Protein AF-A0AAE1IF07-F1 (afdb_monomer_lite)

Foldseek 3Di:
DPPVVVVVVVVVVVVVCVVDPVSVVVVVVVVVVVVVVVVVVVVVVVCVCCVCCVVVVVVPPPPDDDLAQEEEEFEDEDLVLLLLLLLQLVVCVVLPPSHAYEYEYAPQCADDPPDPRHNHPLSNVSVVVCVVRHDYYHDDDTPLCVLQPQSHQKYKYADSQKDFPHDPNVLSVDDDAQKEFAAPLVCCVPPVRVLQTAVRIMMGGHDPVVSVVLVVVVVVDDPPDDPRNSCCVVPSPGHHHDHCVQEPAELCCLVDPDCCSVVVHPPDDDDQVVNSVRHRMYHYDPPDDDPDDDPDPDDDPCPSVVVSVVVVVVVVVSSCVRSVDPPPVPPPVDDPPDDDDDDDDDDDDDDDDDDDDDDDDDDDDDDDDDDDDDDDDDDYDDDDDDDDDPDDPPPDDDDLVVVDDPVVLVLLVVLLCVLPVDDDPVCVVQDFPKFKKWKKFQAWFFFADVVSLQSLLVVLAKHKAFPDDHLDTDHLVPPPVSIDTGMMIIGTPSSCVSSFPVSQVLRQQLRLLLRLLLLLVVVLVVLPAPAAEEEDQPADPSNLSSNLRSNVSSVHHPPDSDCLQAAEAEPVQCVVQVHLLRSLVVCCVPCPPRHAYEYEDADLVNVVSNVVSPHQEYEHEPADLVRCQVSLVVNCVVCPPPGHHAYEYEDDDESVPSNSNRHRSHRYYYYNNSNPPGGTGDMHMGIDD

Radius of gyration: 37.02 Å; chains: 1; bounding box: 93×94×117 Å

Secondary structure (DSSP, 8-state):
--SHHHHHHHHHHHHHHHH-HHHHHHHHHHHHHHHHHHHHHHHHHHHHHHHHHHHHHHTT--SS--GGGEEEEEE-SSHHHHHHHHHHHHHHHHTT--SEEEEE--GGGSPBTTBTTSS-HHHHHHHHHHHHHSEEE--S-TTGGGGG-TT-SEEEEE-TT-EESS--GGGGGS-S-SEEEEB-GGGTTSTTTTT-B--SEEEE---HHHHHHHHHHHTTS-TT--HHHHHHHHHTTTSEEEPHHHH-EEGGGGT-S--HHHHT-SSSPP-HHHHHHH-SEEE-------------SS----HHHHHHHHHHHHHHHHHHHHS--TTSSSSSSS-----------------------------------------------------------------GGGGS-GGGHHHHHHHHHHH-SS--HHHHHH-S-EEEEEEEE-S-EE---HHHHHHHHHHTT-EEEESS-TT-EE-GGGSTTS-EEEEEEEEEHHHHHHHHHHHHHHHHHHHHHHHHHHHHHHHHHHTT--SEEE--S-PPTTTHHHHHHHHHHTT-B---SSSSSSEEE-HHHHHHHSSHHHHHHHHHHHHTTTS-EEEEESSHHHHHHHHHHT-SEEEEES--HHHHHHHHHHHHHHHTTT---EEEEESS--TTSHHHH--TT-SEEE-STTTTTPPPP-EEEEE--

Sequence (689 aa):
MTMTISLAKWMVYFINILASRRSRITLGLSFVMITIYLFLRRTDDYYRQHTATILYKSSKETNGLDWSRYAYTQYVTSSEYLCISAMLLERLHYLGSRADRVLMYPKKMLPDPETNGGGGFHDAELLIKARDEYDTWSNSYTKPLALNLTQYERVIAFDADATVLKHMDELFHLPPCPIAMPRAYWLLDDPESQKTLTSHVTVIQPSKREFNRIQKRVQLSDKDEYDMELLDRLYADTAMVIPHRPYAMLSSGFRETDHHLYLGSETEGWDPVAVLGEAMTLEPKCELKRKDDDIDDGEEDCSGRDVWRELYADFRERKARVCAKKQWADDEDEGYGASKEEVGGFTNPISDVELDDDARSISNLSTALWFLSSLFLINPSPASTSTSALSTIKMSSSSYAHLLPPSWKPQVTAWLAEDTPSFDYAGFVVGEHPRTATLWAKSPGVIAGRPFFDEVFHQCGCDVEWHADEGSQIDPSQSPDGKIKVATVTGPARGLLLGERVALNTLARCSGVATQSERVVSKLRKAGYEGVLAGTRKTTPGFRLVEKYGMLVGGADGHRMDLSAMVMLKDNHVWSRGSIAEAVAAAKAVAGFSVKIEVEVQSEAEADEAIGAGADVVMLDNFTGDGVKIAARSLKERWAGKKRFLLEVSGGLREDNVEPYVCHDVDIISTSSIHQGVPHVDFSLKINH

InterPro domains:
  IPR002638 Quinolinate phosphoribosyl transferase, C-terminal [PF01729] (513-686)
  IPR004393 Nicotinate-nucleotide pyrophosphorylase [TIGR00078] (412-687)
  IPR004393 Nicotinate-nucleotide pyrophosphorylase [cd01572] (409-686)
  IPR013785 Aldolase-type TIM barrel [G3DSA:3.20.20.70] (529-677)
  IPR022412 Quinolinate phosphoribosyl transferase, N-terminal [PF02749] (431-511)
  IPR027277 Nicotinate-nucleotide pyrophosphorylase/Putative pyrophosphorylase ModD [PTHR32179] (396-688)
  IPR029044 Nucleotide-diphospho-sugar transferases [G3DSA:3.90.550.10] (68-272)
  IPR029044 Nucleotide-diphospho-sugar transferases [SSF53448] (67-255)
  IPR036068 Nicotinate phosphoribosyltransferase-like, C-terminal [SSF51690] (513-687)
  IPR037128 Quinolinate phosphoribosyl transferase, N-terminal domain superfamily [G3DSA:3.90.1170.20] (415-686)

Organism: NCBI:txid173218

Structure (mmCIF, N/CA/C/O backbone):
data_AF-A0AAE1IF07-F1
#
_entry.id   AF-A0AAE1IF07-F1
#
loop_
_atom_site.group_PDB
_atom_site.id
_atom_site.type_symbol
_atom_site.label_atom_id
_atom_site.label_alt_id
_atom_site.label_comp_id
_atom_site.label_asym_id
_atom_site.label_entity_id
_atom_site.label_seq_id
_atom_site.pdbx_PDB_ins_code
_atom_site.Cartn_x
_atom_site.Cartn_y
_atom_site.Cartn_z
_atom_site.occupancy
_atom_site.B_iso_or_equiv
_atom_site.auth_seq_id
_atom_site.auth_comp_id
_atom_site.auth_asym_id
_atom_site.auth_atom_id
_atom_site.pdbx_PDB_model_num
ATOM 1 N N . MET A 1 1 ? -21.878 -62.954 -71.817 1.00 56.41 1 MET A N 1
ATOM 2 C CA . MET A 1 1 ? -23.014 -63.368 -70.958 1.00 56.41 1 MET A CA 1
ATOM 3 C C . MET A 1 1 ? -22.433 -63.611 -69.571 1.00 56.41 1 MET A C 1
ATOM 5 O O . MET A 1 1 ? -21.761 -64.608 -69.417 1.00 56.41 1 MET A O 1
ATOM 9 N N . THR A 1 2 ? -22.392 -62.685 -68.614 1.00 47.75 2 THR A N 1
ATOM 10 C CA . THR A 1 2 ? -23.529 -62.151 -67.834 1.00 47.75 2 THR A CA 1
ATOM 11 C C . THR A 1 2 ? -23.250 -60.765 -67.204 1.00 47.75 2 THR A C 1
ATOM 13 O O . THR A 1 2 ? -24.141 -60.218 -66.565 1.00 47.75 2 THR A O 1
ATOM 16 N N . MET A 1 3 ? -22.080 -60.137 -67.416 1.00 48.72 3 MET A N 1
ATOM 17 C CA . MET A 1 3 ? -21.757 -58.813 -66.829 1.00 48.72 3 MET A CA 1
ATOM 18 C C . MET A 1 3 ? -22.128 -57.589 -67.686 1.00 48.72 3 MET A C 1
ATOM 20 O O . MET A 1 3 ? -22.332 -56.508 -67.142 1.00 48.72 3 MET A O 1
ATOM 24 N N . THR A 1 4 ? -22.302 -57.724 -69.002 1.00 51.34 4 THR A N 1
ATOM 25 C CA . THR A 1 4 ? -22.680 -56.592 -69.877 1.00 51.34 4 THR A CA 1
ATOM 26 C C . THR A 1 4 ? -24.175 -56.251 -69.840 1.00 51.34 4 THR A C 1
ATOM 28 O O . THR A 1 4 ? -24.574 -55.166 -70.248 1.00 51.34 4 THR A O 1
ATOM 31 N N . ILE A 1 5 ? -25.014 -57.138 -69.294 1.00 53.25 5 ILE A N 1
ATOM 32 C CA . ILE A 1 5 ? -26.475 -56.950 -69.213 1.00 53.25 5 ILE A CA 1
ATOM 33 C C . ILE A 1 5 ? -26.872 -56.093 -67.990 1.00 53.25 5 ILE A C 1
ATOM 35 O O . ILE A 1 5 ? -27.949 -55.497 -67.977 1.00 53.25 5 ILE A O 1
ATOM 39 N N . SER A 1 6 ? -26.000 -55.970 -66.980 1.00 59.25 6 SER A N 1
ATOM 40 C CA . SER A 1 6 ? -26.288 -55.211 -65.751 1.00 59.25 6 SER A CA 1
ATOM 41 C C . SER A 1 6 ? -26.173 -53.692 -65.954 1.00 59.25 6 SER A C 1
ATOM 43 O O . SER A 1 6 ? -27.078 -52.948 -65.583 1.00 59.25 6 SER A O 1
ATOM 45 N N . LEU A 1 7 ? -25.129 -53.222 -66.647 1.00 57.12 7 LEU A N 1
ATOM 46 C CA . LEU A 1 7 ? -24.911 -51.791 -66.919 1.00 57.12 7 LEU A CA 1
ATOM 47 C C . LEU A 1 7 ? -26.002 -51.174 -67.808 1.00 57.12 7 LEU A C 1
ATOM 49 O O . LEU A 1 7 ? -26.457 -50.064 -67.541 1.00 57.12 7 LEU A O 1
ATOM 53 N N . ALA A 1 8 ? -26.485 -51.913 -68.810 1.00 60.91 8 ALA A N 1
ATOM 54 C CA . ALA A 1 8 ? -27.573 -51.449 -69.670 1.00 60.91 8 ALA A CA 1
ATOM 55 C C . ALA A 1 8 ? -28.895 -51.285 -68.896 1.00 60.91 8 ALA A C 1
ATOM 57 O O . ALA A 1 8 ? -29.618 -50.313 -69.105 1.00 60.91 8 ALA A O 1
ATOM 58 N N . LYS A 1 9 ? -29.196 -52.189 -67.950 1.00 62.78 9 LYS A N 1
ATOM 59 C CA . LYS A 1 9 ? -30.391 -52.082 -67.094 1.00 62.78 9 LYS A CA 1
ATOM 60 C C . LYS A 1 9 ? -30.303 -50.910 -66.118 1.00 62.78 9 LYS A C 1
ATOM 62 O O . LYS A 1 9 ? -31.297 -50.212 -65.936 1.00 62.78 9 LYS A O 1
ATOM 67 N N . TRP A 1 10 ? -29.125 -50.655 -65.552 1.00 64.00 10 TRP A N 1
ATOM 68 C CA . TRP A 1 10 ? -28.888 -49.486 -64.701 1.00 64.00 10 TRP A CA 1
ATOM 69 C C . TRP A 1 10 ? -29.014 -48.170 -65.472 1.00 64.00 10 TRP A C 1
ATOM 71 O O . TRP A 1 10 ? -29.671 -47.253 -64.986 1.00 64.00 10 TRP A O 1
ATOM 81 N N . MET A 1 11 ? -28.488 -48.094 -66.700 1.00 62.81 11 MET A N 1
ATOM 82 C CA . MET A 1 11 ? -28.663 -46.920 -67.563 1.00 62.81 11 MET A CA 1
ATOM 83 C C . MET A 1 11 ? -30.134 -46.657 -67.895 1.00 62.81 11 MET A C 1
ATOM 85 O O . MET A 1 11 ? -30.588 -45.523 -67.779 1.00 62.81 11 MET A O 1
ATOM 89 N N . VAL A 1 12 ? -30.908 -47.690 -68.244 1.00 66.19 12 VAL A N 1
ATOM 90 C CA . VAL A 1 12 ? -32.346 -47.539 -68.534 1.00 66.19 12 VAL A CA 1
ATOM 91 C C . VAL A 1 12 ? -33.133 -47.124 -67.284 1.00 66.19 12 VAL A C 1
ATOM 93 O O . VAL A 1 12 ? -34.041 -46.300 -67.379 1.00 66.19 12 VAL A O 1
ATOM 96 N N . TYR A 1 13 ? -32.767 -47.627 -66.102 1.00 64.31 13 TYR A N 1
ATOM 97 C CA . TYR A 1 13 ? -33.388 -47.221 -64.837 1.00 64.31 13 TYR A CA 1
ATOM 98 C C . TYR A 1 13 ? -33.087 -45.751 -64.499 1.00 64.31 13 TYR A C 1
ATOM 100 O O . TYR A 1 13 ? -33.990 -45.005 -64.126 1.00 64.31 13 TYR A O 1
ATOM 108 N N . PHE A 1 14 ? -31.850 -45.300 -64.728 1.00 62.53 14 PHE A N 1
ATOM 109 C CA . PHE A 1 14 ? -31.452 -43.899 -64.561 1.00 62.53 14 PHE A CA 1
ATOM 110 C C . PHE A 1 14 ? -32.166 -42.968 -65.553 1.00 62.53 14 PHE A C 1
ATOM 112 O O . PHE A 1 14 ? -32.651 -41.903 -65.171 1.00 62.53 14 PHE A O 1
ATOM 119 N N . ILE A 1 15 ? -32.303 -43.394 -66.813 1.00 66.94 15 ILE A N 1
ATOM 120 C CA . ILE A 1 15 ? -33.035 -42.654 -67.852 1.00 66.94 15 ILE A CA 1
ATOM 121 C C . ILE A 1 15 ? -34.529 -42.552 -67.499 1.00 66.94 15 ILE A C 1
ATOM 123 O O . ILE A 1 15 ? -35.117 -41.482 -67.643 1.00 66.94 15 ILE A O 1
ATOM 127 N N . ASN A 1 16 ? -35.140 -43.613 -66.961 1.00 63.09 16 ASN A N 1
ATOM 128 C CA . ASN A 1 16 ? -36.541 -43.589 -66.523 1.00 63.09 16 ASN A CA 1
ATOM 129 C C . ASN A 1 16 ? -36.772 -42.721 -65.274 1.00 63.09 16 ASN A C 1
ATOM 131 O O . ASN A 1 16 ? -37.794 -42.037 -65.185 1.00 63.09 16 ASN A O 1
ATOM 135 N N . ILE A 1 17 ? -35.815 -42.679 -64.341 1.00 62.44 17 ILE A N 1
ATOM 136 C CA . ILE A 1 17 ? -35.847 -41.742 -63.207 1.00 62.44 17 ILE A CA 1
ATOM 137 C C . ILE A 1 17 ? -35.766 -40.294 -63.708 1.00 62.44 17 ILE A C 1
ATOM 139 O O . ILE A 1 17 ? -36.505 -39.443 -63.221 1.00 62.44 17 ILE A O 1
ATOM 143 N N . LEU A 1 18 ? -34.951 -40.011 -64.727 1.00 60.00 18 LEU A N 1
ATOM 144 C CA . LEU A 1 18 ? -34.860 -38.681 -65.343 1.00 60.00 18 LEU A CA 1
ATOM 145 C C . LEU A 1 18 ? -36.075 -38.328 -66.227 1.00 60.00 18 LEU A C 1
ATOM 147 O O . LEU A 1 18 ? -36.367 -37.148 -66.423 1.00 60.00 18 LEU A O 1
ATOM 151 N N . ALA A 1 19 ? -36.832 -39.313 -66.723 1.00 65.44 19 ALA A N 1
ATOM 152 C CA . ALA A 1 19 ? -38.032 -39.086 -67.534 1.00 65.44 19 ALA A CA 1
ATOM 153 C C . ALA A 1 19 ? -39.247 -38.622 -66.700 1.00 65.44 19 ALA A C 1
ATOM 155 O O . ALA A 1 19 ? -40.077 -37.837 -67.179 1.00 65.44 19 ALA A O 1
ATOM 156 N N . SER A 1 20 ? -39.339 -39.032 -65.430 1.00 74.06 20 SER A N 1
ATOM 157 C CA . SER A 1 20 ? -40.435 -38.659 -64.524 1.00 74.06 20 SER A CA 1
ATOM 158 C C . SER A 1 20 ? -40.424 -37.162 -64.187 1.00 74.06 20 SER A C 1
ATOM 160 O O . SER A 1 20 ? -39.425 -36.608 -63.726 1.00 74.06 20 SER A O 1
ATOM 162 N N . ARG A 1 21 ? -41.566 -36.484 -64.381 1.00 70.50 21 ARG A N 1
ATOM 163 C CA . ARG A 1 21 ? -41.725 -35.055 -64.046 1.00 70.50 21 ARG A CA 1
ATOM 164 C C . ARG A 1 21 ? -41.530 -34.801 -62.548 1.00 70.50 21 ARG A C 1
ATOM 166 O O . ARG A 1 21 ? -40.958 -33.782 -62.187 1.00 70.50 21 ARG A O 1
ATOM 173 N N . ARG A 1 22 ? -41.954 -35.738 -61.690 1.00 73.50 22 ARG A N 1
ATOM 174 C CA . ARG A 1 22 ? -41.783 -35.633 -60.232 1.00 73.50 22 ARG A CA 1
ATOM 175 C C . ARG A 1 22 ? -40.311 -35.727 -59.844 1.00 73.50 22 ARG A C 1
ATOM 177 O O . ARG A 1 22 ? -39.834 -34.848 -59.148 1.00 73.50 22 ARG A O 1
ATOM 184 N N . SER A 1 23 ? -39.586 -36.703 -60.382 1.00 70.38 23 SER A N 1
ATOM 185 C CA . SER A 1 23 ? -38.163 -36.909 -60.086 1.00 70.38 23 SER A CA 1
ATOM 186 C C . SER A 1 23 ? -37.282 -35.755 -60.572 1.00 70.38 23 SER A C 1
ATOM 188 O O . SER A 1 23 ? -36.333 -35.387 -59.887 1.00 70.38 23 SER A O 1
ATOM 190 N N . ARG A 1 24 ? -37.626 -35.129 -61.709 1.00 72.69 24 ARG A N 1
ATOM 191 C CA . ARG A 1 24 ? -36.964 -33.902 -62.186 1.00 72.69 24 ARG A CA 1
ATOM 192 C C . ARG A 1 24 ? -37.181 -32.709 -61.257 1.00 72.69 24 ARG A C 1
ATOM 194 O O . ARG A 1 24 ? -36.258 -31.927 -61.064 1.00 72.69 24 ARG A O 1
ATOM 201 N N . ILE A 1 25 ? -38.369 -32.587 -60.663 1.00 77.06 25 ILE A N 1
ATOM 202 C CA . ILE A 1 25 ? -38.658 -31.538 -59.676 1.00 77.06 25 ILE A CA 1
ATOM 203 C C . ILE A 1 25 ? -37.874 -31.797 -58.386 1.00 77.06 25 ILE A C 1
ATOM 205 O O . ILE A 1 25 ? -37.262 -30.870 -57.869 1.00 77.06 25 ILE A O 1
ATOM 209 N N . THR A 1 26 ? -37.816 -33.041 -57.897 1.00 77.81 26 THR A N 1
ATOM 210 C CA . THR A 1 26 ? -37.060 -33.361 -56.676 1.00 77.81 26 THR A CA 1
ATOM 211 C C . THR A 1 26 ? -35.558 -33.151 -56.852 1.00 77.81 26 THR A C 1
ATOM 213 O O . THR A 1 26 ? -34.938 -32.572 -55.969 1.00 77.81 26 THR A O 1
ATOM 216 N N . LEU A 1 27 ? -34.986 -33.557 -57.994 1.00 79.00 27 LEU A N 1
ATOM 217 C CA . LEU A 1 27 ? -33.580 -33.296 -58.339 1.00 79.00 27 LEU A CA 1
ATOM 218 C C . LEU A 1 27 ? -33.290 -31.801 -58.516 1.00 79.00 27 LEU A C 1
ATOM 220 O O . LEU A 1 27 ? -32.231 -31.332 -58.116 1.00 79.00 27 LEU A O 1
ATOM 224 N N . GLY A 1 28 ? -34.232 -31.049 -59.091 1.00 80.12 28 GLY A N 1
ATOM 225 C CA . GLY A 1 28 ? -34.122 -29.596 -59.206 1.00 80.12 28 GLY A CA 1
ATOM 226 C C . GLY A 1 28 ? -34.128 -28.909 -57.841 1.00 80.12 28 GLY A C 1
ATOM 227 O O . GLY A 1 28 ? -33.275 -28.069 -57.581 1.00 80.12 28 GLY A O 1
ATOM 228 N N . LEU A 1 29 ? -35.039 -29.300 -56.945 1.00 83.56 29 LEU A N 1
ATOM 229 C CA . LEU A 1 29 ? -35.124 -28.745 -55.592 1.00 83.56 29 LEU A CA 1
ATOM 230 C C . LEU A 1 29 ? -33.902 -29.100 -54.745 1.00 83.56 29 LEU A C 1
ATOM 232 O O . LEU A 1 29 ? -33.372 -28.226 -54.069 1.00 83.56 29 LEU A O 1
ATOM 236 N N . SER A 1 30 ? -33.412 -30.341 -54.803 1.00 79.69 30 SER A N 1
ATOM 237 C CA . SER A 1 30 ? -32.196 -30.717 -54.077 1.00 79.69 30 SER A CA 1
ATOM 238 C C . SER A 1 30 ? -30.959 -30.018 -54.637 1.00 79.69 30 SER A C 1
ATOM 240 O O . SER A 1 30 ? -30.131 -29.560 -53.857 1.00 79.69 30 SER A O 1
ATOM 242 N N . PHE A 1 31 ? -30.860 -29.834 -55.958 1.00 84.44 31 PHE A N 1
ATOM 243 C CA . PHE A 1 31 ? -29.796 -29.026 -56.552 1.00 84.44 31 PHE A CA 1
ATOM 244 C C . PHE A 1 31 ? -29.878 -27.565 -56.099 1.00 84.44 31 PHE A C 1
ATOM 246 O O . PHE A 1 31 ? -28.866 -27.010 -55.686 1.00 84.44 31 PHE A O 1
ATOM 253 N N . VAL A 1 32 ? -31.066 -26.951 -56.088 1.00 86.50 32 VAL A N 1
ATOM 254 C CA . VAL A 1 32 ? -31.258 -25.576 -55.595 1.00 86.50 32 VAL A CA 1
ATOM 255 C C . VAL A 1 32 ? -30.895 -25.467 -54.115 1.00 86.50 32 VAL A C 1
ATOM 257 O O . VAL A 1 32 ? -30.143 -24.570 -53.759 1.00 86.50 32 VAL A O 1
ATOM 260 N N . MET A 1 33 ? -31.327 -26.404 -53.268 1.00 82.81 33 MET A N 1
ATOM 261 C CA . MET A 1 33 ? -30.983 -26.413 -51.841 1.00 82.81 33 MET A CA 1
ATOM 262 C C . MET A 1 33 ? -29.484 -26.601 -51.602 1.00 82.81 33 MET A C 1
ATOM 264 O O . MET A 1 33 ? -28.917 -25.907 -50.767 1.00 82.81 33 MET A O 1
ATOM 268 N N . ILE A 1 34 ? -28.818 -27.480 -52.359 1.00 85.50 34 ILE A N 1
ATOM 269 C CA . ILE A 1 34 ? -27.359 -27.649 -52.289 1.00 85.50 34 ILE A CA 1
ATOM 270 C C . ILE A 1 34 ? -26.655 -26.384 -52.782 1.00 85.50 34 ILE A C 1
ATOM 272 O O . ILE A 1 34 ? -25.668 -25.968 -52.189 1.00 85.50 34 ILE A O 1
ATOM 276 N N . THR A 1 35 ? -27.166 -25.737 -53.830 1.00 80.44 35 THR A N 1
ATOM 277 C CA . THR A 1 35 ? -26.577 -24.500 -54.362 1.00 80.44 35 THR A CA 1
ATOM 278 C C . THR A 1 35 ? -26.764 -23.341 -53.387 1.00 80.44 35 THR A C 1
ATOM 280 O O . THR A 1 35 ? -25.824 -22.586 -53.181 1.00 80.44 35 THR A O 1
ATOM 283 N N . ILE A 1 36 ? -27.927 -23.232 -52.735 1.00 83.56 36 ILE A N 1
ATOM 284 C CA . ILE A 1 36 ? -28.190 -22.262 -51.664 1.00 83.56 36 ILE A CA 1
ATOM 285 C C . ILE A 1 36 ? -27.308 -22.570 -50.459 1.00 83.56 36 ILE A C 1
ATOM 287 O O . ILE A 1 36 ? -26.678 -21.663 -49.948 1.00 83.56 36 ILE A O 1
ATOM 291 N N . TYR A 1 37 ? -27.184 -23.828 -50.037 1.00 82.25 37 TYR A N 1
ATOM 292 C CA . TYR A 1 37 ? -26.312 -24.212 -48.927 1.00 82.25 37 TYR A CA 1
ATOM 293 C C . TYR A 1 37 ? -24.838 -23.909 -49.226 1.00 82.25 37 TYR A C 1
ATOM 295 O O . TYR A 1 37 ? -24.145 -23.343 -48.389 1.00 82.25 37 TYR A O 1
ATOM 303 N N . LEU A 1 38 ? -24.355 -24.220 -50.432 1.00 79.69 38 LEU A N 1
ATOM 304 C CA . LEU A 1 38 ? -22.995 -23.889 -50.861 1.00 79.69 38 LEU A CA 1
ATOM 305 C C . LEU A 1 38 ? -22.799 -22.382 -51.041 1.00 79.69 38 LEU A C 1
ATOM 307 O O . LEU A 1 38 ? -21.715 -21.888 -50.752 1.00 79.69 38 LEU A O 1
ATOM 311 N N . PHE A 1 39 ? -23.820 -21.648 -51.491 1.00 78.38 39 PHE A N 1
ATOM 312 C CA . PHE A 1 39 ? -23.791 -20.191 -51.574 1.00 78.38 39 PHE A CA 1
ATOM 313 C C . PHE A 1 39 ? -23.759 -19.570 -50.180 1.00 78.38 39 PHE A C 1
ATOM 315 O O . PHE A 1 39 ? -22.885 -18.755 -49.941 1.00 78.38 39 PHE A O 1
ATOM 322 N N . LEU A 1 40 ? -24.609 -20.021 -49.254 1.00 70.69 40 LEU A N 1
ATOM 323 C CA . LEU A 1 40 ? -24.651 -19.580 -47.859 1.00 70.69 40 LEU A CA 1
ATOM 324 C C . LEU A 1 40 ? -23.348 -19.904 -47.128 1.00 70.69 40 LEU A C 1
ATOM 326 O O . LEU A 1 40 ? -22.810 -19.050 -46.437 1.00 70.69 40 LEU A O 1
ATOM 330 N N . ARG A 1 41 ? -22.787 -21.100 -47.339 1.00 72.19 41 ARG A N 1
ATOM 331 C CA . ARG A 1 41 ? -21.497 -21.496 -46.760 1.00 72.19 41 ARG A CA 1
ATOM 332 C C . ARG A 1 41 ? -20.338 -20.709 -47.366 1.00 72.19 41 ARG A C 1
ATOM 334 O O . ARG A 1 41 ? -19.433 -20.307 -46.652 1.00 72.19 41 ARG A O 1
ATOM 341 N N . ARG A 1 42 ? -20.388 -20.421 -48.671 1.00 68.94 42 ARG A N 1
ATOM 342 C CA . ARG A 1 42 ? -19.401 -19.565 -49.339 1.00 68.94 42 ARG A CA 1
ATOM 343 C C . ARG A 1 42 ? -19.557 -18.099 -48.956 1.00 68.94 42 ARG A C 1
ATOM 345 O O . ARG A 1 42 ? -18.547 -17.413 -48.913 1.00 68.94 42 ARG A O 1
ATOM 352 N N . THR A 1 43 ? -20.767 -17.608 -48.687 1.00 61.69 43 THR A N 1
ATOM 353 C CA . THR A 1 43 ? -20.971 -16.267 -48.133 1.00 61.69 43 THR A CA 1
ATOM 354 C C . THR A 1 43 ? -20.512 -16.216 -46.688 1.00 61.69 43 THR A C 1
ATOM 356 O O . THR A 1 43 ? -19.851 -15.255 -46.350 1.00 61.69 43 THR A O 1
ATOM 359 N N . ASP A 1 44 ? -20.755 -17.239 -45.867 1.00 57.19 44 ASP A N 1
ATOM 360 C CA . ASP A 1 44 ? -20.271 -17.288 -44.481 1.00 57.19 44 ASP A CA 1
ATOM 361 C C . ASP A 1 44 ? -18.733 -17.345 -44.430 1.00 57.19 44 ASP A C 1
ATOM 363 O O . ASP A 1 44 ? -18.111 -16.557 -43.725 1.00 57.19 44 ASP A O 1
ATOM 367 N N . ASP A 1 45 ? -18.093 -18.151 -45.289 1.00 57.00 45 ASP A N 1
ATOM 368 C CA . ASP A 1 45 ? -16.631 -18.153 -45.456 1.00 57.00 45 ASP A CA 1
ATOM 369 C C . ASP A 1 45 ? -16.111 -16.830 -46.050 1.00 57.00 45 ASP A C 1
ATOM 371 O O . ASP A 1 45 ? -15.069 -16.332 -45.628 1.00 57.00 45 ASP A O 1
ATOM 375 N N . TYR A 1 46 ? -16.833 -16.224 -47.004 1.00 52.28 46 TYR A N 1
ATOM 376 C CA . TYR A 1 46 ? -16.484 -14.924 -47.588 1.00 52.28 46 TYR A CA 1
ATOM 377 C C . TYR A 1 46 ? -16.615 -13.793 -46.570 1.00 52.28 46 TYR A C 1
ATOM 379 O O . TYR A 1 46 ? -15.735 -12.941 -46.541 1.00 52.28 46 TYR A O 1
ATOM 387 N N . TYR A 1 47 ? -17.654 -13.788 -45.730 1.00 48.03 47 TYR A N 1
ATOM 388 C CA . TYR A 1 47 ? -17.851 -12.810 -44.667 1.00 48.03 47 TYR A CA 1
ATOM 389 C C . TYR A 1 47 ? -16.848 -13.041 -43.548 1.00 48.03 47 TYR A C 1
ATOM 391 O O . TYR A 1 47 ? -16.173 -12.082 -43.219 1.00 48.03 47 TYR A O 1
ATOM 399 N N . ARG A 1 48 ? -16.621 -14.271 -43.063 1.00 47.78 48 ARG A N 1
ATOM 400 C CA . ARG A 1 48 ? -15.570 -14.568 -42.069 1.00 47.78 48 ARG A CA 1
ATOM 401 C C . ARG A 1 48 ? -14.180 -14.186 -42.566 1.00 47.78 48 ARG A C 1
ATOM 403 O O . ARG A 1 48 ? -13.421 -13.577 -41.820 1.00 47.78 48 ARG A O 1
ATOM 410 N N . GLN A 1 49 ? -13.836 -14.489 -43.821 1.00 43.50 49 GLN A N 1
ATOM 411 C CA . GLN A 1 49 ? -12.559 -14.052 -44.387 1.00 43.50 49 GLN A CA 1
ATOM 412 C C . GLN A 1 49 ? -12.532 -12.555 -44.686 1.00 43.50 49 GLN A C 1
ATOM 414 O O . GLN A 1 49 ? -11.469 -11.976 -44.516 1.00 43.50 49 GLN A O 1
ATOM 419 N N . HIS A 1 50 ? -13.622 -11.894 -45.091 1.00 39.84 50 HIS A N 1
ATOM 420 C CA . HIS A 1 50 ? -13.613 -10.442 -45.316 1.00 39.84 50 HIS A CA 1
ATO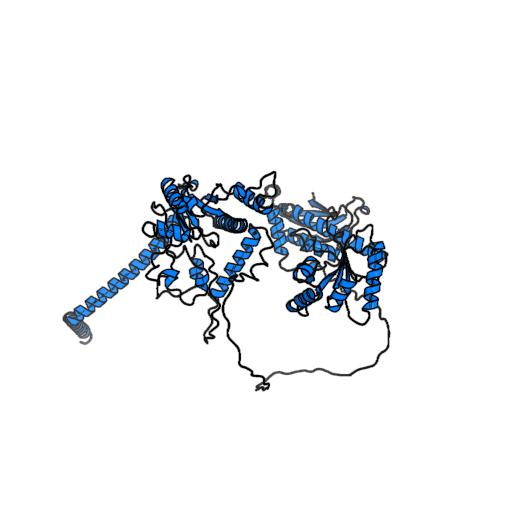M 421 C C . HIS A 1 50 ? -13.665 -9.635 -44.022 1.00 39.84 50 HIS A C 1
ATOM 423 O O . HIS A 1 50 ? -12.971 -8.636 -43.974 1.00 39.84 50 HIS A O 1
ATOM 429 N N . THR A 1 51 ? -14.378 -10.027 -42.964 1.00 41.59 51 THR A N 1
ATOM 430 C CA . THR A 1 51 ? -14.285 -9.347 -41.660 1.00 41.59 51 THR A CA 1
ATOM 431 C C . THR A 1 51 ? -12.941 -9.620 -41.014 1.00 41.59 51 THR A C 1
ATOM 433 O O . THR A 1 51 ? -12.292 -8.667 -40.596 1.00 41.59 51 THR A O 1
ATOM 436 N N . ALA A 1 52 ? -12.438 -10.861 -41.042 1.00 39.75 52 ALA A N 1
ATOM 437 C CA . ALA A 1 52 ? -11.088 -11.143 -40.561 1.00 39.75 52 ALA A CA 1
ATOM 438 C C . ALA A 1 52 ? -10.025 -10.424 -41.400 1.00 39.75 52 ALA A C 1
ATOM 440 O O . ALA A 1 52 ? -9.090 -9.890 -40.831 1.00 39.75 52 ALA A O 1
ATOM 441 N N . THR A 1 53 ? -10.166 -10.325 -42.727 1.00 35.06 53 THR A N 1
ATOM 442 C CA . THR A 1 53 ? -9.201 -9.611 -43.583 1.00 35.06 53 THR A CA 1
ATOM 443 C C . THR A 1 53 ? -9.382 -8.097 -43.517 1.00 35.06 53 THR A C 1
ATOM 445 O O . THR A 1 53 ? -8.390 -7.400 -43.602 1.00 35.06 53 THR A O 1
ATOM 448 N N . ILE A 1 54 ? -10.576 -7.538 -43.318 1.00 40.19 54 ILE A N 1
ATOM 449 C CA . ILE A 1 54 ? -10.765 -6.090 -43.119 1.00 40.19 54 ILE A CA 1
ATOM 450 C C . ILE A 1 54 ? -10.214 -5.680 -41.746 1.00 40.19 54 ILE A C 1
ATOM 452 O O . ILE A 1 54 ? -9.457 -4.716 -41.673 1.00 40.19 54 ILE A O 1
ATOM 456 N N . LEU A 1 55 ? -10.461 -6.462 -40.689 1.00 41.34 55 LEU A N 1
ATOM 457 C CA . LEU A 1 55 ? -9.895 -6.225 -39.354 1.00 41.34 55 LEU A CA 1
ATOM 458 C C . LEU A 1 55 ? -8.376 -6.490 -39.315 1.00 41.34 55 LEU A C 1
ATOM 460 O O . LEU A 1 55 ? -7.618 -5.711 -38.742 1.00 41.34 55 LEU A O 1
ATOM 464 N N . TYR A 1 56 ? -7.889 -7.525 -40.006 1.00 34.91 56 TYR A N 1
ATOM 465 C CA . TYR A 1 56 ? -6.459 -7.859 -40.084 1.00 34.91 56 TYR A CA 1
ATOM 466 C C . TYR A 1 56 ? -5.675 -6.947 -41.040 1.00 34.91 56 TYR A C 1
ATOM 468 O O . TYR A 1 56 ? -4.482 -6.734 -40.839 1.00 34.91 56 TYR A O 1
ATOM 476 N N . LYS A 1 57 ? -6.318 -6.366 -42.059 1.00 28.70 57 LYS A N 1
ATOM 477 C CA . LYS A 1 57 ? -5.682 -5.449 -43.022 1.00 28.70 57 LYS A CA 1
ATOM 478 C C . LYS A 1 57 ? -5.802 -3.981 -42.598 1.00 28.70 57 LYS A C 1
ATOM 480 O O . LYS A 1 57 ? -4.947 -3.198 -42.989 1.00 28.70 57 LYS A O 1
ATOM 485 N N . SER A 1 58 ? -6.741 -3.629 -41.710 1.00 37.94 58 SER A N 1
ATOM 486 C CA . SER A 1 58 ? -6.753 -2.326 -41.020 1.00 37.94 58 SER A CA 1
ATOM 487 C C . SER A 1 58 ? -5.591 -2.170 -40.028 1.00 37.94 58 SER A C 1
ATOM 489 O O . SER A 1 58 ? -5.155 -1.053 -39.769 1.00 37.94 58 SER A O 1
ATOM 491 N N . SER A 1 59 ? -5.030 -3.269 -39.508 1.00 41.69 59 SER A N 1
ATOM 492 C CA . SER A 1 59 ? -3.865 -3.207 -38.607 1.00 41.69 59 SER A CA 1
ATOM 493 C C . SER A 1 59 ? -2.528 -3.011 -39.337 1.00 41.69 59 SER A C 1
ATOM 495 O O . SER A 1 59 ? -1.503 -2.762 -38.699 1.00 41.69 59 SER A O 1
ATOM 497 N N . LYS A 1 60 ? -2.516 -3.097 -40.677 1.00 39.12 60 LYS A N 1
ATOM 498 C CA . LYS A 1 60 ? -1.288 -3.178 -41.476 1.00 39.12 60 LYS A CA 1
ATOM 499 C C . LYS A 1 60 ? -1.221 -2.162 -42.618 1.00 39.12 60 LYS A C 1
ATOM 501 O O . LYS A 1 60 ? -0.763 -2.500 -43.698 1.00 39.12 60 LYS A O 1
ATOM 506 N N . GLU A 1 61 ? -1.632 -0.919 -42.368 1.00 42.41 61 GLU A N 1
ATOM 507 C CA . GLU A 1 61 ? -1.216 0.254 -43.159 1.00 42.41 61 GLU A CA 1
ATOM 508 C C . GLU A 1 61 ? -1.530 1.569 -42.414 1.00 42.41 61 GLU A C 1
ATOM 510 O O . GLU A 1 61 ? -2.354 2.379 -42.812 1.00 42.41 61 GLU A O 1
ATOM 515 N N . THR A 1 62 ? -0.870 1.805 -41.280 1.00 48.94 62 THR A N 1
ATOM 516 C CA . THR A 1 62 ? -1.019 3.052 -40.497 1.00 48.94 62 THR A CA 1
ATOM 517 C C . THR A 1 62 ? 0.246 3.911 -40.524 1.00 48.94 62 THR A C 1
ATOM 519 O O . THR A 1 62 ? 0.515 4.635 -39.574 1.00 48.94 62 THR A O 1
ATOM 522 N N . ASN A 1 63 ? 1.066 3.807 -41.572 1.00 44.75 63 ASN A N 1
ATOM 523 C CA . ASN A 1 63 ? 2.319 4.569 -41.685 1.00 44.75 63 ASN A CA 1
ATOM 524 C C . ASN A 1 63 ? 2.128 5.990 -42.257 1.00 44.75 63 ASN A C 1
ATOM 526 O O . ASN A 1 63 ? 3.110 6.650 -42.579 1.00 44.75 63 ASN A O 1
ATOM 530 N N . GLY A 1 64 ? 0.885 6.475 -42.379 1.00 55.44 64 GLY A N 1
ATOM 531 C CA . GLY A 1 64 ? 0.580 7.817 -42.896 1.00 55.44 64 GLY A CA 1
ATOM 532 C C . GLY A 1 64 ? -0.635 8.511 -42.271 1.00 55.44 64 GLY A C 1
ATOM 533 O O . GLY A 1 64 ? -1.090 9.512 -42.814 1.00 55.44 64 GLY A O 1
ATOM 534 N N . LEU A 1 65 ? -1.181 7.986 -41.169 1.00 67.75 65 LEU A N 1
ATOM 535 C CA . LEU A 1 65 ? -2.306 8.599 -40.454 1.00 67.75 65 LEU A CA 1
ATOM 536 C C . LEU A 1 65 ? -1.781 9.486 -39.325 1.00 67.75 65 LEU A C 1
ATOM 538 O O . LEU A 1 65 ? -1.009 9.030 -38.482 1.00 67.75 65 LEU A O 1
ATOM 542 N N . ASP A 1 66 ? -2.213 10.743 -39.324 1.00 81.62 66 ASP A N 1
ATOM 543 C CA . ASP A 1 66 ? -1.927 11.690 -38.253 1.00 81.62 66 ASP A CA 1
ATOM 544 C C . ASP A 1 66 ? -2.878 11.443 -37.075 1.00 81.62 66 ASP A C 1
ATOM 546 O O . ASP A 1 66 ? -4.027 11.891 -37.073 1.00 81.62 66 ASP A O 1
ATOM 550 N N . TRP A 1 67 ? -2.401 10.679 -36.093 1.00 86.94 67 TRP A N 1
ATOM 551 C CA . TRP A 1 67 ? -3.171 10.305 -34.905 1.00 86.94 67 TRP A CA 1
ATOM 552 C C . TRP A 1 67 ? -3.472 11.480 -33.971 1.00 86.94 67 TRP A C 1
ATOM 554 O O . TRP A 1 67 ? -4.423 11.385 -33.201 1.00 86.94 67 TRP A O 1
ATOM 564 N N . SER A 1 68 ? -2.767 12.611 -34.114 1.00 84.75 68 SER A N 1
ATOM 565 C CA . SER A 1 68 ? -3.048 13.842 -33.356 1.00 84.75 68 SER A CA 1
ATOM 566 C C . SER A 1 68 ? -4.413 14.462 -33.689 1.00 84.75 68 SER A C 1
ATOM 568 O O . SER A 1 68 ? -4.885 15.370 -33.012 1.00 84.75 68 SER A O 1
ATOM 570 N N . ARG A 1 69 ? -5.083 13.968 -34.740 1.00 88.44 69 ARG A N 1
ATOM 571 C CA . ARG A 1 69 ? -6.427 14.399 -35.151 1.00 88.44 69 ARG A CA 1
ATOM 572 C C . ARG A 1 69 ? -7.547 13.601 -34.480 1.00 88.44 69 ARG A C 1
ATOM 574 O O . ARG A 1 69 ? -8.715 13.918 -34.709 1.00 88.44 69 ARG A O 1
ATOM 581 N N . TYR A 1 70 ? -7.226 12.608 -33.655 1.00 93.62 70 TYR A N 1
ATOM 582 C CA . TYR A 1 70 ? -8.196 11.737 -32.994 1.00 93.62 70 TYR A CA 1
ATOM 583 C C . TYR A 1 70 ? -7.995 11.741 -31.486 1.00 93.62 70 TYR A C 1
ATOM 585 O O . TYR A 1 70 ? -6.859 11.768 -31.023 1.00 93.62 70 TYR A O 1
ATOM 593 N N . ALA A 1 71 ? -9.087 11.658 -30.726 1.00 93.31 71 ALA A N 1
ATOM 594 C CA . ALA A 1 71 ? -9.005 11.596 -29.272 1.00 93.31 71 ALA A CA 1
ATOM 595 C C . ALA A 1 71 ? -10.059 10.687 -28.637 1.00 93.31 71 ALA A C 1
ATOM 597 O O . ALA A 1 71 ? -11.200 10.611 -29.090 1.00 93.31 71 ALA A O 1
ATOM 598 N N . TYR A 1 72 ? -9.698 10.065 -27.522 1.00 93.56 72 TYR A N 1
ATOM 599 C CA . TYR A 1 72 ? -10.646 9.609 -26.515 1.00 93.56 72 TYR A CA 1
ATOM 600 C C . TYR A 1 72 ? -10.832 10.702 -25.478 1.00 93.56 72 TYR A C 1
ATOM 602 O O . TYR A 1 72 ? -9.857 11.332 -25.066 1.00 93.56 72 TYR A O 1
ATOM 610 N N . THR A 1 73 ? -12.066 10.917 -25.029 1.00 90.56 73 THR A N 1
ATOM 611 C CA . THR A 1 73 ? -12.346 11.954 -24.039 1.00 90.56 73 THR A CA 1
ATOM 612 C C . THR A 1 73 ? -13.175 11.460 -22.867 1.00 90.56 73 THR A C 1
ATOM 614 O O . THR A 1 73 ? -14.092 10.657 -23.031 1.00 90.56 73 THR A O 1
ATOM 617 N N . GLN A 1 74 ? -12.840 11.977 -21.687 1.00 87.81 74 GLN A N 1
ATOM 618 C CA . GLN A 1 74 ? -13.580 11.800 -20.444 1.00 87.81 74 GLN A CA 1
ATOM 619 C C . GLN A 1 74 ? -13.853 13.169 -19.815 1.00 87.81 74 GLN A C 1
ATOM 621 O O . GLN A 1 74 ? -13.050 14.099 -19.947 1.00 87.81 74 GLN A O 1
ATOM 626 N N . TYR A 1 75 ? -14.990 13.299 -19.133 1.00 81.81 75 TYR A N 1
ATOM 627 C CA . TYR A 1 75 ? -15.376 14.518 -18.426 1.00 81.81 75 TYR A CA 1
ATOM 628 C C . TYR A 1 75 ? -15.625 14.231 -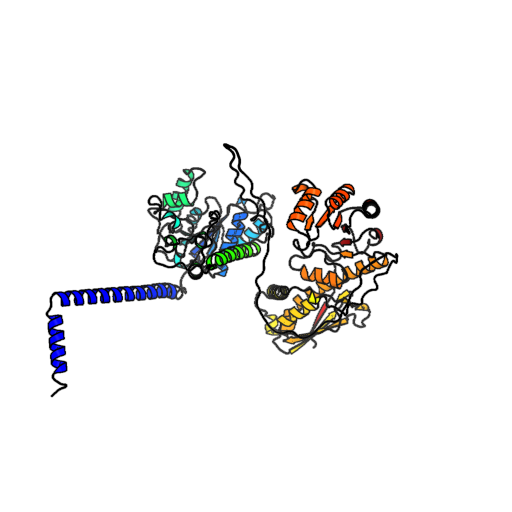16.954 1.00 81.81 75 TYR A C 1
ATOM 630 O O . TYR A 1 75 ? -16.315 13.279 -16.603 1.00 81.81 75 TYR A O 1
ATOM 638 N N . VAL A 1 76 ? -15.121 15.111 -16.095 1.00 78.00 76 VAL A N 1
ATOM 639 C CA . VAL A 1 76 ? -15.167 14.933 -14.647 1.00 78.00 76 VAL A CA 1
ATOM 640 C C . VAL A 1 76 ? -15.880 16.105 -13.989 1.00 78.00 76 VAL A C 1
ATOM 642 O O . VAL A 1 76 ? -15.508 17.252 -14.206 1.00 78.00 76 VAL A O 1
ATOM 645 N N . THR A 1 77 ? -16.875 15.833 -13.141 1.00 72.25 77 THR A N 1
ATOM 646 C CA . THR A 1 77 ? -17.578 16.846 -12.322 1.00 72.25 77 THR A CA 1
ATOM 647 C C . THR A 1 77 ? -17.255 16.780 -10.834 1.00 72.25 77 THR A C 1
ATOM 649 O O . THR A 1 77 ? -17.441 17.782 -10.136 1.00 72.25 77 THR A O 1
ATOM 652 N N . SER A 1 78 ? -16.813 15.618 -10.351 1.00 71.62 78 SER A N 1
ATOM 653 C CA . SER A 1 78 ? -16.538 15.322 -8.944 1.00 71.62 78 SER A CA 1
ATOM 654 C C . SER A 1 78 ? -15.207 14.584 -8.799 1.00 71.62 78 SER A C 1
ATOM 656 O O . SER A 1 78 ? -14.712 13.975 -9.748 1.00 71.62 78 SER A O 1
ATOM 658 N N . SER A 1 79 ? -14.624 14.632 -7.605 1.00 70.06 79 SER A N 1
ATOM 659 C CA . SER A 1 79 ? -13.373 13.934 -7.295 1.00 70.06 79 SER A CA 1
ATOM 660 C C . SER A 1 79 ? -13.493 12.411 -7.446 1.00 70.06 79 SER A C 1
ATOM 662 O O . SER A 1 79 ? -12.517 11.742 -7.769 1.00 70.06 79 SER A O 1
ATOM 664 N N . GLU A 1 80 ? -14.695 11.857 -7.273 1.00 68.94 80 GLU A N 1
ATOM 665 C CA . GLU A 1 80 ? -14.969 10.428 -7.473 1.00 68.94 80 GLU A CA 1
ATOM 666 C C . GLU A 1 80 ? -14.848 10.046 -8.954 1.00 68.94 80 GLU A C 1
ATOM 668 O O . GLU A 1 80 ? -14.112 9.121 -9.294 1.00 68.94 80 GLU A O 1
ATOM 673 N N . TYR A 1 81 ? -15.464 10.824 -9.852 1.00 75.62 81 TYR A N 1
ATOM 674 C CA . TYR A 1 81 ? -15.349 10.605 -11.299 1.00 75.62 81 TYR A CA 1
ATOM 675 C C . TYR A 1 81 ? -13.939 10.886 -11.836 1.00 75.62 81 TYR A C 1
ATOM 677 O O . TYR A 1 81 ? -13.571 10.344 -12.880 1.00 75.62 81 TYR A O 1
ATOM 685 N N . LEU A 1 82 ? -13.135 11.697 -11.133 1.00 79.56 82 LEU A N 1
ATOM 686 C CA . LEU A 1 82 ? -11.757 12.014 -11.524 1.00 79.56 82 LEU A CA 1
ATOM 687 C C . LEU A 1 82 ? -10.879 10.765 -11.536 1.00 79.56 82 LEU A C 1
ATOM 689 O O . LEU A 1 82 ? -10.189 10.497 -12.517 1.00 79.56 82 LEU A O 1
ATOM 693 N N . CYS A 1 83 ? -10.950 9.996 -10.451 1.00 81.44 83 CYS A N 1
ATOM 694 C CA . CYS A 1 83 ? -10.243 8.733 -10.301 1.00 81.44 83 CYS A CA 1
ATOM 695 C C . CYS A 1 83 ? -10.615 7.752 -11.420 1.00 81.44 83 CYS A C 1
ATOM 697 O O . CYS A 1 83 ? -9.739 7.237 -12.115 1.00 81.44 83 CYS A O 1
ATOM 699 N N . ILE A 1 84 ? -11.916 7.535 -11.634 1.00 82.12 84 ILE A N 1
ATOM 700 C CA . ILE A 1 84 ? -12.387 6.530 -12.590 1.00 82.12 84 ILE A CA 1
ATOM 701 C C . ILE A 1 84 ? -12.037 6.943 -14.028 1.00 82.12 84 ILE A C 1
ATOM 703 O O . ILE A 1 84 ? -11.522 6.139 -14.804 1.00 82.12 84 ILE A O 1
ATOM 707 N N . SER A 1 85 ? -12.186 8.228 -14.361 1.00 85.31 85 SER A N 1
ATOM 708 C CA . SER A 1 85 ? -11.774 8.762 -15.665 1.00 85.31 85 SER A CA 1
ATOM 709 C C . SER A 1 85 ? -10.271 8.603 -15.905 1.00 85.31 85 SER A C 1
ATOM 711 O O . SER A 1 85 ? -9.857 8.214 -16.997 1.00 85.31 85 SER A O 1
ATOM 713 N N . ALA A 1 86 ? -9.441 8.843 -14.884 1.00 85.06 86 ALA A N 1
ATOM 714 C CA . ALA A 1 86 ? -8.000 8.624 -14.972 1.00 85.06 86 ALA A CA 1
ATOM 715 C C . ALA A 1 86 ? -7.657 7.140 -15.188 1.00 85.06 86 ALA A C 1
ATOM 717 O O . ALA A 1 86 ? -6.803 6.831 -16.018 1.00 85.06 86 ALA A O 1
ATOM 718 N N . MET A 1 87 ? -8.355 6.214 -14.517 1.00 86.19 87 MET A N 1
ATOM 719 C CA . MET A 1 87 ? -8.195 4.769 -14.744 1.00 86.19 87 MET A CA 1
ATOM 720 C C . MET A 1 87 ? -8.526 4.370 -16.185 1.00 86.19 87 MET A C 1
ATOM 722 O O . MET A 1 87 ? -7.848 3.519 -16.760 1.00 86.19 87 MET A O 1
ATOM 726 N N . LEU A 1 88 ? -9.562 4.968 -16.777 1.00 87.56 88 LEU A N 1
ATOM 727 C CA . LEU A 1 88 ? -9.980 4.673 -18.147 1.00 87.56 88 LEU A CA 1
ATOM 728 C C . LEU A 1 88 ? -8.960 5.152 -19.181 1.00 87.56 88 LEU A C 1
ATOM 730 O O . LEU A 1 88 ? -8.604 4.404 -20.095 1.00 87.56 88 LEU A O 1
ATOM 734 N N . LEU A 1 89 ? -8.453 6.376 -19.019 1.00 88.25 89 LEU A N 1
ATOM 735 C CA . LEU A 1 89 ? -7.413 6.917 -19.895 1.00 88.25 89 LEU A CA 1
ATOM 736 C C . LEU A 1 89 ? -6.091 6.147 -19.737 1.00 88.25 89 LEU A C 1
ATOM 738 O O . LEU A 1 89 ? -5.458 5.818 -20.743 1.00 88.25 89 LEU A O 1
ATOM 742 N N . GLU A 1 90 ? -5.720 5.766 -18.509 1.00 87.38 90 GLU A N 1
ATOM 743 C CA . GLU A 1 90 ? -4.572 4.887 -18.246 1.00 87.38 90 GLU A CA 1
ATOM 744 C C . GLU A 1 90 ? -4.746 3.534 -18.955 1.00 87.38 90 GLU A C 1
ATOM 746 O O . GLU A 1 90 ? -3.827 3.026 -19.600 1.00 87.38 90 GLU A O 1
ATOM 751 N N . ARG A 1 91 ? -5.949 2.951 -18.900 1.00 88.00 91 ARG A N 1
ATOM 752 C CA . ARG A 1 91 ? -6.232 1.669 -19.548 1.00 88.00 91 ARG A CA 1
ATOM 753 C C . ARG A 1 91 ? -6.080 1.749 -21.065 1.00 88.00 91 ARG A C 1
ATOM 755 O O . ARG A 1 91 ? -5.466 0.860 -21.650 1.00 88.00 91 ARG A O 1
ATOM 762 N N . LEU A 1 92 ? -6.569 2.814 -21.697 1.00 89.56 92 LEU A N 1
ATOM 763 C CA . LEU A 1 92 ? -6.367 3.054 -23.131 1.00 89.56 92 LEU A CA 1
ATOM 764 C C . LEU A 1 92 ? -4.884 3.195 -23.496 1.00 89.56 92 LEU A C 1
ATOM 766 O O . LEU A 1 92 ? -4.467 2.704 -24.546 1.00 89.56 92 LEU A O 1
ATOM 770 N N . HIS A 1 93 ? -4.087 3.819 -22.623 1.00 85.81 93 HIS A N 1
ATOM 771 C CA . HIS A 1 93 ? -2.638 3.894 -22.789 1.00 85.81 93 HIS A CA 1
ATOM 772 C C . HIS A 1 93 ? -1.992 2.500 -22.740 1.00 85.81 93 HIS A C 1
ATOM 774 O O . HIS A 1 93 ? -1.264 2.134 -23.662 1.00 85.81 93 HIS A O 1
ATOM 780 N N . TYR A 1 94 ? -2.320 1.685 -21.731 1.00 84.69 94 TYR A N 1
ATOM 781 C CA . TYR A 1 94 ? -1.817 0.309 -21.614 1.00 84.69 94 TYR A CA 1
ATOM 782 C C . TYR A 1 94 ? -2.225 -0.592 -22.782 1.00 84.69 94 TYR A C 1
ATOM 784 O O . TYR A 1 94 ? -1.452 -1.454 -23.195 1.00 84.69 94 TYR A O 1
ATOM 792 N N . LEU A 1 95 ? -3.426 -0.395 -23.327 1.00 87.50 95 LEU A N 1
ATOM 793 C CA . LEU A 1 95 ? -3.922 -1.136 -24.488 1.00 87.50 95 LEU A CA 1
ATOM 794 C C . LEU A 1 95 ? -3.272 -0.688 -25.808 1.00 87.50 95 LEU A C 1
ATOM 796 O O . LEU A 1 95 ? -3.536 -1.292 -26.844 1.00 87.50 95 LEU A O 1
ATOM 800 N N . GLY A 1 96 ? -2.410 0.334 -25.787 1.00 86.56 96 GLY A N 1
ATOM 801 C CA . GLY A 1 96 ? -1.652 0.782 -26.954 1.00 86.56 96 GLY A CA 1
ATOM 802 C C . GLY A 1 96 ? -2.454 1.638 -27.935 1.00 86.56 96 GLY A C 1
ATOM 803 O O . GLY A 1 96 ? -2.085 1.711 -29.110 1.00 86.56 96 GLY A O 1
ATOM 804 N N . SER A 1 97 ? -3.531 2.286 -27.474 1.00 89.62 97 SER A N 1
ATOM 805 C CA . SER A 1 97 ? -4.275 3.233 -28.306 1.00 89.62 97 SER A CA 1
ATOM 806 C C . SER A 1 97 ? -3.391 4.408 -28.730 1.00 89.62 97 SER A C 1
ATOM 808 O O . SER A 1 97 ? -2.632 4.969 -27.931 1.00 89.62 97 SER A O 1
ATOM 810 N N . ARG A 1 98 ? -3.499 4.787 -30.006 1.00 87.06 98 ARG A N 1
ATOM 811 C CA . ARG A 1 98 ? -2.628 5.805 -30.620 1.00 87.06 98 ARG A CA 1
ATOM 812 C C . ARG A 1 98 ? -3.230 7.199 -30.637 1.00 87.06 98 ARG A C 1
ATOM 814 O O . ARG A 1 98 ? -2.491 8.155 -30.846 1.00 87.06 98 ARG A O 1
ATOM 821 N N . ALA A 1 99 ? -4.543 7.295 -30.461 1.00 89.31 99 ALA A N 1
ATOM 822 C CA . ALA A 1 99 ? -5.245 8.562 -30.364 1.00 89.31 99 ALA A CA 1
ATOM 823 C C . ALA A 1 99 ? -4.884 9.292 -29.065 1.00 89.31 99 ALA A C 1
ATOM 825 O O . ALA A 1 99 ? -4.458 8.682 -28.074 1.00 89.31 99 ALA A O 1
ATOM 826 N N . ASP A 1 100 ? -5.100 10.602 -29.070 1.00 90.19 100 ASP A N 1
ATOM 827 C CA . ASP A 1 100 ? -4.937 11.424 -27.884 1.00 90.19 100 ASP A CA 1
ATOM 828 C C . ASP A 1 100 ? -5.925 10.994 -26.796 1.00 90.19 100 ASP A C 1
ATOM 830 O O . ASP A 1 100 ? -6.988 10.423 -27.045 1.00 90.19 100 ASP A O 1
ATOM 834 N N . ARG A 1 101 ? -5.569 11.273 -25.551 1.00 90.31 101 ARG A N 1
ATOM 835 C CA . ARG A 1 101 ? -6.412 11.047 -24.378 1.00 90.31 101 ARG A CA 1
ATOM 836 C C . ARG A 1 101 ? -6.651 12.415 -23.764 1.00 90.31 101 ARG A C 1
ATOM 838 O O . ARG A 1 101 ? -5.690 13.118 -23.479 1.00 90.31 101 ARG A O 1
ATOM 845 N N . VAL A 1 102 ? -7.912 12.810 -23.634 1.00 87.62 102 VAL A N 1
ATOM 846 C CA . VAL A 1 102 ? -8.313 14.182 -23.298 1.00 87.62 102 VAL A CA 1
ATOM 847 C C . VAL A 1 102 ? -9.224 14.160 -22.081 1.00 87.62 102 VAL A C 1
ATOM 849 O O . VAL A 1 102 ? -10.322 13.601 -22.129 1.00 87.62 102 VAL A O 1
ATOM 852 N N . LEU A 1 103 ? -8.796 14.813 -21.002 1.00 85.94 103 LEU A N 1
ATOM 853 C CA . LEU A 1 103 ? -9.584 14.951 -19.782 1.00 85.94 103 LEU A CA 1
ATOM 854 C C . LEU A 1 103 ? -10.149 16.369 -19.671 1.00 85.94 103 LEU A C 1
ATOM 856 O O . LEU A 1 103 ? -9.414 17.356 -19.640 1.00 85.94 103 LEU A O 1
ATOM 860 N N . MET A 1 104 ? -11.469 16.476 -19.573 1.00 81.94 104 MET A N 1
ATOM 861 C CA . MET A 1 104 ? -12.171 17.744 -19.393 1.00 81.94 104 MET A CA 1
ATOM 862 C C . MET A 1 104 ? -12.650 17.892 -17.943 1.00 81.94 104 MET A C 1
ATOM 864 O O . MET A 1 104 ? -13.256 16.973 -17.393 1.00 81.94 104 MET A O 1
ATOM 868 N N . TYR A 1 105 ? -12.432 19.057 -17.325 1.00 77.88 105 TYR A N 1
ATOM 869 C CA . TYR A 1 105 ? -12.843 19.308 -15.937 1.00 77.88 105 TYR A CA 1
ATOM 870 C C . TYR A 1 105 ? -13.248 20.777 -15.684 1.00 77.88 105 TYR A C 1
ATOM 872 O O . TYR A 1 105 ? -12.755 21.708 -16.330 1.00 77.88 105 TYR A O 1
ATOM 880 N N . PRO A 1 106 ? -14.165 21.046 -14.735 1.00 71.56 106 PRO A N 1
ATOM 881 C CA . PRO A 1 106 ? -14.481 22.389 -14.276 1.00 71.56 106 PRO A CA 1
ATOM 882 C C . PRO A 1 106 ? -13.259 23.103 -13.701 1.00 71.56 106 PRO A C 1
ATOM 884 O O . PRO A 1 106 ? -12.566 22.572 -12.839 1.00 71.56 106 PRO A O 1
ATOM 887 N N . LYS A 1 107 ? -13.075 24.377 -14.064 1.00 69.25 107 LYS A N 1
ATOM 888 C CA . LYS A 1 107 ? -11.969 25.208 -13.555 1.00 69.25 107 LYS A CA 1
ATOM 889 C C . LYS A 1 107 ? -11.894 25.252 -12.019 1.00 69.25 107 LYS A C 1
ATOM 891 O O . LYS A 1 107 ? -10.803 25.340 -11.477 1.00 69.25 107 LYS A O 1
ATOM 896 N N . LYS A 1 108 ? -13.035 25.145 -11.326 1.00 67.38 108 LYS A N 1
ATOM 897 C CA . LYS A 1 108 ? -13.128 25.089 -9.853 1.00 67.38 108 LYS A CA 1
ATOM 898 C C . LYS A 1 108 ? -12.445 23.870 -9.211 1.00 67.38 108 LYS A C 1
ATOM 900 O O . LYS A 1 108 ? -12.237 23.877 -8.008 1.00 67.38 108 LYS A O 1
ATOM 905 N N . MET A 1 109 ? -12.156 22.819 -9.983 1.00 70.56 109 MET A N 1
ATOM 906 C CA . MET A 1 109 ? -11.436 21.642 -9.486 1.00 70.56 109 MET A CA 1
ATOM 907 C C . MET A 1 109 ? -9.922 21.865 -9.464 1.00 70.56 109 MET A C 1
ATOM 909 O O . MET A 1 109 ? -9.215 21.099 -8.822 1.00 70.56 109 MET A O 1
ATOM 913 N N . LEU A 1 110 ? -9.423 22.922 -10.115 1.00 64.19 110 LEU A N 1
ATOM 914 C CA . LEU A 1 110 ? -8.023 23.305 -9.994 1.00 64.19 110 LEU A CA 1
ATOM 915 C C . LEU A 1 110 ? -7.743 23.810 -8.574 1.00 64.19 110 LEU A C 1
ATOM 917 O O . LEU A 1 110 ? -8.534 24.604 -8.057 1.00 64.19 110 LEU A O 1
ATOM 921 N N . PRO A 1 111 ? -6.623 23.401 -7.960 1.00 56.38 111 PRO A N 1
ATOM 922 C CA . PRO A 1 111 ? -6.204 23.947 -6.679 1.00 56.38 111 PRO A CA 1
ATOM 923 C C . PRO A 1 111 ? -5.945 25.453 -6.828 1.00 56.38 111 PRO A C 1
ATOM 925 O O . PRO A 1 111 ? -5.133 25.876 -7.655 1.00 56.38 111 PRO A O 1
ATOM 928 N N . ASP A 1 112 ? -6.658 26.266 -6.048 1.00 55.53 112 ASP A N 1
ATOM 929 C CA . ASP A 1 112 ? -6.378 27.695 -5.917 1.00 55.53 112 ASP A CA 1
ATOM 930 C C . ASP A 1 112 ? -5.184 27.851 -4.958 1.00 55.53 112 ASP A C 1
ATOM 932 O O . ASP A 1 112 ? -5.265 27.366 -3.826 1.00 55.53 112 ASP A O 1
ATOM 936 N N . PRO A 1 113 ? -4.064 28.473 -5.367 1.00 52.34 113 PRO A N 1
ATOM 937 C CA . PRO A 1 113 ? -2.863 28.565 -4.537 1.00 52.34 113 PRO A CA 1
ATOM 938 C C . PRO A 1 113 ? -3.068 29.257 -3.178 1.00 52.34 113 PRO A C 1
ATOM 940 O O . PRO A 1 113 ? -2.215 29.105 -2.306 1.00 52.34 113 PRO A O 1
ATOM 943 N N . GLU A 1 114 ? -4.168 29.992 -2.974 1.00 48.22 114 GLU A N 1
ATOM 944 C CA . GLU A 1 114 ? -4.423 30.740 -1.733 1.00 48.22 114 GLU A CA 1
ATOM 945 C C . GLU A 1 114 ? -5.610 30.235 -0.893 1.00 48.22 114 GLU A C 1
ATOM 947 O O . GLU A 1 114 ? -5.817 30.727 0.218 1.00 48.22 114 GLU A O 1
ATOM 952 N N . THR A 1 115 ? -6.379 29.237 -1.346 1.00 45.66 115 THR A N 1
ATOM 953 C CA . THR A 1 115 ? -7.487 28.686 -0.544 1.00 45.66 115 THR A CA 1
ATOM 954 C C . THR A 1 115 ? -7.570 27.160 -0.609 1.00 45.66 115 THR A C 1
ATOM 956 O O . THR A 1 115 ? -7.544 26.561 -1.679 1.00 45.66 115 THR A O 1
ATOM 959 N N . ASN A 1 116 ? -7.800 26.519 0.546 1.00 47.78 116 ASN A N 1
ATOM 960 C CA . ASN A 1 116 ? -8.151 25.089 0.675 1.00 47.78 116 ASN A CA 1
ATOM 961 C C . ASN A 1 116 ? -9.547 24.747 0.083 1.00 47.78 116 ASN A C 1
ATOM 963 O O . ASN A 1 116 ? -10.194 23.804 0.531 1.00 47.78 116 ASN A O 1
ATOM 967 N N . GLY A 1 117 ? -10.062 25.554 -0.852 1.00 45.66 117 GLY A N 1
ATOM 968 C CA . GLY A 1 117 ? -11.402 25.431 -1.437 1.00 45.66 117 GLY A CA 1
ATOM 969 C C . GLY A 1 117 ? -11.447 24.794 -2.832 1.00 45.66 117 GLY A C 1
ATOM 970 O O . GLY A 1 117 ? -12.537 24.463 -3.295 1.00 45.66 117 GLY A O 1
ATOM 971 N N . GLY A 1 118 ? -10.301 24.615 -3.499 1.00 47.16 118 GLY A N 1
ATOM 972 C CA . GLY A 1 118 ? -10.154 23.738 -4.672 1.00 47.16 118 GLY A CA 1
ATOM 973 C C . GLY A 1 118 ? -9.755 22.328 -4.229 1.00 47.16 118 GLY A C 1
ATOM 974 O O . GLY A 1 118 ? -9.180 22.197 -3.151 1.00 47.16 118 GLY A O 1
ATOM 975 N N . GLY A 1 119 ? -10.098 21.300 -5.020 1.00 51.06 119 GLY A N 1
ATOM 976 C CA . GLY A 1 119 ? -9.983 19.870 -4.674 1.00 51.06 119 GLY A CA 1
ATOM 977 C C . GLY A 1 119 ? -8.729 19.524 -3.864 1.00 51.06 119 GLY A C 1
ATOM 978 O O . GLY A 1 119 ? -7.656 20.070 -4.116 1.00 51.06 119 GLY A O 1
ATOM 979 N N . GLY A 1 120 ? -8.880 18.661 -2.851 1.00 57.22 120 GLY A N 1
ATOM 980 C CA . GLY A 1 120 ? -7.824 18.371 -1.872 1.00 57.22 120 GLY A CA 1
ATOM 981 C C . GLY A 1 120 ? -6.495 17.944 -2.514 1.00 57.22 120 GLY A C 1
ATOM 982 O O . GLY A 1 120 ? -6.443 17.630 -3.696 1.00 57.22 120 GLY A O 1
ATOM 983 N N . PHE A 1 121 ? -5.411 17.880 -1.729 1.00 58.56 121 PHE A N 1
ATOM 984 C CA . PHE A 1 121 ? -4.042 17.587 -2.210 1.00 58.56 121 PHE A CA 1
ATOM 985 C C . PHE A 1 121 ? -3.950 16.418 -3.217 1.00 58.56 121 PHE A C 1
ATOM 987 O O . PHE A 1 121 ? -3.163 16.462 -4.156 1.00 58.56 121 PHE A O 1
ATOM 994 N N . HIS A 1 122 ? -4.801 15.406 -3.056 1.00 62.31 122 HIS A N 1
ATOM 995 C CA . HIS A 1 122 ? -4.901 14.257 -3.951 1.00 62.31 122 HIS A CA 1
ATOM 996 C C . HIS A 1 122 ? -5.597 14.545 -5.301 1.00 62.31 122 HIS A C 1
ATOM 998 O O . HIS A 1 122 ? -5.158 14.056 -6.337 1.00 62.31 122 HIS A O 1
ATOM 1004 N N . ASP A 1 123 ? -6.645 15.370 -5.324 1.00 64.56 123 ASP A N 1
ATOM 1005 C CA . ASP A 1 123 ? -7.294 15.791 -6.575 1.00 64.56 123 ASP A CA 1
ATOM 1006 C C . ASP A 1 123 ? -6.336 16.667 -7.388 1.00 64.56 123 ASP A C 1
ATOM 1008 O O . ASP A 1 123 ? -6.262 16.554 -8.609 1.00 64.56 123 ASP A O 1
ATOM 1012 N N . ALA A 1 124 ? -5.546 17.497 -6.698 1.00 62.84 124 ALA A N 1
ATOM 1013 C CA . ALA A 1 124 ? -4.462 18.255 -7.304 1.00 62.84 124 ALA A CA 1
ATOM 1014 C C . ALA A 1 124 ? -3.396 17.335 -7.923 1.00 62.84 124 ALA A C 1
ATOM 1016 O O . ALA A 1 124 ? -2.956 17.601 -9.034 1.00 62.84 124 ALA A O 1
ATOM 1017 N N . GLU A 1 125 ? -3.012 16.244 -7.256 1.00 63.94 125 GLU A N 1
ATOM 1018 C CA . GLU A 1 125 ? -2.065 15.250 -7.783 1.00 63.94 125 GLU A CA 1
ATOM 1019 C C . GLU A 1 125 ? -2.602 14.547 -9.039 1.00 63.94 125 GLU A C 1
ATOM 1021 O O . GLU A 1 125 ? -1.901 14.476 -10.050 1.00 63.94 125 GLU A O 1
ATOM 1026 N N . LEU A 1 126 ? -3.864 14.103 -9.022 1.00 64.44 126 LEU A N 1
ATOM 1027 C CA . LEU A 1 126 ? -4.513 13.494 -10.187 1.00 64.44 126 LEU A CA 1
ATOM 1028 C C . LEU A 1 126 ? -4.660 14.482 -11.349 1.00 64.44 126 LEU A C 1
ATOM 1030 O O . LEU A 1 126 ? -4.453 14.104 -12.499 1.00 64.44 126 LEU A O 1
ATOM 1034 N N . LEU A 1 127 ? -4.971 15.750 -11.068 1.00 67.06 127 LEU A N 1
ATOM 1035 C CA . LEU A 1 127 ? -5.037 16.798 -12.088 1.00 67.06 127 LEU A CA 1
ATOM 1036 C C . LEU A 1 127 ? -3.655 17.198 -12.610 1.00 67.06 127 LEU A C 1
ATOM 1038 O O . LEU A 1 127 ? -3.540 17.523 -13.786 1.00 67.06 127 LEU A O 1
ATOM 1042 N N . ILE A 1 128 ? -2.606 17.164 -11.782 1.00 62.38 128 ILE A N 1
ATOM 1043 C CA . ILE A 1 128 ? -1.218 17.371 -12.221 1.00 62.38 128 ILE A CA 1
ATOM 1044 C C . ILE A 1 128 ? -0.792 16.223 -13.134 1.00 62.38 128 ILE A C 1
ATOM 1046 O O . ILE A 1 128 ? -0.315 16.490 -14.233 1.00 62.38 128 ILE A O 1
ATOM 1050 N N . LYS A 1 129 ? -1.048 14.969 -12.737 1.00 62.47 129 LYS A N 1
ATOM 1051 C CA . LYS A 1 129 ? -0.806 13.792 -13.580 1.00 62.47 129 LYS A CA 1
ATOM 1052 C C . LYS A 1 129 ? -1.564 13.908 -14.899 1.00 62.47 129 LYS A C 1
ATOM 1054 O O . LYS A 1 129 ? -0.982 13.742 -15.963 1.00 62.47 129 LYS A O 1
ATOM 1059 N N . ALA A 1 130 ? -2.844 14.270 -14.836 1.00 60.66 130 ALA A N 1
ATOM 1060 C CA . ALA A 1 130 ? -3.650 14.436 -16.031 1.00 60.66 130 ALA A CA 1
ATOM 1061 C C . ALA A 1 130 ? -3.180 15.601 -16.909 1.00 60.66 130 ALA A C 1
ATOM 1063 O O . ALA A 1 130 ? -3.206 15.464 -18.117 1.00 60.66 130 ALA A O 1
ATOM 1064 N N . ARG A 1 131 ? -2.726 16.723 -16.344 1.00 57.50 131 ARG A N 1
ATOM 1065 C CA . ARG A 1 131 ? -2.177 17.859 -17.103 1.00 57.50 131 ARG A CA 1
ATOM 1066 C C . ARG A 1 131 ? -0.856 17.510 -17.784 1.00 57.50 131 ARG A C 1
ATOM 1068 O O . ARG A 1 131 ? -0.612 17.947 -18.902 1.00 57.50 131 ARG A O 1
ATOM 1075 N N . ASP A 1 132 ? 0.016 16.799 -17.080 1.00 58.81 132 ASP A N 1
ATOM 1076 C CA . ASP A 1 132 ? 1.345 16.463 -17.585 1.00 58.81 132 ASP A CA 1
ATOM 1077 C C . ASP A 1 132 ? 1.268 15.350 -18.653 1.00 58.81 132 ASP A C 1
ATOM 1079 O O . ASP A 1 132 ? 2.133 15.283 -19.526 1.00 58.81 132 ASP A O 1
ATOM 1083 N N . GLU A 1 133 ? 0.213 14.522 -18.628 1.00 59.72 133 GLU A N 1
ATOM 1084 C CA . GLU A 1 133 ? -0.003 13.406 -19.563 1.00 59.72 133 GLU A CA 1
ATOM 1085 C C . GLU A 1 133 ? -1.070 13.666 -20.657 1.00 59.72 133 GLU A C 1
ATOM 1087 O O . GLU A 1 133 ? -1.014 13.024 -21.710 1.00 59.72 133 GLU A O 1
ATOM 1092 N N . TYR A 1 134 ? -2.029 14.581 -20.446 1.00 63.19 134 TYR A N 1
ATOM 1093 C CA . TYR A 1 134 ? -3.227 14.800 -21.283 1.00 63.19 134 TYR A CA 1
ATOM 1094 C C . TYR A 1 134 ? -3.532 16.304 -21.488 1.00 63.19 134 TYR A C 1
ATOM 1096 O O . TYR A 1 134 ? -3.333 17.119 -20.589 1.00 63.19 134 TYR A O 1
ATOM 1104 N N . ASP A 1 135 ? -4.056 16.698 -22.659 1.00 51.97 135 ASP A N 1
ATOM 1105 C CA . ASP A 1 135 ? -4.448 18.095 -22.954 1.00 51.97 135 ASP A CA 1
ATOM 1106 C C . ASP A 1 135 ? -5.870 18.404 -22.425 1.00 51.97 135 ASP A C 1
ATOM 1108 O O . ASP A 1 135 ? -6.745 17.533 -22.464 1.00 51.97 135 ASP A O 1
ATOM 1112 N N . THR A 1 136 ? -6.125 19.607 -21.877 1.00 54.16 136 THR A N 1
ATOM 1113 C CA . THR A 1 136 ? -7.281 19.853 -20.968 1.00 54.16 136 THR A CA 1
ATOM 1114 C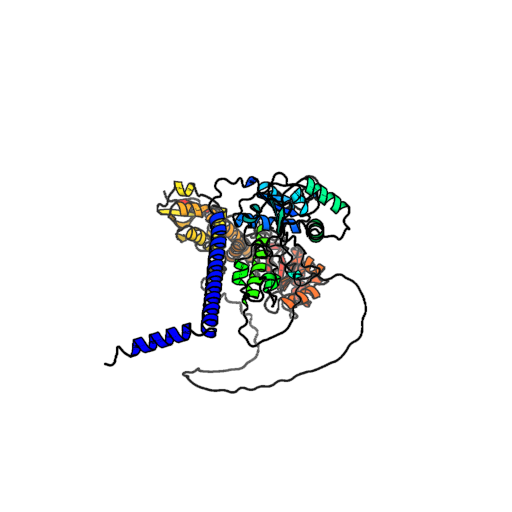 C . THR A 1 136 ? -8.116 21.118 -21.271 1.00 54.16 136 THR A C 1
ATOM 1116 O O . THR A 1 136 ? -7.606 22.133 -21.745 1.00 54.16 136 THR A O 1
ATOM 1119 N N . TRP A 1 137 ? -9.433 21.092 -20.970 1.00 44.69 137 TRP A N 1
ATOM 1120 C CA . TRP A 1 137 ? -10.385 22.219 -21.157 1.00 44.69 137 TRP A CA 1
ATOM 1121 C C . TRP A 1 137 ? -11.524 22.265 -20.095 1.00 44.69 137 TRP A C 1
ATOM 1123 O O . TRP A 1 137 ? -11.676 21.328 -19.316 1.00 44.69 137 TRP A O 1
ATOM 1133 N N . SER A 1 138 ? -12.332 23.352 -20.043 1.00 39.75 138 SER A N 1
ATOM 1134 C CA . SER A 1 138 ? -13.309 23.687 -18.983 1.00 39.75 138 SER A CA 1
ATOM 1135 C C . SER A 1 138 ? -14.684 24.250 -19.443 1.00 39.75 138 SER A C 1
ATOM 1137 O O . SER A 1 138 ? -14.759 25.068 -20.364 1.00 39.75 138 SER A O 1
ATOM 1139 N N . ASN A 1 139 ? -15.720 23.872 -18.656 1.00 32.62 139 ASN A N 1
ATOM 1140 C CA . ASN A 1 139 ? -17.152 24.285 -18.530 1.00 32.62 139 ASN A CA 1
ATOM 1141 C C . ASN A 1 139 ? -18.251 23.360 -19.115 1.00 32.62 139 ASN A C 1
ATOM 1143 O O . ASN A 1 139 ? -18.051 22.787 -20.162 1.00 32.62 139 ASN A O 1
ATOM 1147 N N . SER A 1 140 ? -19.390 23.273 -18.391 1.00 46.09 140 SER A N 1
ATOM 1148 C CA . SER A 1 140 ? -20.356 22.160 -18.125 1.00 46.09 140 SER A CA 1
ATOM 1149 C C . SER A 1 140 ? -21.267 21.589 -19.247 1.00 46.09 140 SER A C 1
ATOM 1151 O O . SER A 1 140 ? -21.609 22.322 -20.170 1.00 46.09 140 SER A O 1
ATOM 1153 N N . TYR A 1 141 ? -21.710 20.325 -19.021 1.00 52.88 141 TYR A N 1
ATOM 1154 C CA . TYR A 1 141 ? -22.501 19.292 -19.769 1.00 52.88 141 TYR A CA 1
ATOM 1155 C C . TYR A 1 141 ? -21.662 18.101 -20.275 1.00 52.88 141 TYR A C 1
ATOM 1157 O O . TYR A 1 141 ? -20.873 18.247 -21.194 1.00 52.88 141 TYR A O 1
ATOM 1165 N N . THR A 1 142 ? -21.788 16.914 -19.673 1.00 64.06 142 THR A N 1
ATOM 1166 C CA . THR A 1 142 ? -20.630 16.009 -19.525 1.00 64.06 142 THR A CA 1
ATOM 1167 C C . THR A 1 142 ? -20.106 15.396 -20.829 1.00 64.06 142 THR A C 1
ATOM 1169 O O . THR A 1 142 ? -18.944 15.614 -21.172 1.00 64.06 142 THR A O 1
ATOM 1172 N N . LYS A 1 143 ? -20.952 14.723 -21.618 1.00 73.31 143 LYS A N 1
ATOM 1173 C CA . LYS A 1 143 ? -20.556 14.129 -22.914 1.00 73.31 143 LYS A CA 1
ATOM 1174 C C . LYS A 1 143 ? -20.697 15.074 -24.117 1.00 73.31 143 LYS A C 1
ATOM 1176 O O . LYS A 1 143 ? -19.804 15.091 -24.969 1.00 73.31 143 LYS A O 1
ATOM 1181 N N . PRO A 1 144 ? -21.749 15.915 -24.223 1.00 75.81 144 PRO A N 1
ATOM 1182 C CA . PRO A 1 144 ? -21.925 16.777 -25.393 1.00 75.81 144 PRO A CA 1
ATOM 1183 C C . PRO A 1 144 ? -20.855 17.865 -25.566 1.00 75.81 144 PRO A C 1
ATOM 1185 O O . PRO A 1 144 ? -20.724 18.418 -26.659 1.00 75.81 144 PRO A O 1
ATOM 1188 N N . LEU A 1 145 ? -20.058 18.167 -24.533 1.00 78.50 145 LEU A N 1
ATOM 1189 C CA . LEU A 1 145 ? -18.902 19.067 -24.643 1.00 78.50 145 LEU A CA 1
ATOM 1190 C C . LEU A 1 145 ? -17.842 18.587 -25.627 1.00 78.50 145 LEU A C 1
ATOM 1192 O O . LEU A 1 145 ? -17.156 19.419 -26.222 1.00 78.50 145 LEU A O 1
ATOM 1196 N N . ALA A 1 146 ? -17.757 17.279 -25.867 1.00 85.81 146 ALA A N 1
ATOM 1197 C CA . ALA A 1 146 ? -16.848 16.718 -26.856 1.00 85.81 146 ALA A CA 1
ATOM 1198 C C . ALA A 1 146 ? -17.099 17.279 -28.271 1.00 85.81 146 ALA A C 1
ATOM 1200 O O . ALA A 1 146 ? -16.174 17.370 -29.075 1.00 85.81 146 ALA A O 1
ATOM 1201 N N . LEU A 1 147 ? -18.314 17.766 -28.571 1.00 87.56 147 LEU A N 1
ATOM 1202 C CA . LEU A 1 147 ? -18.612 18.449 -29.839 1.00 87.56 147 LEU A CA 1
ATOM 1203 C C . LEU A 1 147 ? -17.867 19.777 -30.010 1.00 87.56 147 LEU A C 1
ATOM 1205 O O . LEU A 1 147 ? -17.766 20.281 -31.129 1.00 87.56 147 LEU A O 1
ATOM 1209 N N . ASN A 1 148 ? -17.368 20.363 -28.924 1.00 86.69 148 ASN A N 1
ATOM 1210 C CA . ASN A 1 148 ? -16.612 21.607 -28.960 1.00 86.69 148 ASN A CA 1
ATOM 1211 C C . ASN A 1 148 ? -15.114 21.380 -29.219 1.00 86.69 148 ASN A C 1
ATOM 1213 O O . ASN A 1 148 ? -14.413 22.340 -29.541 1.00 86.69 148 ASN A O 1
ATOM 1217 N N . LEU A 1 149 ? -14.626 20.133 -29.141 1.00 87.00 149 LEU A N 1
ATOM 1218 C CA . LEU A 1 149 ? -13.227 19.743 -29.360 1.00 87.00 149 LEU A CA 1
ATOM 1219 C C . LEU A 1 149 ? -12.829 19.780 -30.848 1.00 87.00 149 LEU A C 1
ATOM 1221 O O . LEU A 1 149 ? -12.356 18.806 -31.424 1.00 87.00 149 LEU A O 1
ATOM 1225 N N . THR A 1 150 ? -13.050 20.924 -31.498 1.00 88.06 150 THR A N 1
ATOM 1226 C CA . THR A 1 150 ? -12.870 21.120 -32.947 1.00 88.06 150 THR A CA 1
ATOM 1227 C C . THR A 1 150 ? -11.427 21.057 -33.440 1.00 88.06 150 THR A C 1
ATOM 1229 O O . THR A 1 150 ? -11.205 21.146 -34.645 1.00 88.06 150 THR A O 1
ATOM 1232 N N . GLN A 1 151 ? -10.458 20.902 -32.535 1.00 85.44 151 GLN A N 1
ATOM 1233 C CA . GLN A 1 151 ? -9.088 20.540 -32.886 1.00 85.44 151 GLN A CA 1
ATOM 1234 C C . GLN A 1 151 ? -8.976 19.090 -33.387 1.00 85.44 151 GLN A C 1
ATOM 1236 O O . GLN A 1 151 ? -8.083 18.793 -34.176 1.00 85.44 151 GLN A O 1
ATOM 1241 N N . TYR A 1 152 ? -9.909 18.219 -32.992 1.00 91.19 152 TYR A N 1
ATOM 1242 C CA . TYR A 1 152 ? -9.971 16.830 -33.430 1.00 91.19 152 TYR A CA 1
ATOM 1243 C C . TYR A 1 152 ? -10.989 16.645 -34.558 1.00 91.19 152 TYR A C 1
ATOM 1245 O O . TYR A 1 152 ? -12.040 17.287 -34.607 1.00 91.19 152 TYR A O 1
ATOM 1253 N N . GLU A 1 153 ? -10.684 15.729 -35.472 1.00 91.56 153 GLU A N 1
ATOM 1254 C CA . GLU A 1 153 ? -11.585 15.294 -36.540 1.00 91.56 153 GLU A CA 1
ATOM 1255 C C . GLU A 1 153 ? -12.644 14.319 -36.015 1.00 91.56 153 GLU A C 1
ATOM 1257 O O . GLU A 1 153 ? -13.807 14.367 -36.431 1.00 91.56 153 GLU A O 1
ATOM 1262 N N . ARG A 1 154 ? -12.251 13.461 -35.068 1.00 93.50 154 ARG A N 1
ATOM 1263 C CA . ARG A 1 154 ? -13.139 12.531 -34.370 1.00 93.50 154 ARG A CA 1
ATOM 1264 C C . ARG A 1 154 ? -12.758 12.405 -32.912 1.00 93.50 154 ARG A C 1
ATOM 1266 O O . ARG A 1 154 ? -11.577 12.353 -32.575 1.00 93.50 154 ARG A O 1
ATOM 1273 N N . VAL A 1 155 ? -13.779 12.274 -32.078 1.00 93.81 155 VAL A N 1
ATOM 1274 C CA . VAL A 1 155 ? -13.621 12.032 -30.649 1.00 93.81 155 VAL A CA 1
ATOM 1275 C C . VAL A 1 155 ? -14.503 10.865 -30.233 1.00 93.81 155 VAL A C 1
ATOM 1277 O O . VAL A 1 155 ? -15.665 10.816 -30.625 1.00 93.81 155 VAL A O 1
ATOM 1280 N N . ILE A 1 156 ? -13.973 9.937 -29.443 1.00 94.44 156 ILE A N 1
ATOM 1281 C CA . ILE A 1 156 ? -14.760 8.872 -28.814 1.00 94.44 156 ILE A CA 1
ATOM 1282 C C . ILE A 1 156 ? -14.943 9.225 -27.337 1.00 94.44 156 ILE A C 1
ATOM 1284 O O . ILE A 1 156 ? -13.969 9.396 -26.606 1.00 94.44 156 ILE A O 1
ATOM 1288 N N . ALA A 1 157 ? -16.195 9.338 -26.908 1.00 91.06 157 ALA A N 1
ATOM 1289 C CA . ALA A 1 157 ? -16.588 9.482 -25.511 1.00 91.06 157 ALA A CA 1
ATOM 1290 C C . ALA A 1 157 ? -17.338 8.220 -25.082 1.00 91.06 157 ALA A C 1
ATOM 1292 O O . ALA A 1 157 ? -18.112 7.672 -25.860 1.00 91.06 157 ALA A O 1
ATOM 1293 N N . PHE A 1 158 ? -17.127 7.752 -23.863 1.00 87.94 158 PHE A N 1
ATOM 1294 C CA . PHE A 1 158 ? -17.805 6.572 -23.328 1.00 87.94 158 PHE A CA 1
ATOM 1295 C C . PHE A 1 158 ? -18.071 6.764 -21.843 1.00 87.94 158 PHE A C 1
ATOM 1297 O O . PHE A 1 158 ? -17.531 7.694 -21.238 1.00 87.94 158 PHE A O 1
ATOM 1304 N N . ASP A 1 159 ? -18.945 5.938 -21.283 1.00 82.50 159 ASP A N 1
ATOM 1305 C CA . ASP A 1 159 ? -19.365 6.083 -19.896 1.00 82.50 159 ASP A CA 1
ATOM 1306 C C . ASP A 1 159 ? -18.203 5.985 -18.902 1.00 82.50 159 ASP A C 1
ATOM 1308 O O . ASP A 1 159 ? -17.277 5.187 -19.062 1.00 82.50 159 ASP A O 1
ATOM 1312 N N . ALA A 1 160 ? -18.244 6.849 -17.885 1.00 74.81 160 ALA A N 1
ATOM 1313 C CA . ALA A 1 160 ? -17.170 6.970 -16.906 1.00 74.81 160 ALA A CA 1
ATOM 1314 C C . ALA A 1 160 ? -17.119 5.772 -15.949 1.00 74.81 160 ALA A C 1
ATOM 1316 O O . ALA A 1 160 ? -16.091 5.567 -15.322 1.00 74.81 160 ALA A O 1
ATOM 1317 N N . ASP A 1 161 ? -18.190 4.988 -15.831 1.00 73.94 161 ASP A N 1
ATOM 1318 C CA . ASP A 1 161 ? -18.249 3.743 -15.060 1.00 73.94 161 ASP A CA 1
ATOM 1319 C C . ASP A 1 161 ? -17.949 2.493 -15.909 1.00 73.94 161 ASP A C 1
ATOM 1321 O O . ASP A 1 161 ? -17.827 1.394 -15.365 1.00 73.94 161 ASP A O 1
ATOM 1325 N N . ALA A 1 162 ? -17.747 2.639 -17.222 1.00 82.00 162 ALA A N 1
ATOM 1326 C CA . ALA A 1 162 ? -17.402 1.523 -18.090 1.00 82.00 162 ALA A CA 1
ATOM 1327 C C . ALA A 1 162 ? -15.998 0.967 -17.785 1.00 82.00 162 ALA A C 1
ATOM 1329 O O . ALA A 1 162 ? -15.086 1.663 -17.346 1.00 82.00 162 ALA A O 1
ATOM 1330 N N . THR A 1 163 ? -15.781 -0.311 -18.083 1.00 85.94 163 THR A N 1
ATOM 1331 C CA . THR A 1 163 ? -14.465 -0.951 -18.120 1.00 85.94 163 THR A CA 1
ATOM 1332 C C . THR A 1 163 ? -14.038 -1.165 -19.565 1.00 85.94 163 THR A C 1
ATOM 1334 O O . THR A 1 163 ? -14.732 -1.828 -20.329 1.00 85.94 163 THR A O 1
ATOM 1337 N N . VAL A 1 164 ? -12.870 -0.631 -19.933 1.00 89.38 164 VAL A N 1
ATOM 1338 C CA . VAL A 1 164 ? -12.285 -0.782 -21.274 1.00 89.38 164 VAL A CA 1
ATOM 1339 C C . VAL A 1 164 ? -11.411 -2.037 -21.327 1.00 89.38 164 VAL A C 1
ATOM 1341 O O . VAL A 1 164 ? -10.344 -2.111 -20.705 1.00 89.38 164 VAL A O 1
ATOM 1344 N N . LEU A 1 165 ? -11.856 -3.029 -22.092 1.00 89.38 165 LEU A N 1
ATOM 1345 C CA . LEU A 1 165 ? -11.155 -4.297 -22.295 1.00 89.38 165 LEU A CA 1
ATOM 1346 C C . LEU A 1 165 ? -10.182 -4.218 -23.477 1.00 89.38 165 LEU A C 1
ATOM 1348 O O . LEU A 1 165 ? -9.104 -4.810 -23.418 1.00 89.38 165 LEU A O 1
ATOM 1352 N N . LYS A 1 166 ? -10.529 -3.440 -24.511 1.00 92.31 166 LYS A N 1
ATOM 1353 C CA . LYS A 1 166 ? -9.731 -3.198 -25.724 1.00 92.31 166 LYS A CA 1
ATOM 1354 C C . LYS A 1 166 ? -9.905 -1.753 -26.201 1.00 92.31 166 LYS A C 1
ATOM 1356 O O . LYS A 1 166 ? -10.907 -1.115 -25.894 1.00 92.31 166 LYS A O 1
ATOM 1361 N N . HIS A 1 167 ? -8.932 -1.230 -26.946 1.00 92.56 167 HIS A N 1
ATOM 1362 C CA . HIS A 1 167 ? -9.093 0.070 -27.602 1.00 92.56 167 HIS A CA 1
ATOM 1363 C C . HIS A 1 167 ? -10.037 -0.056 -28.813 1.00 92.56 167 HIS A C 1
ATOM 1365 O O . HIS A 1 167 ? -10.144 -1.129 -29.398 1.00 92.56 167 HIS A O 1
ATOM 1371 N N . MET A 1 168 ? -10.699 1.039 -29.191 1.00 93.88 168 MET A N 1
ATOM 1372 C CA . MET A 1 168 ? -11.721 1.099 -30.250 1.00 93.88 168 MET A CA 1
ATOM 1373 C C . MET A 1 168 ? -11.281 2.025 -31.398 1.00 93.88 168 MET A C 1
ATOM 1375 O O . MET A 1 168 ? -12.071 2.801 -31.939 1.00 93.88 168 MET A O 1
ATOM 1379 N N . ASP A 1 169 ? -9.987 1.999 -31.735 1.00 92.94 169 ASP A N 1
ATOM 1380 C CA . ASP A 1 169 ? -9.373 2.958 -32.670 1.00 92.94 169 ASP A CA 1
ATOM 1381 C C . ASP A 1 169 ? -9.997 2.846 -34.074 1.00 92.94 169 ASP A C 1
ATOM 1383 O O . ASP A 1 169 ? -10.048 3.819 -34.826 1.00 92.94 169 ASP A O 1
ATOM 1387 N N . GLU A 1 170 ? -10.542 1.680 -34.421 1.00 91.44 170 GLU A N 1
ATOM 1388 C CA . GLU A 1 170 ? -11.262 1.451 -35.668 1.00 91.44 170 GLU A CA 1
ATOM 1389 C C . GLU A 1 170 ? -12.520 2.320 -35.816 1.00 91.44 170 GLU A C 1
ATOM 1391 O O . GLU A 1 170 ? -12.897 2.663 -36.939 1.00 91.44 170 GLU A O 1
ATOM 1396 N N . LEU A 1 171 ? -13.142 2.742 -34.707 1.00 93.56 171 LEU A N 1
ATOM 1397 C CA . LEU A 1 171 ? -14.322 3.606 -34.737 1.00 93.56 171 LEU A CA 1
ATOM 1398 C C . LEU A 1 171 ? -13.994 5.027 -35.223 1.00 93.56 171 LEU A C 1
ATOM 1400 O O . LEU A 1 171 ? -14.876 5.719 -35.739 1.00 93.56 171 LEU A O 1
ATOM 1404 N N . PHE A 1 172 ? -12.730 5.463 -35.157 1.00 93.50 172 PHE A N 1
ATOM 1405 C CA . PHE A 1 172 ? -12.319 6.738 -35.756 1.00 93.50 172 PHE A CA 1
ATOM 1406 C C . PHE A 1 172 ? -12.469 6.742 -37.283 1.00 93.50 172 PHE A C 1
ATOM 1408 O O . PHE A 1 172 ? -12.629 7.805 -37.883 1.00 93.50 172 PHE A O 1
ATOM 1415 N N . HIS A 1 173 ? -12.487 5.567 -37.915 1.00 89.56 173 HIS A N 1
ATOM 1416 C CA . HIS A 1 173 ? -12.592 5.415 -39.366 1.00 89.56 173 HIS A CA 1
ATOM 1417 C C . HIS A 1 173 ? -14.032 5.327 -39.887 1.00 89.56 173 HIS A C 1
ATOM 1419 O O . HIS A 1 173 ? -14.238 5.140 -41.089 1.00 89.56 173 HIS A O 1
ATOM 1425 N N . LEU A 1 174 ? -15.039 5.478 -39.019 1.00 91.00 174 LEU A N 1
ATOM 1426 C CA . LEU A 1 174 ? -16.434 5.538 -39.453 1.00 91.00 174 LEU A CA 1
ATOM 1427 C C . LEU A 1 174 ? -16.658 6.682 -40.463 1.00 91.00 174 LEU A C 1
ATOM 1429 O O . LEU A 1 174 ? -16.002 7.724 -40.358 1.00 91.00 174 LEU A O 1
ATOM 1433 N N . PRO A 1 175 ? -17.611 6.557 -41.407 1.00 91.19 175 PRO A N 1
ATOM 1434 C CA . PRO A 1 175 ? -17.949 7.629 -42.345 1.00 91.19 175 PRO A CA 1
ATOM 1435 C C . PRO A 1 175 ? -18.407 8.914 -41.634 1.00 91.19 175 PRO A C 1
ATOM 1437 O O . PRO A 1 175 ? -19.059 8.818 -40.594 1.00 91.19 175 PRO A O 1
ATOM 1440 N N . PRO A 1 176 ? -18.122 10.122 -42.163 1.00 87.88 176 PRO A N 1
ATOM 1441 C CA . PRO A 1 176 ? -18.470 11.392 -41.517 1.00 87.88 176 PRO A CA 1
ATOM 1442 C C . PRO A 1 176 ? -19.934 11.476 -41.053 1.00 87.88 176 PRO A C 1
ATOM 1444 O O . PRO A 1 176 ? -20.850 11.485 -41.873 1.00 87.88 176 PRO A O 1
ATOM 1447 N N . CYS A 1 177 ? -20.158 11.561 -39.740 1.00 91.25 177 CYS A N 1
ATOM 1448 C CA . CYS A 1 177 ? -21.466 11.759 -39.126 1.00 91.25 177 CYS A CA 1
ATOM 1449 C C . CYS A 1 177 ? -21.317 12.601 -37.851 1.00 91.25 177 CYS A C 1
ATOM 1451 O O . CYS A 1 177 ? -20.305 12.459 -37.165 1.00 91.25 177 CYS A O 1
ATOM 1453 N N . PRO A 1 178 ? -22.303 13.445 -37.493 1.00 90.44 178 PRO A N 1
ATOM 1454 C CA . PRO A 1 178 ? -22.245 14.236 -36.262 1.00 90.44 178 PRO A CA 1
ATOM 1455 C C . PRO A 1 178 ? -22.052 13.382 -35.005 1.00 90.44 178 PRO A C 1
ATOM 1457 O O . PRO A 1 178 ? -21.261 13.739 -34.133 1.00 90.44 178 PRO A O 1
ATOM 1460 N N . ILE A 1 179 ? -22.757 12.249 -34.941 1.00 93.00 179 ILE A N 1
ATOM 1461 C CA . ILE A 1 179 ? -22.702 11.312 -33.826 1.00 93.00 179 ILE A CA 1
ATOM 1462 C C . ILE A 1 179 ? -22.958 9.881 -34.319 1.00 93.00 179 ILE A C 1
ATOM 1464 O O . ILE A 1 179 ? -23.776 9.676 -35.224 1.00 93.00 179 ILE A O 1
ATOM 1468 N N . ALA A 1 180 ? -22.276 8.908 -33.721 1.00 94.62 180 ALA A N 1
ATOM 1469 C CA . ALA A 1 180 ? -22.561 7.489 -33.865 1.00 94.62 180 ALA A CA 1
ATOM 1470 C C . ALA A 1 180 ? -22.673 6.827 -32.487 1.00 94.62 180 ALA A C 1
ATOM 1472 O O . ALA A 1 180 ? -21.817 7.060 -31.633 1.00 94.62 180 ALA A O 1
ATOM 1473 N N . MET A 1 181 ? -23.725 6.038 -32.268 1.00 94.25 181 MET A N 1
ATOM 1474 C CA . MET A 1 181 ? -24.048 5.419 -30.974 1.00 94.25 181 MET A CA 1
ATOM 1475 C C . MET A 1 181 ? -24.671 4.031 -31.173 1.00 94.25 181 MET A C 1
ATOM 1477 O O . MET A 1 181 ? -25.325 3.804 -32.197 1.00 94.25 181 MET A O 1
ATOM 1481 N N . PRO A 1 182 ? -24.478 3.087 -30.238 1.00 93.38 182 PRO A N 1
ATOM 1482 C CA . PRO A 1 182 ? -25.150 1.802 -30.278 1.00 93.38 182 PRO A CA 1
ATOM 1483 C C . PRO A 1 182 ? -26.605 1.904 -29.815 1.00 93.38 182 PRO A C 1
ATOM 1485 O O . PRO A 1 182 ? -27.014 2.869 -29.165 1.00 93.38 182 PRO A O 1
ATOM 1488 N N . ARG A 1 183 ? -27.400 0.883 -30.150 1.00 90.69 183 ARG A N 1
ATOM 1489 C CA . ARG A 1 183 ? -28.740 0.714 -29.571 1.00 90.69 183 ARG A CA 1
ATOM 1490 C C . ARG A 1 183 ? -28.634 0.174 -28.151 1.00 90.69 183 ARG A C 1
ATOM 1492 O O . ARG A 1 183 ? -27.763 -0.646 -27.864 1.00 90.69 183 ARG A O 1
ATOM 1499 N N . ALA A 1 184 ? -29.558 0.590 -27.293 1.00 89.88 184 ALA A N 1
ATOM 1500 C CA . ALA A 1 184 ? -29.764 -0.028 -25.991 1.00 89.88 184 ALA A CA 1
ATOM 1501 C C . ALA A 1 184 ? -30.379 -1.422 -26.195 1.00 89.88 184 ALA A C 1
ATOM 1503 O O . ALA A 1 184 ? -31.599 -1.565 -26.257 1.00 89.88 184 ALA A O 1
ATOM 1504 N N . TYR A 1 185 ? -29.539 -2.451 -26.358 1.00 89.81 185 TYR A N 1
ATOM 1505 C CA . TYR A 1 185 ? -30.009 -3.788 -26.740 1.00 89.81 185 TYR A CA 1
ATOM 1506 C C . TYR A 1 185 ? -31.004 -4.382 -25.729 1.00 89.81 185 TYR A C 1
ATOM 1508 O O . TYR A 1 185 ? -31.920 -5.097 -26.113 1.00 89.81 185 TYR A O 1
ATOM 1516 N N . TRP A 1 186 ? -30.876 -4.012 -24.452 1.00 88.25 186 TRP A N 1
ATOM 1517 C CA . TRP A 1 186 ? -31.772 -4.402 -23.357 1.00 88.25 186 TRP A CA 1
ATOM 1518 C C . TRP A 1 186 ? -33.177 -3.781 -23.432 1.00 88.25 186 TRP A C 1
ATOM 1520 O O . TRP A 1 186 ? -34.022 -4.104 -22.605 1.00 88.25 186 TRP A O 1
ATOM 1530 N N . LEU A 1 187 ? -33.431 -2.876 -24.383 1.00 87.62 187 LEU A N 1
ATOM 1531 C CA . LEU A 1 187 ? -34.747 -2.281 -24.647 1.00 87.62 187 LEU A CA 1
ATOM 1532 C C . LEU A 1 187 ? -35.334 -2.724 -25.998 1.00 87.62 187 LEU A C 1
ATOM 1534 O O . LEU A 1 187 ? -36.377 -2.219 -26.403 1.00 87.62 187 LEU A O 1
ATOM 1538 N N . LEU A 1 188 ? -34.681 -3.644 -26.719 1.00 85.12 188 LEU A N 1
ATOM 1539 C CA . LEU A 1 188 ? -35.135 -4.067 -28.052 1.00 85.12 188 LEU A CA 1
ATOM 1540 C C . LEU A 1 188 ? -36.440 -4.874 -28.029 1.00 85.12 188 LEU A C 1
ATOM 1542 O O . LEU A 1 188 ? -37.163 -4.870 -29.029 1.00 85.12 188 LEU A O 1
ATOM 1546 N N . ASP A 1 189 ? -36.754 -5.516 -26.905 1.00 84.06 189 ASP A N 1
ATOM 1547 C CA . ASP A 1 189 ? -38.007 -6.255 -26.719 1.00 84.06 189 ASP A CA 1
ATOM 1548 C C . ASP A 1 189 ? -39.222 -5.347 -26.515 1.00 84.06 189 ASP A C 1
ATOM 1550 O O . ASP A 1 189 ? -40.352 -5.787 -26.724 1.00 84.06 189 ASP A O 1
ATOM 1554 N N . ASP A 1 190 ? -39.013 -4.082 -26.144 1.00 85.12 190 ASP A N 1
ATOM 1555 C CA . ASP A 1 190 ? -40.084 -3.099 -26.018 1.00 85.12 190 ASP A CA 1
ATOM 1556 C C . ASP A 1 190 ? -40.296 -2.374 -27.361 1.00 85.12 190 ASP A C 1
ATOM 1558 O O . ASP A 1 190 ? -39.437 -1.585 -27.769 1.00 85.12 190 ASP A O 1
ATOM 1562 N N . PRO A 1 191 ? -41.440 -2.577 -28.050 1.00 81.50 191 PRO A N 1
ATOM 1563 C CA . PRO A 1 191 ? -41.746 -1.929 -29.324 1.00 81.50 191 PRO A CA 1
ATOM 1564 C C . PRO A 1 191 ? -41.671 -0.396 -29.286 1.00 81.50 191 PRO A C 1
ATOM 1566 O O . PRO A 1 191 ? -41.395 0.222 -30.316 1.00 81.50 191 PRO A O 1
ATOM 1569 N N . GLU A 1 192 ? -41.912 0.222 -28.126 1.00 80.94 192 GLU A N 1
ATOM 1570 C CA . GLU A 1 192 ? -41.861 1.680 -27.966 1.00 80.94 192 GLU A CA 1
ATOM 1571 C C . GLU A 1 192 ? -40.421 2.203 -27.820 1.00 80.94 192 GLU A C 1
ATOM 1573 O O . GLU A 1 192 ? -40.138 3.337 -28.215 1.00 80.94 192 GLU A O 1
ATOM 1578 N N . SER A 1 193 ? -39.492 1.351 -27.372 1.00 82.25 193 SER A N 1
ATOM 1579 C CA . SER A 1 193 ? -38.101 1.702 -27.044 1.00 82.25 193 SER A CA 1
ATOM 1580 C C . SER A 1 193 ? -37.050 1.071 -27.975 1.00 82.25 193 SER A C 1
ATOM 1582 O O . SER A 1 193 ? -35.851 1.288 -27.809 1.00 82.25 193 SER A O 1
ATOM 1584 N N . GLN A 1 194 ? -37.452 0.359 -29.036 1.00 81.25 194 GLN A N 1
ATOM 1585 C CA . GLN A 1 194 ? -36.515 -0.297 -29.978 1.00 81.25 194 GLN A CA 1
ATOM 1586 C C . GLN A 1 194 ? -35.533 0.663 -30.660 1.00 81.25 194 GLN A C 1
ATOM 1588 O O . GLN A 1 194 ? -34.472 0.267 -31.158 1.00 81.25 194 GLN A O 1
ATOM 1593 N N . LYS A 1 195 ? -35.910 1.942 -30.752 1.00 84.31 195 LYS A N 1
ATOM 1594 C CA . LYS A 1 195 ? -35.077 2.968 -31.375 1.00 84.31 195 LYS A CA 1
ATOM 1595 C C . LYS A 1 195 ? -34.070 3.604 -30.425 1.00 84.31 195 LYS A C 1
ATOM 1597 O O . LYS A 1 195 ? -33.182 4.289 -30.932 1.00 84.31 195 LYS A O 1
ATOM 1602 N N . THR A 1 196 ? -34.178 3.342 -29.127 1.00 88.88 196 THR A N 1
ATOM 1603 C CA . THR A 1 196 ? -33.387 4.004 -28.097 1.00 88.88 196 THR A CA 1
ATOM 1604 C C . THR A 1 196 ? -31.899 3.745 -28.292 1.00 88.88 196 THR A C 1
ATOM 1606 O O . THR A 1 196 ? -31.432 2.605 -28.408 1.00 88.88 196 THR A O 1
ATOM 1609 N N . LEU A 1 197 ? -31.148 4.836 -28.357 1.00 89.88 197 LEU A N 1
ATOM 1610 C CA . LEU A 1 197 ? -29.697 4.838 -28.401 1.00 89.88 197 LEU A CA 1
ATOM 1611 C C . LEU A 1 197 ? -29.144 4.888 -26.977 1.00 89.88 197 LEU A C 1
ATOM 1613 O O . LEU A 1 197 ? -29.719 5.519 -26.094 1.00 89.88 197 LEU A O 1
ATOM 1617 N N . THR A 1 198 ? -28.005 4.239 -26.762 1.00 88.12 198 THR A N 1
ATOM 1618 C CA . THR A 1 198 ? -27.248 4.369 -25.515 1.00 88.12 198 THR A CA 1
ATOM 1619 C C . THR A 1 198 ? -25.993 5.196 -25.752 1.00 88.12 198 THR A C 1
ATOM 1621 O O . THR A 1 198 ? -25.342 5.083 -26.791 1.00 88.12 198 THR A O 1
ATOM 1624 N N . SER A 1 199 ? -25.639 6.026 -24.774 1.00 86.25 199 SER A N 1
ATOM 1625 C CA . SER A 1 199 ? -24.410 6.823 -24.815 1.00 86.25 199 SER A CA 1
ATOM 1626 C C . SER A 1 199 ? -23.188 6.087 -24.246 1.00 86.25 199 SER A C 1
ATOM 1628 O O . SER A 1 199 ? -22.134 6.714 -24.092 1.00 86.25 199 SER A O 1
ATOM 1630 N N . HIS A 1 200 ? -23.328 4.777 -23.988 1.00 87.75 200 HIS A N 1
ATOM 1631 C CA . HIS A 1 200 ? -22.276 3.869 -23.522 1.00 87.75 200 HIS A CA 1
ATOM 1632 C C . HIS A 1 200 ? -20.952 4.085 -24.257 1.00 87.75 200 HIS A C 1
ATOM 1634 O O . HIS A 1 200 ? -19.919 4.311 -23.635 1.00 87.75 200 HIS A O 1
ATOM 1640 N N . VAL A 1 201 ? -21.003 4.103 -25.593 1.00 91.94 201 VAL A N 1
ATOM 1641 C CA . VAL A 1 201 ? -19.913 4.532 -26.476 1.00 91.94 201 VAL A CA 1
ATOM 1642 C C . VAL A 1 201 ? -20.497 5.476 -27.519 1.00 91.94 201 VAL A C 1
ATOM 1644 O O . VAL A 1 201 ? -21.469 5.162 -28.199 1.00 91.94 201 VAL A O 1
ATOM 1647 N N . THR A 1 202 ? -19.892 6.647 -27.652 1.00 92.69 202 THR A N 1
ATOM 1648 C CA . THR A 1 202 ? -20.338 7.724 -28.530 1.00 92.69 202 THR A CA 1
ATOM 1649 C C . THR A 1 202 ? -19.171 8.194 -29.390 1.00 92.69 202 THR A C 1
ATOM 1651 O O . THR A 1 202 ? -18.188 8.732 -28.883 1.00 92.69 202 THR A O 1
ATOM 1654 N N . VAL A 1 203 ? -19.289 8.041 -30.707 1.00 94.69 203 VAL A N 1
ATOM 1655 C CA . VAL A 1 203 ? -18.321 8.570 -31.676 1.00 94.69 203 VAL A CA 1
ATOM 1656 C C . VAL A 1 203 ? -18.830 9.909 -32.182 1.00 94.69 203 VAL A C 1
ATOM 1658 O O . VAL A 1 203 ? -19.931 10.002 -32.715 1.00 94.69 203 VAL A O 1
ATOM 1661 N N . ILE A 1 204 ? -18.041 10.960 -32.019 1.00 94.12 204 ILE A N 1
ATOM 1662 C CA . ILE A 1 204 ? -18.458 12.343 -32.224 1.00 94.12 204 ILE A CA 1
ATOM 1663 C C . ILE A 1 204 ? -17.597 12.967 -33.313 1.00 94.12 204 ILE A C 1
ATOM 1665 O O . ILE A 1 204 ? -16.375 12.817 -33.322 1.00 94.12 204 ILE A O 1
ATOM 1669 N N . GLN A 1 205 ? -18.237 13.711 -34.216 1.00 94.38 205 GLN A N 1
ATOM 1670 C CA . GLN A 1 205 ? -17.554 14.655 -35.093 1.00 94.38 205 GLN A CA 1
ATOM 1671 C C . GLN A 1 205 ? -17.700 16.065 -34.522 1.00 94.38 205 GLN A C 1
ATOM 1673 O O . GLN A 1 205 ? -18.786 16.650 -34.625 1.00 94.38 205 GLN A O 1
ATOM 1678 N N . PRO A 1 206 ? -16.639 16.636 -33.929 1.00 93.38 206 PRO A N 1
ATOM 1679 C CA . PRO A 1 206 ? -16.720 17.955 -33.327 1.00 93.38 206 PRO A CA 1
ATOM 1680 C C . PRO A 1 206 ? -17.167 19.029 -34.326 1.00 93.38 206 PRO A C 1
ATOM 1682 O O . PRO A 1 206 ? -16.698 19.110 -35.461 1.00 93.38 206 PRO A O 1
ATOM 1685 N N . SER A 1 207 ? -18.103 19.876 -33.903 1.00 90.94 207 SER A N 1
ATOM 1686 C CA . SER A 1 207 ? -18.672 20.946 -34.717 1.00 90.94 207 SER A CA 1
ATOM 1687 C C . SER A 1 207 ? -19.263 22.030 -33.826 1.00 90.94 207 SER A C 1
ATOM 1689 O O . SER A 1 207 ? -20.229 21.798 -33.103 1.00 90.94 207 SER A O 1
ATOM 1691 N N . LYS A 1 208 ? -18.763 23.267 -33.958 1.00 87.81 208 LYS A N 1
ATOM 1692 C CA . LYS A 1 208 ? -19.310 24.438 -33.240 1.00 87.81 208 LYS A CA 1
ATOM 1693 C C . LYS A 1 208 ? -20.801 24.645 -33.512 1.00 87.81 208 LYS A C 1
ATOM 1695 O O . LYS A 1 208 ? -21.533 25.115 -32.645 1.00 87.81 208 LYS A O 1
ATOM 1700 N N . ARG A 1 209 ? -21.263 24.311 -34.723 1.00 89.38 209 ARG A N 1
ATOM 1701 C CA . ARG A 1 209 ? -22.677 24.427 -35.103 1.00 89.38 209 ARG A CA 1
ATOM 1702 C C . ARG A 1 209 ? -23.539 23.448 -34.310 1.00 89.38 209 ARG A C 1
ATOM 1704 O O . ARG A 1 209 ? -24.553 23.864 -33.757 1.00 89.38 209 ARG A O 1
ATOM 1711 N N . GLU A 1 210 ? -23.127 22.185 -34.254 1.00 88.75 210 GLU A N 1
ATOM 1712 C CA . GLU A 1 210 ? -23.850 21.144 -33.518 1.00 88.75 210 GLU A CA 1
ATOM 1713 C C . GLU A 1 210 ? -23.749 21.373 -32.008 1.00 88.75 210 GLU A C 1
ATOM 1715 O O . GLU A 1 210 ? -24.757 21.305 -31.313 1.00 88.75 210 GLU A O 1
ATOM 1720 N N . PHE A 1 211 ? -22.586 21.796 -31.511 1.00 87.38 211 PHE A N 1
ATOM 1721 C CA . PHE A 1 211 ? -22.408 22.193 -30.116 1.00 87.38 211 PHE A CA 1
ATOM 1722 C C . PHE A 1 211 ? -23.386 23.303 -29.696 1.00 87.38 211 PHE A C 1
ATOM 1724 O O . PHE A 1 211 ? -24.122 23.150 -28.723 1.00 87.38 211 PHE A O 1
ATOM 1731 N N . ASN A 1 212 ? -23.492 24.383 -30.480 1.00 85.25 212 ASN A N 1
ATOM 1732 C CA . ASN A 1 212 ? -24.453 25.461 -30.221 1.00 85.25 212 ASN A CA 1
ATOM 1733 C C . ASN A 1 212 ? -25.915 24.984 -30.283 1.00 85.25 212 ASN A C 1
ATOM 1735 O O . ASN A 1 212 ? -26.770 25.525 -29.579 1.00 85.25 212 ASN A O 1
ATOM 1739 N N . ARG A 1 213 ? -26.224 23.998 -31.138 1.00 86.81 213 ARG A N 1
ATOM 1740 C CA . ARG A 1 213 ? -27.560 23.389 -31.232 1.00 86.81 213 ARG A CA 1
ATOM 1741 C C . ARG A 1 213 ? -27.911 22.656 -29.940 1.00 86.81 213 ARG A C 1
ATOM 1743 O O . ARG A 1 213 ? -29.001 22.870 -29.414 1.00 86.81 213 ARG A O 1
ATOM 1750 N N . ILE A 1 214 ? -26.981 21.859 -29.413 1.00 84.25 214 ILE A N 1
ATOM 1751 C CA . ILE A 1 214 ? -27.176 21.143 -28.149 1.00 84.25 214 ILE A CA 1
ATOM 1752 C C . ILE A 1 214 ? -27.251 22.120 -26.978 1.00 84.25 214 ILE A C 1
ATOM 1754 O O . ILE A 1 214 ? -28.196 22.040 -26.203 1.00 84.25 214 ILE A O 1
ATOM 1758 N N . GLN A 1 215 ? -26.345 23.098 -26.879 1.00 79.81 215 GLN A N 1
ATOM 1759 C CA . GLN A 1 215 ? -26.367 24.070 -25.779 1.00 79.81 215 GLN A CA 1
ATOM 1760 C C . GLN A 1 215 ? -27.700 24.824 -25.669 1.00 79.81 215 GLN A C 1
ATOM 1762 O O . GLN A 1 215 ? -28.190 25.048 -24.565 1.00 79.81 215 GLN A O 1
ATOM 1767 N N . LYS A 1 216 ? -28.324 25.178 -26.800 1.00 82.50 216 LYS A N 1
ATOM 1768 C CA . LYS A 1 216 ? -29.665 25.783 -26.803 1.00 82.50 216 LYS A CA 1
ATOM 1769 C C . LYS A 1 216 ? -30.733 24.837 -26.266 1.00 82.50 216 LYS A C 1
ATOM 1771 O O . LYS A 1 216 ? -31.607 25.283 -25.535 1.00 82.50 216 LYS A O 1
ATOM 1776 N N . ARG A 1 217 ? -30.684 23.552 -26.635 1.00 77.69 217 ARG A N 1
ATOM 1777 C CA . ARG A 1 217 ? -31.651 22.552 -26.158 1.00 77.69 217 ARG A CA 1
ATOM 1778 C C . ARG A 1 217 ? -31.512 22.321 -24.663 1.00 77.69 217 ARG A C 1
ATOM 1780 O O . ARG A 1 217 ? -32.515 22.266 -23.970 1.00 77.69 217 ARG A O 1
ATOM 1787 N N . VAL A 1 218 ? -30.275 22.251 -24.207 1.00 74.19 218 VAL A N 1
ATOM 1788 C CA . VAL A 1 218 ? -29.903 22.051 -22.817 1.00 74.19 218 VAL A CA 1
ATOM 1789 C C . VAL A 1 218 ? -30.351 23.212 -21.919 1.00 74.19 218 VAL A C 1
ATOM 1791 O O . VAL A 1 218 ? -30.821 22.990 -20.813 1.00 74.19 218 VAL A O 1
ATOM 1794 N N . GLN A 1 219 ? -30.291 24.458 -22.401 1.00 71.31 219 GLN A N 1
ATOM 1795 C CA . GLN A 1 219 ? -30.871 25.613 -21.692 1.00 71.31 219 GLN A CA 1
ATOM 1796 C C . GLN A 1 219 ? -32.404 25.551 -21.563 1.00 71.31 219 GLN A C 1
ATOM 1798 O O . GLN A 1 219 ? -32.974 26.275 -20.752 1.00 71.31 219 GLN A O 1
ATOM 1803 N N . LEU A 1 220 ? -33.058 24.728 -22.385 1.00 73.31 220 LEU A N 1
ATOM 1804 C CA . LEU A 1 220 ? -34.506 24.515 -22.413 1.00 73.31 220 LEU A CA 1
ATOM 1805 C C . LEU A 1 220 ? -34.914 23.176 -21.775 1.00 73.31 220 LEU A C 1
ATOM 1807 O O . LEU A 1 220 ? -36.097 22.849 -21.786 1.00 73.31 220 LEU A O 1
ATOM 1811 N N . SER A 1 221 ? -33.954 22.382 -21.299 1.00 65.50 221 SER A N 1
ATOM 1812 C CA . SER A 1 221 ? -34.186 21.077 -20.679 1.00 65.50 221 SER A CA 1
ATOM 1813 C C . SER A 1 221 ? -34.565 21.218 -19.206 1.00 65.50 221 SER A C 1
ATOM 1815 O O . SER A 1 221 ? -34.126 22.147 -18.523 1.00 65.50 221 SER A O 1
ATOM 1817 N N . ASP A 1 222 ? -35.387 20.287 -18.725 1.00 60.34 222 ASP A N 1
ATOM 1818 C CA . ASP A 1 222 ? -35.761 20.198 -17.315 1.00 60.34 222 ASP A CA 1
ATOM 1819 C C . ASP A 1 222 ? -34.561 19.740 -16.466 1.00 60.34 222 ASP A C 1
ATOM 1821 O O . ASP A 1 222 ? -33.627 19.118 -16.971 1.00 60.34 222 ASP A O 1
ATOM 1825 N N . LYS A 1 223 ? -34.568 20.050 -15.161 1.00 54.84 223 LYS A N 1
ATOM 1826 C CA . LYS A 1 223 ? -33.434 19.772 -14.253 1.00 54.84 223 LYS A CA 1
ATOM 1827 C C . LYS A 1 223 ? -33.096 18.282 -14.089 1.00 54.84 223 LYS A C 1
ATOM 1829 O O . LYS A 1 223 ? -31.997 17.990 -13.628 1.00 54.84 223 LYS A O 1
ATOM 1834 N N . ASP A 1 224 ? -34.006 17.392 -14.481 1.00 57.09 224 ASP A N 1
ATOM 1835 C CA . ASP A 1 224 ? -33.924 15.945 -14.256 1.00 57.09 224 ASP A CA 1
ATOM 1836 C C . ASP A 1 224 ? -33.687 15.140 -15.558 1.00 57.09 224 ASP A C 1
ATOM 1838 O O . ASP A 1 224 ? -33.799 13.919 -15.555 1.00 57.09 224 ASP A O 1
ATOM 1842 N N . GLU A 1 225 ? -33.374 15.798 -16.686 1.00 66.50 225 GLU A N 1
ATOM 1843 C CA . GLU A 1 225 ? -33.062 15.130 -17.965 1.00 66.50 225 GLU A CA 1
ATOM 1844 C C . GLU A 1 225 ? -31.572 14.737 -18.039 1.00 66.50 225 GLU A C 1
ATOM 1846 O O . GLU A 1 225 ? -30.688 15.596 -17.982 1.00 66.50 225 GLU A O 1
ATOM 1851 N N . TYR A 1 226 ? -31.287 13.440 -18.203 1.00 68.38 226 TYR A N 1
ATOM 1852 C CA . TYR A 1 226 ? -29.922 12.905 -18.313 1.00 68.38 226 TYR A CA 1
ATOM 1853 C C . TYR A 1 226 ? -29.327 13.042 -19.728 1.00 68.38 226 TYR A C 1
ATOM 1855 O O . TYR A 1 226 ? -30.043 13.108 -20.729 1.00 68.38 226 TYR A O 1
ATOM 1863 N N . ASP A 1 227 ? -27.991 12.998 -19.830 1.00 68.75 227 ASP A N 1
ATOM 1864 C CA . ASP A 1 227 ? -27.248 13.120 -21.098 1.00 68.75 227 ASP A CA 1
ATOM 1865 C C . ASP A 1 227 ? -27.690 12.086 -22.155 1.00 68.75 227 ASP A C 1
ATOM 1867 O O . ASP A 1 227 ? -27.751 12.409 -23.343 1.00 68.75 227 ASP A O 1
ATOM 1871 N N . MET A 1 228 ? -28.038 10.864 -21.732 1.00 72.94 228 MET A N 1
ATOM 1872 C CA . MET A 1 228 ? -28.530 9.803 -22.625 1.00 72.94 228 MET A CA 1
ATOM 1873 C C . MET A 1 228 ? -29.870 10.170 -23.261 1.00 72.94 228 MET A C 1
ATOM 1875 O O . MET A 1 228 ? -30.018 10.074 -24.475 1.00 72.94 228 MET A O 1
ATOM 1879 N N . GLU A 1 229 ? -30.824 10.645 -22.457 1.00 76.56 229 GLU A N 1
ATOM 1880 C CA . GLU A 1 229 ? -32.155 11.042 -22.928 1.00 76.56 229 GLU A CA 1
ATOM 1881 C C . GLU A 1 229 ? -32.076 12.242 -23.868 1.00 76.56 229 GLU A C 1
ATOM 1883 O O . GLU A 1 229 ? -32.767 12.297 -24.885 1.00 76.56 229 GLU A O 1
ATOM 1888 N N . LEU A 1 230 ? -31.193 13.191 -23.558 1.00 81.12 230 LEU A N 1
ATOM 1889 C CA . LEU A 1 230 ? -30.951 14.353 -24.396 1.00 81.12 230 LEU A CA 1
ATOM 1890 C C . LEU A 1 230 ? -30.378 13.951 -25.764 1.00 81.12 230 LEU A C 1
ATOM 1892 O O . LEU A 1 230 ? -30.832 14.455 -26.796 1.00 81.12 230 LEU A O 1
ATOM 1896 N N . LEU A 1 231 ? -29.363 13.079 -25.786 1.00 83.69 231 LEU A N 1
ATOM 1897 C CA . LEU A 1 231 ? -28.740 12.612 -27.025 1.00 83.69 231 LEU A CA 1
ATOM 1898 C C . LEU A 1 231 ? -29.699 11.749 -27.845 1.00 83.69 231 LEU A C 1
ATOM 1900 O O . LEU A 1 231 ? -29.787 11.949 -29.056 1.00 83.69 231 LEU A O 1
ATOM 1904 N N . ASP A 1 232 ? -30.454 10.862 -27.201 1.00 84.12 232 ASP A N 1
ATOM 1905 C CA . ASP A 1 232 ? -31.479 10.052 -27.854 1.00 84.12 232 ASP A CA 1
ATOM 1906 C C . ASP A 1 232 ? -32.561 10.944 -28.481 1.00 84.12 232 ASP A C 1
ATOM 1908 O O . ASP A 1 232 ? -32.772 10.906 -29.690 1.00 84.12 232 ASP A O 1
ATOM 1912 N N . ARG A 1 233 ? -33.138 11.894 -27.735 1.00 84.19 233 ARG A N 1
ATOM 1913 C CA . ARG A 1 233 ? -34.138 12.836 -28.280 1.00 84.19 233 ARG A CA 1
ATOM 1914 C C . ARG A 1 233 ? -33.617 13.678 -29.444 1.00 84.19 233 ARG A C 1
ATOM 1916 O O . ARG A 1 233 ? -34.388 14.060 -30.323 1.00 84.19 233 ARG A O 1
ATOM 1923 N N . LEU A 1 234 ? -32.330 14.027 -29.443 1.00 85.38 234 LEU A N 1
ATOM 1924 C CA . LEU A 1 234 ? -31.731 14.862 -30.487 1.00 85.38 234 LEU A CA 1
ATOM 1925 C C . LEU A 1 234 ? -31.273 14.075 -31.716 1.00 85.38 234 LEU A C 1
ATOM 1927 O O . LEU A 1 234 ? -31.205 14.654 -32.805 1.00 85.38 234 LEU A O 1
ATOM 1931 N N . TYR A 1 235 ? -30.919 12.802 -31.546 1.00 88.62 235 TYR A N 1
ATOM 1932 C CA . TYR A 1 235 ? -30.220 12.034 -32.569 1.00 88.62 235 TYR A CA 1
ATOM 1933 C C . TYR A 1 235 ? -30.806 10.649 -32.861 1.00 88.62 235 TYR A C 1
ATOM 1935 O O . TYR A 1 235 ? -30.314 10.026 -33.794 1.00 88.62 235 TYR A O 1
ATOM 1943 N N . ALA A 1 236 ? -31.867 10.189 -32.195 1.00 85.38 236 ALA A N 1
ATOM 1944 C CA . ALA A 1 236 ? -32.493 8.881 -32.449 1.00 85.38 236 ALA A CA 1
ATOM 1945 C C . ALA A 1 236 ? -32.759 8.615 -33.943 1.00 85.38 236 ALA A C 1
ATOM 1947 O O . ALA A 1 236 ? -32.525 7.513 -34.437 1.00 85.38 236 ALA A O 1
ATOM 1948 N N . ASP A 1 237 ? -33.178 9.646 -34.687 1.00 87.06 237 ASP A N 1
ATOM 1949 C CA . ASP A 1 237 ? -33.473 9.544 -36.121 1.00 87.06 237 ASP A CA 1
ATOM 1950 C C . ASP A 1 237 ? -32.291 9.896 -37.048 1.00 87.06 237 ASP A C 1
ATOM 1952 O O . ASP A 1 237 ? -32.388 9.710 -38.262 1.00 87.06 237 ASP A O 1
ATOM 1956 N N . THR A 1 238 ? -31.188 10.446 -36.525 1.00 89.50 238 THR A N 1
ATOM 1957 C CA . THR A 1 238 ? -30.089 11.002 -37.349 1.00 89.50 238 THR A CA 1
ATOM 1958 C C . THR A 1 238 ? -28.692 10.487 -37.006 1.00 89.50 238 THR A C 1
ATOM 1960 O O . THR A 1 238 ? -27.764 10.707 -37.788 1.00 89.50 238 THR A O 1
ATOM 1963 N N . ALA A 1 239 ? -28.522 9.806 -35.873 1.00 91.19 239 ALA A N 1
ATOM 1964 C CA . ALA A 1 239 ? -27.274 9.165 -35.492 1.00 91.19 239 ALA A CA 1
ATOM 1965 C C . ALA A 1 239 ? -26.941 8.016 -36.444 1.00 91.19 239 ALA A C 1
ATOM 1967 O O . ALA A 1 239 ? -27.815 7.277 -36.904 1.00 91.19 239 ALA A O 1
ATOM 1968 N N . MET A 1 240 ? -25.648 7.813 -36.675 1.00 94.62 240 MET A N 1
ATOM 1969 C CA . MET A 1 240 ? -25.177 6.544 -37.211 1.00 94.62 240 MET A CA 1
ATOM 1970 C C . MET A 1 240 ? -25.277 5.479 -36.113 1.00 94.62 240 MET A C 1
ATOM 1972 O O . MET A 1 240 ? -24.752 5.660 -35.019 1.00 94.62 240 MET A O 1
ATOM 1976 N N . VAL A 1 241 ? -25.939 4.361 -36.396 1.00 93.75 241 VAL A N 1
ATOM 1977 C CA . VAL A 1 241 ? -26.038 3.263 -35.429 1.00 93.75 241 VAL A CA 1
ATOM 1978 C C . VAL A 1 241 ? -24.826 2.351 -35.582 1.00 93.75 241 VAL A C 1
ATOM 1980 O O . VAL A 1 241 ? -24.614 1.791 -36.658 1.00 93.75 241 VAL A O 1
ATOM 1983 N N . ILE A 1 242 ? -24.039 2.208 -34.517 1.00 93.88 242 ILE A N 1
ATOM 1984 C CA . ILE A 1 242 ? -22.965 1.205 -34.430 1.00 93.88 242 ILE A CA 1
ATOM 1985 C C . ILE A 1 242 ? -23.497 -0.059 -33.739 1.00 93.88 242 ILE A C 1
ATOM 1987 O O . ILE A 1 242 ? -24.487 0.024 -33.008 1.00 93.88 242 ILE A O 1
ATOM 1991 N N . PRO A 1 243 ? -22.917 -1.247 -33.976 1.00 92.06 243 PRO A N 1
ATOM 1992 C CA . PRO A 1 243 ? -23.403 -2.452 -33.314 1.00 92.06 243 PRO A CA 1
ATOM 1993 C C . PRO A 1 243 ? -23.127 -2.385 -31.805 1.00 92.06 243 PRO A C 1
ATOM 1995 O O . PRO A 1 243 ? -22.080 -1.896 -31.386 1.00 92.06 243 PRO A O 1
ATOM 1998 N N . HIS A 1 244 ? -24.052 -2.875 -30.975 1.00 91.31 244 HIS A N 1
ATOM 1999 C CA . HIS A 1 244 ? -23.827 -2.974 -29.526 1.00 91.31 244 HIS A CA 1
ATOM 2000 C C . HIS A 1 244 ? -22.818 -4.077 -29.186 1.00 91.31 244 HIS A C 1
ATOM 2002 O O . HIS A 1 244 ? -22.033 -3.922 -28.265 1.00 91.31 244 HIS A O 1
ATOM 2008 N N . ARG A 1 245 ? -22.750 -5.163 -29.959 1.00 92.19 245 ARG A N 1
ATOM 2009 C CA . ARG A 1 245 ? -21.682 -6.167 -29.865 1.00 92.19 245 ARG A CA 1
ATOM 2010 C C . ARG A 1 245 ? -20.598 -5.855 -30.912 1.00 92.19 245 ARG A C 1
ATOM 2012 O O . ARG A 1 245 ? -20.941 -5.780 -32.092 1.00 92.19 245 ARG A O 1
ATOM 2019 N N . PRO A 1 246 ? -19.323 -5.627 -30.539 1.00 92.44 246 PRO A N 1
ATOM 2020 C CA . PRO A 1 246 ? -18.715 -5.789 -29.208 1.00 92.44 246 PRO A CA 1
ATOM 2021 C C . PRO A 1 246 ? -18.599 -4.502 -28.355 1.00 92.44 246 PRO A C 1
ATOM 2023 O O . PRO A 1 246 ? -17.920 -4.517 -27.331 1.00 92.44 246 PRO A O 1
ATOM 2026 N N . TYR A 1 247 ? -19.189 -3.380 -28.775 1.00 92.69 247 TYR A N 1
ATOM 2027 C CA . TYR A 1 247 ? -18.903 -2.032 -28.245 1.00 92.69 247 TYR A CA 1
ATOM 2028 C C . TYR A 1 247 ? -19.708 -1.569 -27.022 1.00 92.69 247 TYR A C 1
ATOM 2030 O O . TYR A 1 247 ? -19.477 -0.468 -26.543 1.00 92.69 247 TYR A O 1
ATOM 2038 N N . ALA A 1 248 ? -20.707 -2.315 -26.571 1.00 89.38 248 ALA A N 1
ATOM 2039 C CA . ALA A 1 248 ? -21.600 -1.926 -25.487 1.00 89.38 248 ALA A CA 1
ATOM 2040 C C . ALA A 1 248 ? -22.210 -3.171 -24.845 1.00 89.38 248 ALA A C 1
ATOM 2042 O O . ALA A 1 248 ? -23.315 -3.594 -25.191 1.00 89.38 248 ALA A O 1
ATOM 2043 N N . MET A 1 249 ? -21.461 -3.777 -23.925 1.00 89.31 249 MET A N 1
ATOM 2044 C CA . MET A 1 249 ? -21.917 -4.918 -23.138 1.00 89.31 249 MET A CA 1
ATOM 2045 C C . MET A 1 249 ? -22.292 -4.477 -21.725 1.00 89.31 249 MET A C 1
ATOM 2047 O O . MET A 1 249 ? -21.519 -3.781 -21.071 1.00 89.31 249 MET A O 1
ATOM 2051 N N . LEU A 1 250 ? -23.444 -4.922 -21.222 1.00 88.19 250 LEU A N 1
ATOM 2052 C CA . LEU A 1 250 ? -23.747 -4.793 -19.801 1.00 88.19 250 LEU A CA 1
ATOM 2053 C C . LEU A 1 250 ? -23.129 -5.952 -19.042 1.00 88.19 250 LEU A C 1
ATOM 2055 O O . LEU A 1 250 ? -23.250 -7.113 -19.441 1.00 88.19 250 LEU A O 1
ATOM 2059 N N . SER A 1 251 ? -22.537 -5.638 -17.898 1.00 82.56 251 SER A N 1
ATOM 2060 C CA . SER A 1 251 ? -22.035 -6.650 -16.989 1.00 82.56 251 SER A CA 1
ATOM 2061 C C . SER A 1 251 ? -23.151 -7.633 -16.614 1.00 82.56 251 SER A C 1
ATOM 2063 O O . SER A 1 251 ? -22.888 -8.832 -16.500 1.00 82.56 251 SER A O 1
ATOM 2065 N N . SER A 1 252 ? -24.386 -7.152 -16.374 1.00 78.00 252 SER A N 1
ATOM 2066 C CA . SER A 1 252 ? -25.513 -7.977 -15.895 1.00 78.00 252 SER A CA 1
ATOM 2067 C C . SER A 1 252 ? -25.802 -9.153 -16.820 1.00 78.00 252 SER A C 1
ATOM 2069 O O . SER A 1 252 ? -26.228 -10.204 -16.346 1.00 78.00 252 SER A O 1
ATOM 2071 N N . GLY A 1 253 ? -25.450 -9.018 -18.102 1.00 77.81 253 GLY A N 1
ATOM 2072 C CA . GLY A 1 253 ? -25.549 -10.072 -19.099 1.00 77.81 253 GLY A CA 1
ATOM 2073 C C . GLY A 1 253 ? -24.787 -11.348 -18.737 1.00 77.81 253 GLY A C 1
ATOM 2074 O O . GLY A 1 253 ? -25.173 -12.398 -19.213 1.00 77.81 253 GLY A O 1
ATOM 2075 N N . PHE A 1 254 ? -23.773 -11.319 -17.860 1.00 82.06 254 PHE A N 1
ATOM 2076 C CA . PHE A 1 254 ? -23.108 -12.542 -17.367 1.00 82.06 254 PHE A CA 1
ATOM 2077 C C . PHE A 1 254 ? -23.900 -13.306 -16.296 1.00 82.06 254 PHE A C 1
ATOM 2079 O O . PHE A 1 254 ? -23.518 -14.414 -15.922 1.00 82.06 254 PHE A O 1
ATOM 2086 N N . ARG A 1 255 ? -24.967 -12.703 -15.763 1.00 77.19 255 ARG A N 1
ATOM 2087 C CA . ARG A 1 255 ? -25.826 -13.267 -14.710 1.00 77.19 255 ARG A CA 1
ATOM 2088 C C . ARG A 1 255 ? -27.253 -13.532 -15.179 1.00 77.19 255 ARG A C 1
ATOM 2090 O O . ARG A 1 255 ? -28.028 -14.127 -14.435 1.00 77.19 255 ARG A O 1
ATOM 2097 N N . GLU A 1 256 ? -27.612 -13.036 -16.354 1.00 78.81 256 GLU A N 1
ATOM 2098 C CA . GLU A 1 256 ? -28.902 -13.297 -16.979 1.00 78.81 256 GLU A CA 1
ATOM 2099 C C . GLU A 1 256 ? -28.952 -14.749 -17.471 1.00 78.81 256 GLU A C 1
ATOM 2101 O O . GLU A 1 256 ? -27.923 -15.373 -17.698 1.00 78.81 256 GLU A O 1
ATOM 2106 N N . THR A 1 257 ? -30.152 -15.313 -17.581 1.00 77.19 257 THR A N 1
ATOM 2107 C CA . THR A 1 257 ? -30.364 -16.655 -18.154 1.00 77.19 257 THR A CA 1
ATOM 2108 C C . THR A 1 257 ? -30.690 -16.596 -19.641 1.00 77.19 257 THR A C 1
ATOM 2110 O O . THR A 1 257 ? -30.717 -17.619 -20.317 1.00 77.19 257 THR A O 1
ATOM 2113 N N . ASP A 1 258 ? -31.011 -15.402 -20.133 1.00 82.31 258 ASP A N 1
ATOM 2114 C CA . ASP A 1 258 ? -31.397 -15.152 -21.506 1.00 82.31 258 ASP A CA 1
ATOM 2115 C C . ASP A 1 258 ? -30.502 -14.060 -22.093 1.00 82.31 258 ASP A C 1
ATOM 2117 O O . ASP A 1 258 ? -30.387 -12.969 -21.542 1.00 82.31 258 ASP A O 1
ATOM 2121 N N . HIS A 1 259 ? -29.855 -14.377 -23.212 1.00 88.12 259 HIS A N 1
ATOM 2122 C CA . HIS A 1 259 ? -28.838 -13.533 -23.835 1.00 88.12 259 HIS A CA 1
ATOM 2123 C C . HIS A 1 259 ? -29.172 -13.185 -25.289 1.00 88.12 259 HIS A C 1
ATOM 2125 O O . HIS A 1 259 ? -28.353 -12.556 -25.968 1.00 88.12 259 HIS A O 1
ATOM 2131 N N . HIS A 1 260 ? -30.351 -13.576 -25.791 1.00 87.94 260 HIS A N 1
ATOM 2132 C CA . HIS A 1 260 ? -30.694 -13.444 -27.211 1.00 87.94 260 HIS A CA 1
ATOM 2133 C C . HIS A 1 260 ? -30.636 -11.987 -27.700 1.00 87.94 260 HIS A C 1
ATOM 2135 O O . HIS A 1 260 ? -30.207 -11.737 -28.827 1.00 87.94 260 HIS A O 1
ATOM 2141 N N . LEU A 1 261 ? -30.979 -11.019 -26.841 1.00 88.56 261 LEU A N 1
ATOM 2142 C CA . LEU A 1 261 ? -30.902 -9.586 -27.143 1.00 88.56 261 LEU A CA 1
ATOM 2143 C C . LEU A 1 261 ? -29.469 -9.092 -27.357 1.00 88.56 261 LEU A C 1
ATOM 2145 O O . LEU A 1 261 ? -29.203 -8.325 -28.284 1.00 88.56 261 LEU A O 1
ATOM 2149 N N . TYR A 1 262 ? -28.531 -9.535 -26.516 1.00 89.38 262 TYR A N 1
ATOM 2150 C CA . TYR A 1 262 ? -27.123 -9.177 -26.670 1.00 89.38 262 TYR A CA 1
ATOM 2151 C C . TYR A 1 262 ? -26.507 -9.884 -27.881 1.00 89.38 262 TYR A C 1
ATOM 2153 O O . TYR A 1 262 ? -25.813 -9.255 -28.681 1.00 89.38 262 TYR A O 1
ATOM 2161 N N . LEU A 1 263 ? -26.796 -11.176 -28.054 1.00 89.81 263 LEU A N 1
ATOM 2162 C CA . LEU A 1 263 ? -26.289 -11.964 -29.179 1.00 89.81 263 LEU A CA 1
ATOM 2163 C C . LEU A 1 263 ? -26.911 -11.526 -30.517 1.00 89.81 263 LEU A C 1
ATOM 2165 O O . LEU A 1 263 ? -26.293 -11.690 -31.566 1.00 89.81 263 LEU A O 1
ATOM 2169 N N . GLY A 1 264 ? -28.112 -10.939 -30.492 1.00 85.31 264 GLY A N 1
ATOM 2170 C CA . GLY A 1 264 ? -28.889 -10.613 -31.689 1.00 85.31 264 GLY A CA 1
ATOM 2171 C C . GLY A 1 264 ? -29.385 -11.859 -32.433 1.00 85.31 264 GLY A C 1
ATOM 2172 O O . GLY A 1 264 ? -29.671 -11.789 -33.629 1.00 85.31 264 GLY A O 1
ATOM 2173 N N . SER A 1 265 ? -29.435 -13.007 -31.751 1.00 85.25 265 SER A N 1
ATOM 2174 C CA . SER A 1 265 ? -29.779 -14.315 -32.306 1.00 85.25 265 SER A CA 1
ATOM 2175 C C . SER A 1 265 ? -30.413 -15.192 -31.231 1.00 85.25 265 SER A C 1
ATOM 2177 O O . SER A 1 265 ? -29.851 -15.359 -30.154 1.00 85.25 265 SER A O 1
ATOM 2179 N N . GLU A 1 266 ? -31.541 -15.820 -31.557 1.00 81.81 266 GLU A N 1
ATOM 2180 C CA . GLU A 1 266 ? -32.190 -16.836 -30.710 1.00 81.81 266 GLU A CA 1
ATOM 2181 C C . GLU A 1 266 ? -31.495 -18.210 -30.792 1.00 81.81 266 GLU A C 1
ATOM 2183 O O . GLU A 1 266 ? -31.853 -19.142 -30.080 1.00 81.81 266 GLU A O 1
ATOM 2188 N N . THR A 1 267 ? -30.532 -18.370 -31.709 1.00 83.81 267 THR A N 1
ATOM 2189 C CA . THR A 1 267 ? -29.917 -19.674 -32.034 1.00 83.81 267 THR A CA 1
ATOM 2190 C C . THR A 1 267 ? -28.447 -19.783 -31.644 1.00 83.81 267 THR A C 1
ATOM 2192 O O . THR A 1 267 ? -27.900 -20.885 -31.637 1.00 83.81 267 THR A O 1
ATOM 2195 N N . GLU A 1 268 ? -27.791 -18.657 -31.359 1.00 87.12 268 GLU A N 1
ATOM 2196 C CA . GLU A 1 268 ? -26.400 -18.641 -30.909 1.00 87.12 268 GLU A CA 1
ATOM 2197 C C . GLU A 1 268 ? -26.343 -19.041 -29.430 1.00 87.12 268 GLU A C 1
ATOM 2199 O O . GLU A 1 268 ? -27.092 -18.515 -28.612 1.00 87.12 268 GLU A O 1
ATOM 2204 N N . GLY A 1 269 ? -25.475 -19.998 -29.093 1.00 84.88 269 GLY A N 1
ATOM 2205 C CA . GLY A 1 269 ? -25.260 -20.407 -27.706 1.00 84.88 269 GLY A CA 1
ATOM 2206 C C . GLY A 1 269 ? -24.437 -19.372 -26.941 1.00 84.88 269 GLY A C 1
ATOM 2207 O O . GLY A 1 269 ? -23.514 -18.779 -27.498 1.00 84.88 269 GLY A O 1
ATOM 2208 N N . TRP A 1 270 ? -24.757 -19.177 -25.664 1.00 88.12 270 TRP A N 1
ATOM 2209 C CA . TRP A 1 270 ? -23.996 -18.302 -24.778 1.00 88.12 270 TRP A CA 1
ATOM 2210 C C . TRP A 1 270 ? -22.672 -18.953 -24.361 1.00 88.12 270 TRP A C 1
ATOM 2212 O O . TRP A 1 270 ? -22.665 -20.044 -23.799 1.00 88.12 270 TRP A O 1
ATOM 2222 N N . ASP A 1 271 ? -21.561 -18.267 -24.628 1.00 87.06 271 ASP A N 1
ATOM 2223 C CA . ASP A 1 271 ? -20.226 -18.619 -24.139 1.00 87.06 271 ASP A CA 1
ATOM 2224 C C . ASP A 1 271 ? -19.627 -17.378 -23.453 1.00 87.06 271 ASP A C 1
ATOM 2226 O O . ASP A 1 271 ? -19.207 -16.437 -24.140 1.00 87.06 271 ASP A O 1
ATOM 2230 N N . PRO A 1 272 ? -19.586 -17.335 -22.109 1.00 83.25 272 PRO A N 1
ATOM 2231 C CA . PRO A 1 272 ? -19.156 -16.145 -21.383 1.00 83.25 272 PRO A CA 1
ATOM 2232 C C . PRO A 1 272 ? -17.677 -15.814 -21.617 1.00 83.25 272 PRO A C 1
ATOM 2234 O O . PRO A 1 272 ? -17.305 -14.641 -21.612 1.00 83.25 272 PRO A O 1
ATOM 2237 N N . VAL A 1 273 ? -16.824 -16.810 -21.874 1.00 82.56 273 VAL A N 1
ATOM 2238 C CA . VAL A 1 273 ? -15.392 -16.584 -22.114 1.00 82.56 273 VAL A CA 1
ATOM 2239 C C . VAL A 1 273 ? -15.176 -16.011 -23.511 1.00 82.56 273 VAL A C 1
ATOM 2241 O O . VAL A 1 273 ? -14.420 -15.050 -23.674 1.00 82.56 273 VAL A O 1
ATOM 2244 N N . ALA A 1 274 ? -15.863 -16.554 -24.521 1.00 85.31 274 ALA A N 1
ATOM 2245 C CA . ALA A 1 274 ? -15.796 -16.029 -25.882 1.00 85.31 274 ALA A CA 1
ATOM 2246 C C . ALA A 1 274 ? -16.370 -14.608 -25.972 1.00 85.31 274 ALA A C 1
ATOM 2248 O O . ALA A 1 274 ? -15.757 -13.743 -26.598 1.00 85.31 274 ALA A O 1
ATOM 2249 N N . VAL A 1 275 ? -17.500 -14.350 -25.304 1.00 87.31 275 VAL A N 1
ATOM 2250 C CA . VAL A 1 275 ? -18.144 -13.031 -25.281 1.00 87.31 275 VAL A CA 1
ATOM 2251 C C . VAL A 1 275 ? -17.269 -11.995 -24.571 1.00 87.31 275 VAL A C 1
ATOM 2253 O O . VAL A 1 275 ? -17.045 -10.914 -25.119 1.00 87.31 275 VAL A O 1
ATOM 2256 N N . LEU A 1 276 ? -16.695 -12.325 -23.407 1.00 84.62 276 LEU A N 1
ATOM 2257 C CA . LEU A 1 276 ? -15.737 -11.448 -22.726 1.00 84.62 276 LEU A CA 1
ATOM 2258 C C . LEU A 1 276 ? -14.501 -11.182 -23.597 1.00 84.62 276 LEU A C 1
ATOM 2260 O O . LEU A 1 276 ? -14.014 -10.055 -23.681 1.00 84.62 276 LEU A O 1
ATOM 2264 N N . GLY A 1 277 ? -14.007 -12.225 -24.265 1.00 85.50 277 GLY A N 1
ATOM 2265 C CA . GLY A 1 277 ? -12.889 -12.141 -25.194 1.00 85.50 277 GLY A CA 1
ATOM 2266 C C . GLY A 1 277 ? -13.190 -11.304 -26.436 1.00 85.50 277 GLY A C 1
ATOM 2267 O O . GLY A 1 277 ? -12.250 -10.839 -27.079 1.00 85.50 277 GLY A O 1
ATOM 2268 N N . GLU A 1 278 ? -14.459 -11.081 -26.783 1.00 90.06 278 GLU A N 1
ATOM 2269 C CA . GLU A 1 278 ? -14.897 -10.232 -27.890 1.00 90.06 278 GLU A CA 1
ATOM 2270 C C . GLU A 1 278 ? -15.080 -8.774 -27.452 1.00 90.06 278 GLU A C 1
ATOM 2272 O O . GLU A 1 278 ? -14.573 -7.880 -28.138 1.00 90.06 278 GLU A O 1
ATOM 2277 N N . ALA A 1 279 ? -15.728 -8.561 -26.303 1.00 89.75 279 ALA A N 1
ATOM 2278 C CA . ALA A 1 279 ? -16.148 -7.265 -25.782 1.00 89.75 279 ALA A CA 1
ATOM 2279 C C . ALA A 1 279 ? -15.023 -6.213 -25.758 1.00 89.75 279 ALA A C 1
ATOM 2281 O O . ALA A 1 279 ? -13.876 -6.478 -25.385 1.00 89.75 279 ALA A O 1
ATOM 2282 N N . MET A 1 280 ? -15.368 -4.990 -26.165 1.00 91.81 280 MET A N 1
ATOM 2283 C CA . MET A 1 280 ? -14.475 -3.827 -26.144 1.00 91.81 280 MET A CA 1
ATOM 2284 C C . MET A 1 280 ? -14.641 -3.039 -24.847 1.00 91.81 280 MET A C 1
ATOM 2286 O O . MET A 1 280 ? -13.651 -2.638 -24.230 1.00 91.81 280 MET A O 1
ATOM 2290 N N . THR A 1 281 ? -15.889 -2.857 -24.419 1.00 90.50 281 THR A N 1
ATOM 2291 C CA . THR A 1 281 ? -16.267 -2.148 -23.196 1.00 90.50 281 THR A CA 1
ATOM 2292 C C . THR A 1 281 ? -17.374 -2.888 -22.457 1.00 90.50 281 THR A C 1
ATOM 2294 O O . THR A 1 281 ? -18.162 -3.626 -23.054 1.00 90.50 281 THR A O 1
ATOM 2297 N N . LEU A 1 282 ? -17.415 -2.689 -21.142 1.00 87.50 282 LEU A N 1
ATOM 2298 C CA . LEU A 1 282 ? -18.358 -3.336 -20.241 1.00 87.50 282 LEU A CA 1
ATOM 2299 C C . LEU A 1 282 ? -18.886 -2.327 -19.218 1.00 87.50 282 LEU A C 1
ATOM 2301 O O . LEU A 1 282 ? -18.092 -1.745 -18.487 1.00 87.50 282 LEU A O 1
ATOM 2305 N N . GLU A 1 283 ? -20.199 -2.112 -19.158 1.00 81.88 283 GLU A N 1
ATOM 2306 C CA . GLU A 1 283 ? -20.838 -1.180 -18.212 1.00 81.88 283 GLU A CA 1
ATOM 2307 C C . GLU A 1 283 ? -21.412 -1.932 -17.012 1.00 81.88 283 GLU A C 1
ATOM 2309 O O . GLU A 1 283 ? -22.114 -2.935 -17.190 1.00 81.88 283 GLU A O 1
ATOM 2314 N N . PRO A 1 284 ? -21.112 -1.480 -15.786 1.00 69.50 284 PRO A N 1
ATOM 2315 C CA . PRO A 1 284 ? -21.639 -2.081 -14.581 1.00 69.50 284 PRO A CA 1
ATOM 2316 C C . PRO A 1 284 ? -23.127 -1.751 -14.433 1.00 69.50 284 PRO A C 1
ATOM 2318 O O . PRO A 1 284 ? -23.503 -0.605 -14.225 1.00 69.50 284 PRO A O 1
ATOM 2321 N N . LYS A 1 285 ? -23.989 -2.771 -14.459 1.00 61.56 285 LYS A N 1
ATOM 2322 C CA . LYS A 1 285 ? -25.403 -2.622 -14.088 1.00 61.56 285 LYS A CA 1
ATOM 2323 C C . LYS A 1 285 ? -25.678 -3.409 -12.807 1.00 61.56 285 LYS A C 1
ATOM 2325 O O . LYS A 1 285 ? -25.681 -4.638 -12.812 1.00 61.56 285 LYS A O 1
ATOM 2330 N N . CYS A 1 286 ? -25.868 -2.694 -11.695 1.00 40.59 286 CYS A N 1
ATOM 2331 C CA . CYS A 1 286 ? -26.051 -3.275 -10.354 1.00 40.59 286 CYS A CA 1
ATOM 2332 C C . CYS A 1 286 ? -27.461 -3.836 -10.095 1.00 40.59 286 CYS A C 1
ATOM 2334 O O . CYS A 1 286 ? -27.683 -4.514 -9.092 1.00 40.59 286 CYS A O 1
ATOM 2336 N N . GLU A 1 287 ? -28.428 -3.579 -10.974 1.00 36.16 287 GLU A N 1
ATOM 2337 C CA . GLU A 1 287 ? -29.814 -3.986 -10.755 1.00 36.16 287 GLU A CA 1
ATOM 2338 C C . GLU A 1 287 ? -30.112 -5.377 -11.309 1.00 36.16 287 GLU A C 1
ATOM 2340 O O . GLU A 1 287 ? -30.765 -5.529 -12.332 1.00 36.16 287 GLU A O 1
ATOM 2345 N N . LEU A 1 288 ? -29.701 -6.403 -10.568 1.00 32.84 288 LEU A N 1
ATOM 2346 C CA . LEU A 1 288 ? -30.446 -7.658 -10.511 1.00 32.84 288 LEU A CA 1
ATOM 2347 C C . LEU A 1 288 ? -30.490 -8.092 -9.048 1.00 32.84 288 LEU A C 1
ATOM 2349 O O . LEU A 1 288 ? -29.512 -8.604 -8.493 1.00 32.84 288 LEU A O 1
ATOM 2353 N N . LYS A 1 289 ? -31.646 -7.858 -8.410 1.00 33.22 289 LYS A N 1
ATOM 2354 C CA . LYS A 1 289 ? -31.985 -8.519 -7.148 1.00 33.22 289 LYS A CA 1
ATOM 2355 C C . LYS A 1 289 ? -31.767 -10.012 -7.349 1.00 33.22 289 LYS A C 1
ATOM 2357 O O . LYS A 1 289 ? -32.181 -10.568 -8.363 1.00 33.22 289 LYS A O 1
ATOM 2362 N N . ARG A 1 290 ? -31.106 -10.627 -6.372 1.00 36.66 290 ARG A N 1
ATOM 2363 C CA . ARG A 1 290 ? -31.007 -12.073 -6.209 1.00 36.66 290 ARG A CA 1
ATOM 2364 C C . ARG A 1 290 ? -32.403 -12.670 -6.443 1.00 36.66 290 ARG A C 1
ATOM 2366 O O . ARG A 1 290 ? -33.285 -12.486 -5.611 1.00 36.66 290 ARG A O 1
ATOM 2373 N N . LYS A 1 291 ? -32.626 -13.297 -7.602 1.00 33.53 291 LYS A N 1
ATOM 2374 C CA . LYS A 1 291 ? -33.573 -14.403 -7.652 1.00 33.53 291 LYS A CA 1
ATOM 2375 C C . LYS A 1 291 ? -32.854 -15.507 -6.900 1.00 33.53 291 LYS A C 1
ATOM 2377 O O . LYS A 1 291 ? -31.823 -15.997 -7.355 1.00 33.53 291 LYS A O 1
ATOM 2382 N N . ASP A 1 292 ? -33.299 -15.734 -5.673 1.00 46.91 292 ASP A N 1
ATOM 2383 C CA . ASP A 1 292 ? -33.204 -17.075 -5.126 1.00 46.91 292 ASP A CA 1
ATOM 2384 C C . ASP A 1 292 ? -33.956 -18.017 -6.091 1.00 46.91 292 ASP A C 1
ATOM 2386 O O . ASP A 1 292 ? -34.834 -17.554 -6.827 1.00 46.91 292 ASP A O 1
ATOM 2390 N N . ASP A 1 293 ? -33.572 -19.294 -6.076 1.00 40.03 293 ASP A N 1
ATOM 2391 C CA . ASP A 1 293 ? -34.125 -20.416 -6.861 1.00 40.03 293 ASP A CA 1
ATOM 2392 C C . ASP A 1 293 ? -33.402 -20.611 -8.221 1.00 40.03 293 ASP A C 1
ATOM 2394 O O . ASP A 1 293 ? -33.120 -19.649 -8.930 1.00 40.03 293 ASP A O 1
ATOM 2398 N N . ASP A 1 294 ? -32.952 -21.793 -8.650 1.00 35.78 294 ASP A N 1
ATOM 2399 C CA . ASP A 1 294 ? -33.363 -23.173 -8.383 1.00 35.78 294 ASP A CA 1
ATOM 2400 C C . ASP A 1 294 ? -32.137 -24.110 -8.440 1.00 35.78 294 ASP A C 1
ATOM 2402 O O . ASP A 1 294 ? -31.279 -23.975 -9.314 1.00 35.78 294 ASP A O 1
ATOM 2406 N N . ILE A 1 295 ? -32.064 -25.082 -7.525 1.00 40.72 295 ILE A N 1
ATOM 2407 C CA . ILE A 1 295 ? -31.165 -26.238 -7.651 1.00 40.72 295 ILE A CA 1
ATOM 2408 C C . ILE A 1 295 ? -31.779 -27.135 -8.730 1.00 40.72 295 ILE A C 1
ATOM 2410 O O . ILE A 1 295 ? -32.719 -27.877 -8.443 1.00 40.72 295 ILE A O 1
ATOM 2414 N N . ASP A 1 296 ? -31.287 -27.032 -9.963 1.00 36.91 296 ASP A N 1
ATOM 2415 C CA . ASP A 1 296 ? -31.558 -28.016 -11.012 1.00 36.91 296 ASP A CA 1
ATOM 2416 C C . ASP A 1 296 ? -30.377 -28.996 -11.079 1.00 36.91 296 ASP A C 1
ATOM 2418 O O . ASP A 1 296 ? -29.214 -28.588 -11.093 1.00 36.91 296 ASP A O 1
ATOM 2422 N N . ASP A 1 297 ? -30.678 -30.295 -11.064 1.00 38.72 297 ASP A N 1
ATOM 2423 C CA . ASP A 1 297 ? -29.726 -31.412 -10.983 1.00 38.72 297 ASP A CA 1
ATOM 2424 C C . ASP A 1 297 ? -28.952 -31.606 -12.312 1.00 38.72 297 ASP A C 1
ATOM 2426 O O . ASP A 1 297 ? -29.053 -32.638 -12.985 1.00 38.72 297 ASP A O 1
ATOM 2430 N N . GLY A 1 298 ? -28.148 -30.614 -12.699 1.00 43.88 298 GLY A N 1
ATOM 2431 C CA . GLY A 1 298 ? -27.223 -30.649 -13.835 1.00 43.88 298 GLY A CA 1
ATOM 2432 C C . GLY A 1 298 ? -25.865 -30.034 -13.482 1.00 43.88 298 GLY A C 1
ATOM 2433 O O . GLY A 1 298 ? -25.760 -29.261 -12.537 1.00 43.88 298 GLY A O 1
ATOM 2434 N N . GLU A 1 299 ? -24.801 -30.396 -14.212 1.00 43.47 299 GLU A N 1
ATOM 2435 C CA . GLU A 1 299 ? -23.469 -29.781 -14.058 1.00 43.47 299 GLU A CA 1
ATOM 2436 C C . GLU A 1 299 ? -23.575 -28.245 -14.150 1.00 43.47 299 GLU A C 1
ATOM 2438 O O . GLU A 1 299 ? -23.801 -27.701 -15.229 1.00 43.47 299 GLU A O 1
ATOM 2443 N N . GLU A 1 300 ? -23.428 -27.545 -13.018 1.00 45.66 300 GLU A N 1
ATOM 2444 C CA . GLU A 1 300 ? -23.469 -26.080 -12.961 1.00 45.66 300 GLU A CA 1
ATOM 2445 C C . GLU A 1 300 ? -22.285 -25.474 -13.736 1.00 45.66 300 GLU A C 1
ATOM 2447 O O . GLU A 1 300 ? -21.135 -25.514 -13.282 1.00 45.66 300 GLU A O 1
ATOM 2452 N N . ASP A 1 301 ? -22.561 -24.846 -14.883 1.00 54.62 301 ASP A N 1
ATOM 2453 C CA . ASP A 1 301 ? -21.600 -23.991 -15.583 1.00 54.62 301 ASP A CA 1
ATOM 2454 C C . ASP A 1 301 ? -21.399 -22.679 -14.802 1.00 54.62 301 ASP A C 1
ATOM 2456 O O . ASP A 1 301 ? -22.104 -21.684 -14.969 1.00 54.62 301 ASP A O 1
ATOM 2460 N N . CYS A 1 302 ? -20.423 -22.688 -13.893 1.00 58.03 302 CYS A N 1
ATOM 2461 C CA . CYS A 1 302 ? -20.082 -21.546 -13.042 1.00 58.03 302 CYS A CA 1
ATOM 2462 C C . CYS A 1 302 ? -19.285 -20.435 -13.760 1.00 58.03 302 CYS A C 1
ATOM 2464 O O . CYS A 1 302 ? -18.965 -19.421 -13.133 1.00 58.03 302 CYS A O 1
ATOM 2466 N N . SER A 1 303 ? -18.958 -20.588 -15.048 1.00 63.94 303 SER A N 1
ATOM 2467 C CA . SER A 1 303 ? -18.007 -19.722 -15.764 1.00 63.94 303 SER A CA 1
ATOM 2468 C C . SER A 1 303 ? -18.418 -18.242 -15.813 1.00 63.94 303 SER A C 1
ATOM 2470 O O . SER A 1 303 ? -17.579 -17.362 -15.611 1.00 63.94 303 SER A O 1
ATOM 2472 N N . GLY A 1 304 ? -19.710 -17.940 -15.980 1.00 58.97 304 GLY A N 1
ATOM 2473 C CA . GLY A 1 304 ? -20.220 -16.560 -15.965 1.00 58.97 304 GLY A CA 1
ATOM 2474 C C . GLY A 1 304 ? -20.040 -15.855 -14.612 1.00 58.97 304 GLY A C 1
ATOM 2475 O O . GLY A 1 304 ? -19.705 -14.669 -14.556 1.00 58.97 304 GLY A O 1
ATOM 2476 N N . ARG A 1 305 ? -20.183 -16.595 -13.502 1.00 67.62 305 ARG A N 1
ATOM 2477 C CA . ARG A 1 305 ? -19.989 -16.068 -12.140 1.00 67.62 305 ARG A CA 1
ATOM 2478 C C . ARG A 1 305 ? -18.523 -15.749 -11.863 1.00 67.62 305 ARG A C 1
ATOM 2480 O O . ARG A 1 305 ? -18.236 -14.744 -11.209 1.00 67.62 305 ARG A O 1
ATOM 2487 N N . ASP A 1 306 ? -17.618 -16.599 -12.329 1.00 69.06 306 ASP A N 1
ATOM 2488 C CA . ASP A 1 306 ? -16.184 -16.433 -12.103 1.00 69.06 306 ASP A CA 1
ATOM 2489 C C . ASP A 1 306 ? -15.643 -15.250 -12.918 1.00 69.06 306 ASP A C 1
ATOM 2491 O O . ASP A 1 306 ? -15.004 -14.368 -12.343 1.00 69.06 306 ASP A O 1
ATOM 2495 N N . VAL A 1 307 ? -16.044 -15.129 -14.191 1.00 69.56 307 VAL A N 1
ATOM 2496 C CA . VAL A 1 307 ? -15.767 -13.949 -15.035 1.00 69.56 307 VAL A CA 1
ATOM 2497 C C . VAL A 1 307 ? -16.257 -12.659 -14.372 1.00 69.56 307 VAL A C 1
ATOM 2499 O O . VAL A 1 307 ? -15.521 -11.674 -14.287 1.00 69.56 307 VAL A O 1
ATOM 2502 N N . TRP A 1 308 ? -17.483 -12.658 -13.842 1.00 66.19 308 TRP A N 1
ATOM 2503 C CA . TRP A 1 308 ? -18.021 -11.500 -13.133 1.00 66.19 308 TRP A CA 1
ATOM 2504 C C . TRP A 1 308 ? -17.171 -11.122 -11.907 1.00 66.19 308 TRP A C 1
ATOM 2506 O O . TRP A 1 308 ? -16.871 -9.947 -11.694 1.00 66.19 308 TRP A O 1
ATOM 2516 N N . ARG A 1 309 ? -16.748 -12.098 -11.093 1.00 67.88 309 ARG A N 1
ATOM 2517 C CA . ARG A 1 309 ? -15.905 -11.839 -9.911 1.00 67.88 309 ARG A CA 1
ATOM 2518 C C . ARG A 1 309 ? -14.530 -11.296 -10.291 1.00 67.88 309 ARG A C 1
ATOM 2520 O O . ARG A 1 309 ? -14.042 -10.389 -9.614 1.00 67.88 309 ARG A O 1
ATOM 2527 N N . GLU A 1 310 ? -13.929 -11.823 -11.354 1.00 72.88 310 GLU A N 1
ATOM 2528 C CA . GLU A 1 310 ? -12.640 -11.359 -11.871 1.00 72.88 310 GLU A CA 1
ATOM 2529 C C . GLU A 1 310 ? -12.707 -9.906 -12.349 1.00 72.88 310 GLU A C 1
ATOM 2531 O O . GLU A 1 310 ? -11.840 -9.112 -11.988 1.00 72.88 310 GLU A O 1
ATOM 2536 N N . LEU A 1 311 ? -13.770 -9.519 -13.063 1.00 71.06 311 LEU A N 1
ATOM 2537 C CA . LEU A 1 311 ? -13.975 -8.139 -13.519 1.00 71.06 311 LEU A CA 1
ATOM 2538 C C . LEU A 1 311 ? -14.018 -7.135 -12.358 1.00 71.06 311 LEU A C 1
ATOM 2540 O O . LEU A 1 311 ? -13.381 -6.081 -12.419 1.00 71.06 311 LEU A O 1
ATOM 2544 N N . TYR A 1 312 ? -14.724 -7.468 -11.274 1.00 69.19 312 TYR A N 1
ATOM 2545 C CA . TYR A 1 312 ? -14.782 -6.615 -10.081 1.00 69.19 312 TYR A CA 1
ATOM 2546 C C . TYR A 1 312 ? -13.455 -6.596 -9.311 1.00 69.19 312 TYR A C 1
ATOM 2548 O O . TYR A 1 312 ? -13.074 -5.561 -8.762 1.00 69.19 312 TYR A O 1
ATOM 2556 N N . ALA A 1 313 ? -12.731 -7.717 -9.265 1.00 69.00 313 ALA A N 1
ATOM 2557 C CA . ALA A 1 313 ? -11.408 -7.771 -8.650 1.00 69.00 313 ALA A CA 1
ATOM 2558 C C . ALA A 1 313 ? -10.390 -6.900 -9.410 1.00 69.00 313 ALA A C 1
ATOM 2560 O O . ALA A 1 313 ? -9.717 -6.083 -8.780 1.00 69.00 313 ALA A O 1
ATOM 2561 N N . ASP A 1 314 ? -10.349 -7.005 -10.742 1.00 74.12 314 ASP A N 1
ATOM 2562 C CA . ASP A 1 314 ? -9.507 -6.178 -11.616 1.00 74.12 314 ASP A CA 1
ATOM 2563 C C . ASP A 1 314 ? -9.855 -4.686 -11.494 1.00 74.12 314 ASP A C 1
ATOM 2565 O O . ASP A 1 314 ? -8.963 -3.843 -11.359 1.00 74.12 314 ASP A O 1
ATOM 2569 N N . PHE A 1 315 ? -11.147 -4.336 -11.460 1.00 76.50 315 PHE A N 1
ATOM 2570 C CA . PHE A 1 315 ? -11.574 -2.953 -11.241 1.00 76.50 315 PHE A CA 1
ATOM 2571 C C . PHE A 1 315 ? -11.058 -2.396 -9.905 1.00 76.50 315 PHE A C 1
ATOM 2573 O O . PHE A 1 315 ? -10.485 -1.302 -9.876 1.00 76.50 315 PHE A O 1
ATOM 2580 N N . ARG A 1 316 ? -11.194 -3.155 -8.806 1.00 71.81 316 ARG A N 1
ATOM 2581 C CA . ARG A 1 316 ? -10.688 -2.753 -7.480 1.00 71.81 316 ARG A CA 1
ATOM 2582 C C . ARG A 1 316 ? -9.172 -2.580 -7.463 1.00 71.81 316 ARG A C 1
ATOM 2584 O O . ARG A 1 316 ? -8.680 -1.612 -6.882 1.00 71.81 316 ARG A O 1
ATOM 2591 N N . GLU A 1 317 ? -8.433 -3.478 -8.108 1.00 75.75 317 GLU A N 1
ATOM 2592 C CA . GLU A 1 317 ? -6.973 -3.390 -8.193 1.00 75.75 317 GLU A CA 1
ATOM 2593 C C . GLU A 1 317 ? -6.529 -2.143 -8.971 1.00 75.75 317 GLU A C 1
ATOM 2595 O O . GLU A 1 317 ? -5.686 -1.376 -8.495 1.00 75.75 317 GLU A O 1
ATOM 2600 N N . ARG A 1 318 ? -7.147 -1.876 -10.129 1.00 77.69 318 ARG A N 1
ATOM 2601 C CA . ARG A 1 318 ? -6.878 -0.665 -10.920 1.00 77.69 318 ARG A CA 1
ATOM 2602 C C . ARG A 1 318 ? -7.221 0.606 -10.143 1.00 77.69 318 ARG A C 1
ATOM 2604 O O . ARG A 1 318 ? -6.423 1.541 -10.142 1.00 77.69 318 ARG A O 1
ATOM 2611 N N . LYS A 1 319 ? -8.353 0.628 -9.432 1.00 74.69 319 LYS A N 1
ATOM 2612 C CA . LYS A 1 319 ? -8.766 1.755 -8.576 1.00 74.69 319 LYS A CA 1
ATOM 2613 C C . LYS A 1 319 ? -7.736 2.024 -7.482 1.00 74.69 319 LYS A C 1
ATOM 2615 O O . LYS A 1 319 ? -7.326 3.167 -7.291 1.00 74.69 319 LYS A O 1
ATOM 2620 N N . ALA A 1 320 ? -7.239 0.976 -6.824 1.00 70.94 320 ALA A N 1
ATOM 2621 C CA . ALA A 1 320 ? -6.200 1.096 -5.804 1.00 70.94 320 ALA A CA 1
ATOM 2622 C C . ALA A 1 320 ? -4.856 1.595 -6.370 1.00 70.94 320 ALA A C 1
ATOM 2624 O O . ALA A 1 320 ? -4.186 2.403 -5.724 1.00 70.94 320 ALA A O 1
ATOM 2625 N N . ARG A 1 321 ? -4.471 1.139 -7.570 1.00 78.56 321 ARG A N 1
ATOM 2626 C CA . ARG A 1 321 ? -3.213 1.516 -8.233 1.00 78.56 321 ARG A CA 1
ATOM 2627 C C . ARG A 1 321 ? -3.219 2.958 -8.739 1.00 78.56 321 ARG A C 1
ATOM 2629 O O . ARG A 1 321 ? -2.274 3.694 -8.477 1.00 78.56 321 ARG A O 1
ATOM 2636 N N . VAL A 1 322 ? -4.253 3.349 -9.482 1.00 74.44 322 VAL A N 1
ATOM 2637 C CA . VAL A 1 322 ? -4.301 4.645 -10.183 1.00 74.44 322 VAL A CA 1
ATOM 2638 C C . VAL A 1 322 ? -4.673 5.775 -9.242 1.00 74.44 322 VAL A C 1
ATOM 2640 O O . VAL A 1 322 ? -4.119 6.867 -9.339 1.00 74.44 322 VAL A O 1
ATOM 2643 N N . CYS A 1 323 ? -5.603 5.515 -8.327 1.00 73.69 323 CYS A N 1
ATOM 2644 C CA . CYS A 1 323 ? -6.217 6.565 -7.531 1.00 73.69 323 CYS A CA 1
ATOM 2645 C C . CYS A 1 323 ? -5.652 6.677 -6.121 1.00 73.69 323 CYS A C 1
ATOM 2647 O O . CYS A 1 323 ? -6.210 7.433 -5.346 1.00 73.69 323 CYS A O 1
ATOM 2649 N N . ALA A 1 324 ? -4.609 5.921 -5.753 1.00 58.22 324 ALA A N 1
ATOM 2650 C CA . ALA A 1 324 ? -3.806 6.046 -4.524 1.00 58.22 324 ALA A CA 1
ATOM 2651 C C . ALA A 1 324 ? -4.546 6.327 -3.185 1.00 58.22 324 ALA A C 1
ATOM 2653 O O . ALA A 1 324 ? -3.924 6.707 -2.191 1.00 58.22 324 ALA A O 1
ATOM 2654 N N . LYS A 1 325 ? -5.859 6.089 -3.101 1.00 49.78 325 LYS A N 1
ATOM 2655 C CA . LYS A 1 325 ? -6.684 6.243 -1.904 1.00 49.78 325 LYS A CA 1
ATOM 2656 C C . LYS A 1 325 ? -7.101 4.863 -1.436 1.00 49.78 325 LYS A C 1
ATOM 2658 O O . LYS A 1 325 ? -7.987 4.220 -1.987 1.00 49.78 325 LYS A O 1
ATOM 2663 N N . LYS A 1 326 ? -6.472 4.432 -0.348 1.00 39.78 326 LYS A N 1
ATOM 2664 C CA . LYS A 1 326 ? -6.731 3.160 0.338 1.00 39.78 326 LYS A CA 1
ATOM 2665 C C . LYS A 1 326 ? -8.084 3.105 1.070 1.00 39.78 326 LYS A C 1
ATOM 2667 O O . LYS A 1 326 ? -8.304 2.173 1.825 1.00 39.78 326 LYS A O 1
ATOM 2672 N N . GLN A 1 327 ? -8.932 4.121 0.902 1.00 38.19 327 GLN A N 1
ATOM 2673 C CA . GLN A 1 327 ? -10.088 4.386 1.761 1.00 38.19 327 GLN A CA 1
ATOM 2674 C C . GLN A 1 327 ? -11.429 3.950 1.149 1.00 38.19 327 GLN A C 1
ATOM 2676 O O . GLN A 1 327 ? -12.394 3.833 1.878 1.00 38.19 327 GLN A O 1
ATOM 2681 N N . TRP A 1 328 ? -11.488 3.641 -0.152 1.00 40.53 328 TRP A N 1
ATOM 2682 C CA . TRP A 1 328 ? -12.724 3.188 -0.818 1.00 40.53 328 TRP A CA 1
ATOM 2683 C C . TRP A 1 328 ? -12.866 1.665 -0.931 1.00 40.53 328 TRP A C 1
ATOM 2685 O O . TRP A 1 328 ? -13.804 1.188 -1.559 1.00 40.53 328 TRP A O 1
ATOM 2695 N N . ALA A 1 329 ? -11.925 0.895 -0.378 1.00 34.81 329 ALA A N 1
ATOM 2696 C CA . ALA A 1 329 ? -12.023 -0.565 -0.368 1.00 34.81 329 ALA A CA 1
ATOM 2697 C C . ALA A 1 329 ? -13.034 -1.080 0.674 1.00 34.81 329 ALA A C 1
ATOM 2699 O O . ALA A 1 329 ? -13.492 -2.208 0.533 1.00 34.81 329 ALA A O 1
ATOM 2700 N N . ASP A 1 330 ? -13.392 -0.249 1.660 1.00 35.25 330 ASP A N 1
ATOM 2701 C CA . ASP A 1 330 ? -14.218 -0.644 2.806 1.00 35.25 330 ASP A CA 1
ATOM 2702 C C . ASP A 1 330 ? -15.658 -0.072 2.753 1.00 35.25 330 ASP A C 1
ATOM 2704 O O . ASP A 1 330 ? -16.505 -0.514 3.521 1.00 35.25 330 ASP A O 1
ATOM 2708 N N . ASP A 1 331 ? -15.969 0.855 1.832 1.00 33.31 331 ASP A N 1
ATOM 2709 C CA . ASP A 1 331 ? -17.273 1.557 1.778 1.00 33.31 331 ASP A CA 1
ATOM 2710 C C . ASP A 1 331 ? -18.296 0.947 0.788 1.00 33.31 331 ASP A C 1
ATOM 2712 O O . ASP A 1 331 ? -19.448 1.371 0.760 1.00 33.31 331 ASP A O 1
ATOM 2716 N N . GLU A 1 332 ? -17.928 -0.039 -0.041 1.00 37.84 332 GLU A N 1
ATOM 2717 C CA . GLU A 1 332 ? -18.858 -0.626 -1.033 1.00 37.84 332 GLU A CA 1
ATOM 2718 C C . GLU A 1 332 ? -19.593 -1.894 -0.540 1.00 37.84 332 GLU A C 1
ATOM 2720 O O . GLU A 1 332 ? -20.481 -2.379 -1.240 1.00 37.84 332 GLU A O 1
ATOM 2725 N N . ASP A 1 333 ? -19.301 -2.384 0.674 1.00 34.81 333 ASP A N 1
ATOM 2726 C CA . ASP A 1 333 ? -20.024 -3.514 1.294 1.00 34.81 333 ASP A CA 1
ATOM 2727 C C . ASP A 1 333 ? -21.138 -3.083 2.279 1.00 34.81 333 ASP A C 1
ATOM 2729 O O . ASP A 1 333 ? -21.958 -3.914 2.672 1.00 34.81 333 ASP A O 1
ATOM 2733 N N . GLU A 1 334 ? -21.271 -1.791 2.614 1.00 30.48 334 GLU A N 1
ATOM 2734 C CA . GLU A 1 334 ? -22.383 -1.276 3.432 1.00 30.48 334 GLU A CA 1
ATOM 2735 C C . GLU A 1 334 ? -22.985 0.029 2.867 1.00 30.48 334 GLU A C 1
ATOM 2737 O O . GLU A 1 334 ? -22.590 1.135 3.216 1.00 30.48 334 GLU A O 1
ATOM 2742 N N . GLY A 1 335 ? -24.043 -0.100 2.056 1.00 24.88 335 GLY A N 1
ATOM 2743 C CA . GLY A 1 335 ? -25.120 0.898 2.023 1.00 24.88 335 GLY A CA 1
ATOM 2744 C C . GLY A 1 335 ? -25.203 1.854 0.826 1.00 24.88 335 GLY A C 1
ATOM 2745 O O . GLY A 1 335 ? -25.006 3.054 0.974 1.00 24.88 335 GLY A O 1
ATOM 2746 N N . TYR A 1 336 ? -25.783 1.388 -0.287 1.00 27.14 336 TYR A N 1
ATOM 2747 C CA . TYR A 1 336 ? -26.843 2.173 -0.945 1.00 27.14 336 TYR A CA 1
ATOM 2748 C C . TYR A 1 336 ? -28.177 1.824 -0.271 1.00 27.14 336 TYR A C 1
ATOM 2750 O O . TYR A 1 336 ? -29.029 1.107 -0.795 1.00 27.14 336 TYR A O 1
ATOM 2758 N N . GLY A 1 337 ? -28.313 2.290 0.972 1.00 23.70 337 GLY A N 1
ATOM 2759 C CA . GLY A 1 337 ? -29.584 2.326 1.677 1.00 23.70 337 GLY A CA 1
ATOM 2760 C C . GLY A 1 337 ? -30.478 3.357 1.004 1.00 23.70 337 GLY A C 1
ATOM 2761 O O . GLY A 1 337 ? -30.198 4.553 1.037 1.00 23.70 337 GLY A O 1
ATOM 2762 N N . ALA A 1 338 ? -31.543 2.876 0.373 1.00 25.83 338 ALA A N 1
ATOM 2763 C CA . ALA A 1 338 ? -32.610 3.698 -0.161 1.00 25.83 338 ALA A CA 1
ATOM 2764 C C . ALA A 1 338 ? -33.149 4.644 0.923 1.00 25.83 338 ALA A C 1
ATOM 2766 O O . ALA A 1 338 ? -33.745 4.204 1.904 1.00 25.83 338 ALA A O 1
ATOM 2767 N N . SER A 1 339 ? -32.995 5.949 0.721 1.00 21.80 339 SER A N 1
ATOM 2768 C CA . SER A 1 339 ? -33.838 6.942 1.373 1.00 21.80 339 SER A CA 1
ATOM 2769 C C . SER A 1 339 ? -34.985 7.302 0.430 1.00 21.80 339 SER A C 1
ATOM 2771 O O . SER A 1 339 ? -34.852 8.130 -0.465 1.00 21.80 339 SER A O 1
ATOM 2773 N N . LYS A 1 340 ? -36.141 6.670 0.646 1.00 25.25 340 LYS A N 1
ATOM 2774 C CA . LYS A 1 340 ? -37.445 7.303 0.418 1.00 25.25 340 LYS A CA 1
ATOM 2775 C C . LYS A 1 340 ? -38.412 6.859 1.511 1.00 25.25 340 LYS A C 1
ATOM 2777 O O . LYS A 1 340 ? -38.650 5.673 1.712 1.00 25.25 340 LYS A O 1
ATOM 2782 N N . GLU A 1 341 ? -38.894 7.865 2.225 1.00 23.88 341 GLU A N 1
ATOM 2783 C CA . GLU A 1 341 ? -39.912 7.823 3.264 1.00 23.88 341 GLU A CA 1
ATOM 2784 C C . GLU A 1 341 ? -41.262 7.265 2.777 1.00 23.88 341 GLU A C 1
ATOM 2786 O O . GLU A 1 341 ? -41.670 7.494 1.641 1.00 23.88 341 GLU A O 1
ATOM 2791 N N . GLU A 1 342 ? -41.926 6.601 3.734 1.00 24.78 342 GLU A N 1
ATOM 2792 C CA . GLU A 1 342 ? -43.373 6.466 3.987 1.00 24.78 342 GLU A CA 1
ATOM 2793 C C . GLU A 1 342 ? -44.311 5.835 2.931 1.00 24.78 342 GLU A C 1
ATOM 2795 O O . GLU A 1 342 ? -44.513 6.341 1.834 1.00 24.78 342 GLU A O 1
ATOM 2800 N N . VAL A 1 343 ? -45.016 4.759 3.324 1.00 24.58 343 VAL A N 1
ATOM 2801 C CA . VAL A 1 343 ? -46.425 4.765 3.802 1.00 24.58 343 VAL A CA 1
ATOM 2802 C C . VAL A 1 343 ? -46.938 3.312 3.936 1.00 24.58 343 VAL A C 1
ATOM 2804 O O . VAL A 1 343 ? -46.865 2.534 2.992 1.00 24.58 343 VAL A O 1
ATOM 2807 N N . GLY A 1 344 ? -47.582 2.999 5.071 1.00 21.58 344 GLY A N 1
ATOM 2808 C CA . GLY A 1 344 ? -48.731 2.073 5.124 1.00 21.58 344 GLY A CA 1
ATOM 2809 C C . GLY A 1 344 ? -48.469 0.628 5.566 1.00 21.58 344 GLY A C 1
ATOM 2810 O O . GLY A 1 344 ? -47.860 -0.156 4.854 1.00 21.58 344 GLY A O 1
ATOM 2811 N N . GLY A 1 345 ? -48.992 0.271 6.744 1.00 20.94 345 GLY A N 1
ATOM 2812 C CA . GLY A 1 345 ? -48.842 -1.047 7.366 1.00 20.94 345 GLY A CA 1
ATOM 2813 C C . GLY A 1 345 ? -49.846 -2.115 6.926 1.00 20.94 345 GLY A C 1
ATOM 2814 O O . GLY A 1 345 ? -50.729 -1.843 6.127 1.00 20.94 345 GLY A O 1
ATOM 2815 N N . PHE A 1 346 ? -49.703 -3.317 7.500 1.00 20.98 346 PHE A N 1
ATOM 2816 C CA . PHE A 1 346 ? -50.749 -4.140 8.139 1.00 20.98 346 PHE A CA 1
ATOM 2817 C C . PHE A 1 346 ? -50.154 -5.506 8.578 1.00 20.98 346 PHE A C 1
ATOM 2819 O O . PHE A 1 346 ? -49.666 -6.274 7.764 1.00 20.98 346 PHE A O 1
ATOM 2826 N N . THR A 1 347 ? -50.187 -5.745 9.896 1.00 22.30 347 THR A N 1
ATOM 2827 C CA . THR A 1 347 ? -50.393 -7.007 10.654 1.00 22.30 347 THR A CA 1
ATOM 2828 C C . THR A 1 347 ? -49.801 -8.368 10.204 1.00 22.30 347 THR A C 1
ATOM 2830 O O . THR A 1 347 ? -50.242 -8.960 9.227 1.00 22.30 347 THR A O 1
ATOM 2833 N N . ASN A 1 348 ? -48.943 -8.907 11.090 1.00 22.39 348 ASN A N 1
ATOM 2834 C CA . ASN A 1 348 ? -48.710 -10.312 11.532 1.00 22.39 348 ASN A CA 1
ATOM 2835 C C . ASN A 1 348 ? -49.943 -11.265 11.530 1.00 22.39 348 ASN A C 1
ATOM 2837 O O . ASN A 1 348 ? -51.056 -10.740 11.456 1.00 22.39 348 ASN A O 1
ATOM 2841 N N . PRO A 1 349 ? -49.837 -12.592 11.851 1.00 35.62 349 PRO A N 1
ATOM 2842 C CA . PRO A 1 349 ? -48.674 -13.482 12.131 1.00 35.62 349 PRO A CA 1
ATOM 2843 C C . PRO A 1 349 ? -48.826 -14.921 11.532 1.00 35.62 349 PRO A C 1
ATOM 2845 O O . PRO A 1 349 ? -49.748 -15.147 10.756 1.00 35.62 349 PRO A O 1
ATOM 2848 N N . ILE A 1 350 ? -47.962 -15.872 11.958 1.00 22.56 350 ILE A N 1
ATOM 2849 C CA . ILE A 1 350 ? -48.090 -17.363 12.087 1.00 22.56 350 ILE A CA 1
ATOM 2850 C C . ILE A 1 350 ? -46.767 -18.004 11.614 1.00 22.56 350 ILE A C 1
ATOM 2852 O O . ILE A 1 350 ? -46.285 -17.632 10.553 1.00 22.56 350 ILE A O 1
ATOM 2856 N N . SER A 1 351 ? -46.152 -19.028 12.210 1.00 22.70 351 SER A N 1
ATOM 2857 C CA . SER A 1 351 ? -45.964 -19.583 13.564 1.00 22.70 351 SER A CA 1
ATOM 2858 C C . SER A 1 351 ? -45.091 -20.838 13.353 1.00 22.70 351 SER A C 1
ATOM 2860 O O . SER A 1 351 ? -45.294 -21.512 12.347 1.00 22.70 351 SER A O 1
ATOM 2862 N N . ASP A 1 352 ? -44.188 -21.134 14.289 1.00 22.55 352 ASP A N 1
ATOM 2863 C CA . ASP A 1 352 ? -43.733 -22.465 14.739 1.00 22.55 352 ASP A CA 1
ATOM 2864 C C . ASP A 1 352 ? -43.516 -23.602 13.720 1.00 22.55 352 ASP A C 1
ATOM 2866 O O . ASP A 1 352 ? -44.488 -24.098 13.167 1.00 22.55 352 ASP A O 1
ATOM 2870 N N . VAL A 1 353 ? -42.289 -24.149 13.651 1.00 22.89 353 VAL A N 1
ATOM 2871 C CA . VAL A 1 353 ? -42.031 -25.594 13.878 1.00 22.89 353 VAL A CA 1
ATOM 2872 C C . VAL A 1 353 ? -40.605 -25.787 14.429 1.00 22.89 353 VAL A C 1
ATOM 2874 O O . VAL A 1 353 ? -39.622 -25.363 13.824 1.00 22.89 353 VAL A O 1
ATOM 2877 N N . GLU A 1 354 ? -40.528 -26.442 15.588 1.00 21.30 354 GLU A N 1
ATOM 2878 C CA . GLU A 1 354 ? -39.347 -27.004 16.257 1.00 21.30 354 GLU A CA 1
ATOM 2879 C C . GLU A 1 354 ? -39.005 -28.426 15.753 1.00 21.30 354 GLU A C 1
ATOM 2881 O O . GLU A 1 354 ? -39.913 -29.172 15.401 1.00 21.30 354 GLU A O 1
ATOM 2886 N N . LEU A 1 355 ? -37.707 -28.772 15.856 1.00 22.73 355 LEU A N 1
ATOM 2887 C CA . LEU A 1 355 ? -37.083 -30.072 16.215 1.00 22.73 355 LEU A CA 1
ATOM 2888 C C . LEU A 1 355 ? -37.433 -31.349 15.409 1.00 22.73 355 LEU A C 1
ATOM 2890 O O . LEU A 1 355 ? -38.591 -31.732 15.312 1.00 22.73 355 LEU A O 1
ATOM 2894 N N . ASP A 1 356 ? -36.419 -32.106 14.953 1.00 22.31 356 ASP A N 1
ATOM 2895 C CA . ASP A 1 356 ? -35.924 -33.259 15.736 1.00 22.31 356 ASP A CA 1
ATOM 2896 C C . ASP A 1 356 ? -34.652 -33.935 15.174 1.00 22.31 356 ASP A C 1
ATOM 2898 O O . ASP A 1 356 ? -34.302 -33.810 13.998 1.00 22.31 356 ASP A O 1
ATOM 2902 N N . ASP A 1 357 ? -33.996 -34.642 16.095 1.00 24.41 357 ASP A N 1
ATOM 2903 C CA . ASP A 1 357 ? -32.773 -35.446 16.032 1.00 24.41 357 ASP A CA 1
ATOM 2904 C C . ASP A 1 357 ? -32.901 -36.805 15.286 1.00 24.41 357 ASP A C 1
ATOM 2906 O O . ASP A 1 357 ? -33.974 -37.247 14.885 1.00 24.41 357 ASP A O 1
ATOM 2910 N N . ASP A 1 358 ? -31.752 -37.496 15.214 1.00 21.84 358 ASP A N 1
ATOM 2911 C CA . ASP A 1 358 ? -31.542 -38.955 15.108 1.00 21.84 358 ASP A CA 1
ATOM 2912 C C . ASP A 1 358 ? -31.119 -39.602 13.764 1.00 21.84 358 ASP A C 1
ATOM 2914 O O . ASP A 1 358 ? -31.896 -40.013 12.909 1.00 21.84 358 ASP A O 1
ATOM 2918 N N . ALA A 1 359 ? -29.803 -39.847 13.696 1.00 21.19 359 ALA A N 1
ATOM 2919 C CA . ALA A 1 359 ? -29.175 -41.175 13.656 1.00 21.19 359 ALA A CA 1
ATOM 2920 C C . ALA A 1 359 ? -29.667 -42.241 12.639 1.00 21.19 359 ALA A C 1
ATOM 2922 O O . ALA A 1 359 ? -30.697 -42.879 12.829 1.00 21.19 359 ALA A O 1
ATOM 2923 N N . ARG A 1 360 ? -28.772 -42.668 11.726 1.00 21.91 360 ARG A N 1
ATOM 2924 C CA . ARG A 1 360 ? -28.042 -43.968 11.789 1.00 21.91 360 ARG A CA 1
ATOM 2925 C C . ARG A 1 360 ? -27.352 -44.345 10.467 1.00 21.91 360 ARG A C 1
ATOM 2927 O O . ARG A 1 360 ? -27.977 -44.550 9.438 1.00 21.91 360 ARG A O 1
ATOM 2934 N N . SER A 1 361 ? -26.041 -44.553 10.598 1.00 21.89 361 SER A N 1
ATOM 2935 C CA . SER A 1 361 ? -25.189 -45.580 9.972 1.00 21.89 361 SER A CA 1
ATOM 2936 C C . SER A 1 361 ? -25.889 -46.703 9.191 1.00 21.89 361 SER A C 1
ATOM 2938 O O . SER A 1 361 ? -26.657 -47.451 9.796 1.00 21.89 361 SER A O 1
ATOM 2940 N N . ILE A 1 362 ? -25.388 -46.998 7.980 1.00 22.00 362 ILE A N 1
ATOM 2941 C CA . ILE A 1 362 ? -25.114 -48.382 7.546 1.00 22.00 362 ILE A CA 1
ATOM 2942 C C . ILE A 1 362 ? -23.731 -48.475 6.879 1.00 22.00 362 ILE A C 1
ATOM 2944 O O . ILE A 1 362 ? -23.369 -47.713 5.989 1.00 22.00 362 ILE A O 1
ATOM 2948 N N . SER A 1 363 ? -22.983 -49.446 7.388 1.00 22.23 363 SER A N 1
ATOM 2949 C CA . SER A 1 363 ? -21.649 -49.944 7.070 1.00 22.23 363 SER A CA 1
ATOM 2950 C C . SER A 1 363 ? -21.539 -50.738 5.762 1.00 22.23 363 SER A C 1
ATOM 2952 O O . SER A 1 363 ? -22.535 -51.277 5.288 1.00 22.23 363 SER A O 1
ATOM 2954 N N . ASN A 1 364 ? -20.295 -50.915 5.280 1.00 24.31 364 ASN A N 1
ATOM 2955 C CA . ASN A 1 364 ? -19.632 -52.178 4.856 1.00 24.31 364 ASN A CA 1
ATOM 2956 C C . ASN A 1 364 ? -18.489 -51.847 3.861 1.00 24.31 364 ASN A C 1
ATOM 2958 O O . ASN A 1 364 ? -18.676 -50.992 3.011 1.00 24.31 364 ASN A O 1
ATOM 2962 N N . LEU A 1 365 ? -17.304 -52.466 3.816 1.00 22.88 365 LEU A N 1
ATOM 2963 C CA . LEU A 1 365 ? -16.601 -53.476 4.617 1.00 22.88 365 LEU A CA 1
ATOM 2964 C C . LEU A 1 365 ? -15.135 -53.515 4.103 1.00 22.88 365 LEU A C 1
ATOM 2966 O O . LEU A 1 365 ? -14.950 -53.491 2.892 1.00 22.88 365 LEU A O 1
ATOM 2970 N N . SER A 1 366 ? -14.165 -53.740 5.010 1.00 23.30 366 SER A N 1
ATOM 2971 C CA . SER A 1 366 ? -12.905 -54.515 4.813 1.00 23.30 366 SER A CA 1
ATOM 2972 C C . SER A 1 366 ? -11.832 -53.962 3.842 1.00 23.30 366 SER A C 1
ATOM 2974 O O . SER A 1 366 ? -12.138 -53.589 2.726 1.00 23.30 366 SER A O 1
ATOM 2976 N N . THR A 1 367 ? -10.512 -53.945 4.067 1.00 25.94 367 THR A N 1
ATOM 2977 C CA . THR A 1 367 ? -9.555 -54.600 4.988 1.00 25.94 367 THR A CA 1
ATOM 2978 C C . THR A 1 367 ? -8.237 -53.817 4.788 1.00 25.94 367 THR A C 1
ATOM 2980 O O . THR A 1 367 ? -7.896 -53.535 3.645 1.00 25.94 367 THR A O 1
ATOM 2983 N N . ALA A 1 368 ? -7.481 -53.389 5.799 1.00 23.39 368 ALA A N 1
ATOM 2984 C CA . ALA A 1 368 ? -6.394 -54.185 6.369 1.00 23.39 368 ALA A CA 1
ATOM 2985 C C . ALA A 1 368 ? -5.862 -53.524 7.656 1.00 23.39 368 ALA A C 1
ATOM 2987 O O . ALA A 1 368 ? -5.478 -52.357 7.666 1.00 23.39 368 ALA A O 1
ATOM 2988 N N . LEU A 1 369 ? -5.850 -54.309 8.734 1.00 23.56 369 LEU A N 1
ATOM 2989 C CA . LEU A 1 369 ? -5.177 -54.037 10.002 1.00 23.56 369 LEU A CA 1
ATOM 2990 C C . LEU A 1 369 ? -3.718 -54.523 9.962 1.00 23.56 369 LEU A C 1
ATOM 2992 O O . LEU A 1 369 ? -3.390 -55.400 9.167 1.00 23.56 369 LEU A O 1
ATOM 2996 N N . TRP A 1 370 ? -2.932 -54.009 10.914 1.00 23.59 370 TRP A N 1
ATOM 2997 C CA . TRP A 1 370 ? -1.910 -54.633 11.790 1.00 23.59 370 TRP A CA 1
ATOM 2998 C C . TRP A 1 370 ? -0.816 -53.556 12.020 1.00 23.59 370 TRP A C 1
ATOM 3000 O O . TRP A 1 370 ? -0.235 -53.087 11.056 1.00 23.59 370 TRP A O 1
ATOM 3010 N N . PHE A 1 371 ? -0.468 -53.058 13.215 1.00 21.05 371 PHE A N 1
ATOM 3011 C CA . PHE A 1 371 ? -0.624 -53.564 14.577 1.00 21.05 371 PHE A CA 1
ATOM 3012 C C . PHE A 1 371 ? -0.382 -52.437 15.620 1.00 21.05 371 PHE A C 1
ATOM 3014 O O . PHE A 1 371 ? 0.588 -51.696 15.510 1.00 21.05 371 PHE A O 1
ATOM 3021 N N . LEU A 1 372 ? -1.304 -52.340 16.591 1.00 24.23 372 LEU A N 1
ATOM 3022 C CA . LEU A 1 372 ? -1.209 -52.020 18.038 1.00 24.23 372 LEU A CA 1
ATOM 3023 C C . LEU A 1 372 ? 0.025 -51.245 18.566 1.00 24.23 372 LEU A C 1
ATOM 3025 O O . LEU A 1 372 ? 1.157 -51.672 18.397 1.00 24.23 372 LEU A O 1
ATOM 3029 N N . SER A 1 373 ? -0.118 -50.097 19.239 1.00 23.39 373 SER A N 1
ATOM 3030 C CA . SER A 1 373 ? -0.778 -49.849 20.542 1.00 23.39 373 SER A CA 1
ATOM 3031 C C . SER A 1 373 ? -0.212 -50.652 21.721 1.00 23.39 373 SER A C 1
ATOM 3033 O O . SER A 1 373 ? -0.331 -51.872 21.794 1.00 23.39 373 SER A O 1
ATOM 3035 N N . SER A 1 374 ? 0.314 -49.931 22.706 1.00 24.67 374 SER A N 1
ATOM 3036 C CA . SER A 1 374 ? 0.201 -50.257 24.132 1.00 24.67 374 SER A CA 1
ATOM 3037 C C . SER A 1 374 ? 0.229 -48.923 24.884 1.00 24.67 374 SER A C 1
ATOM 3039 O O . SER A 1 374 ? 1.200 -48.185 24.770 1.00 24.67 374 SER A O 1
ATOM 3041 N N . LEU A 1 375 ? -0.929 -48.444 25.356 1.00 26.17 375 LEU A N 1
ATOM 3042 C CA . LEU A 1 375 ? -1.521 -48.728 26.680 1.00 26.17 375 LEU A CA 1
ATOM 3043 C C . LEU A 1 375 ? -0.732 -48.040 27.816 1.00 26.17 375 LEU A C 1
ATOM 3045 O O . LEU A 1 375 ? 0.477 -48.185 27.872 1.00 26.17 375 LEU A O 1
ATOM 3049 N N . PHE A 1 376 ? -1.302 -47.347 28.805 1.00 26.83 376 PHE A N 1
ATOM 3050 C CA . PHE A 1 376 ? -2.684 -47.063 29.211 1.00 26.83 376 PHE A CA 1
ATOM 3051 C C . PHE A 1 376 ? -2.621 -46.070 30.402 1.00 26.83 376 PHE A C 1
ATOM 3053 O O . PHE A 1 376 ? -1.662 -46.119 31.164 1.00 26.83 376 PHE A O 1
ATOM 3060 N N . LEU A 1 377 ? -3.680 -45.262 30.561 1.00 26.95 377 LEU A N 1
ATOM 3061 C CA . LEU A 1 377 ? -4.344 -44.792 31.801 1.00 26.95 377 LEU A CA 1
ATOM 3062 C C . LEU A 1 377 ? -3.537 -44.252 33.009 1.00 26.95 377 LEU A C 1
ATOM 3064 O O . LEU A 1 377 ? -2.697 -44.946 33.566 1.00 26.95 377 LEU A O 1
ATOM 3068 N N . ILE A 1 378 ? -3.982 -43.106 33.557 1.00 27.56 378 ILE A N 1
ATOM 3069 C CA . ILE A 1 378 ? -4.680 -42.985 34.868 1.00 27.56 378 ILE A CA 1
ATOM 3070 C C . ILE A 1 378 ? -5.178 -41.529 35.090 1.00 27.56 378 ILE A C 1
ATOM 3072 O O . ILE A 1 378 ? -4.551 -40.565 34.664 1.00 27.56 378 ILE A O 1
ATOM 3076 N N . ASN A 1 379 ? -6.351 -41.428 35.729 1.00 25.94 379 ASN A N 1
ATOM 3077 C CA . ASN A 1 379 ? -7.179 -40.256 36.085 1.00 25.94 379 ASN A CA 1
ATOM 3078 C C . ASN A 1 379 ? -6.701 -39.567 37.420 1.00 25.94 379 ASN A C 1
ATOM 3080 O O . ASN A 1 379 ? -5.682 -40.002 37.950 1.00 25.94 379 ASN A O 1
ATOM 3084 N N . PRO A 1 380 ? -7.347 -38.520 38.008 1.00 40.75 380 PRO A N 1
ATOM 3085 C CA . PRO A 1 380 ? -6.655 -37.313 38.504 1.00 40.75 380 PRO A CA 1
ATOM 3086 C C . PRO A 1 380 ? -6.752 -36.989 40.028 1.00 40.75 380 PRO A C 1
ATOM 3088 O O . PRO A 1 380 ? -7.584 -37.538 40.746 1.00 40.75 380 PRO A O 1
ATOM 3091 N N . SER A 1 381 ? -5.981 -35.954 40.437 1.00 25.27 381 SER A N 1
ATOM 3092 C CA . SER A 1 381 ? -6.071 -35.059 41.635 1.00 25.27 381 SER A CA 1
ATOM 3093 C C . SER A 1 381 ? -5.417 -35.500 42.973 1.00 25.27 381 SER A C 1
ATOM 3095 O O . SER A 1 381 ? -5.332 -36.703 43.203 1.00 25.27 381 SER A O 1
ATOM 3097 N N . PRO A 1 382 ? -5.005 -34.586 43.906 1.00 32.81 382 PRO A N 1
ATOM 3098 C CA . PRO A 1 382 ? -5.186 -33.121 43.954 1.00 32.81 382 PRO A CA 1
ATOM 3099 C C . PRO A 1 382 ? -3.919 -32.267 44.270 1.00 32.81 382 PRO A C 1
ATOM 3101 O O . PRO A 1 382 ? -2.826 -32.768 44.506 1.00 32.81 382 PRO A O 1
ATOM 3104 N N . ALA A 1 383 ? -4.126 -30.945 44.252 1.00 29.39 383 ALA A N 1
ATOM 3105 C CA . ALA A 1 383 ? -3.213 -29.807 44.426 1.00 29.39 383 ALA A CA 1
ATOM 3106 C C . ALA A 1 383 ? -1.973 -29.947 45.341 1.00 29.39 383 ALA A C 1
ATOM 3108 O O . ALA A 1 383 ? -2.074 -30.299 46.516 1.00 29.39 383 ALA A O 1
ATOM 3109 N N . SER A 1 384 ? -0.837 -29.437 44.849 1.00 23.44 384 SER A N 1
ATOM 3110 C CA . SER A 1 384 ? 0.161 -28.746 45.669 1.00 23.44 384 SER A CA 1
ATOM 3111 C C . SER A 1 384 ? 0.824 -27.608 44.886 1.00 23.44 384 SER A C 1
ATOM 3113 O O . SER A 1 384 ? 1.135 -27.693 43.700 1.00 23.44 384 SER A O 1
ATOM 3115 N N . THR A 1 385 ? 0.948 -26.487 45.577 1.00 32.09 385 THR A N 1
ATOM 3116 C CA . THR A 1 385 ? 1.484 -25.204 45.146 1.00 32.09 385 THR A CA 1
ATOM 3117 C C . THR A 1 385 ? 2.998 -25.309 44.959 1.00 32.09 385 THR A C 1
ATOM 3119 O O . THR A 1 385 ? 3.721 -25.520 45.928 1.00 32.09 385 THR A O 1
ATOM 3122 N N . SER A 1 386 ? 3.503 -25.102 43.742 1.00 24.34 386 SER A N 1
ATOM 3123 C CA . SER A 1 386 ? 4.898 -24.700 43.540 1.00 24.34 386 SER A CA 1
ATOM 3124 C C . SER A 1 386 ? 5.033 -23.874 42.265 1.00 24.34 386 SER A C 1
ATOM 3126 O O . SER A 1 386 ? 4.891 -24.378 41.152 1.00 24.34 386 SER A O 1
ATOM 3128 N N . THR A 1 387 ? 5.315 -22.591 42.460 1.00 35.97 387 THR A N 1
ATOM 3129 C CA . THR A 1 387 ? 5.934 -21.681 41.497 1.00 35.97 387 THR A CA 1
ATOM 3130 C C . THR A 1 387 ? 7.080 -22.385 40.770 1.00 35.97 387 THR A C 1
ATOM 3132 O O . THR A 1 387 ? 8.127 -22.630 41.369 1.00 35.97 387 THR A O 1
ATOM 3135 N N . SER A 1 388 ? 6.888 -22.721 39.494 1.00 26.84 388 SER A N 1
ATOM 3136 C CA . SER A 1 388 ? 7.971 -23.164 38.618 1.00 26.84 388 SER A CA 1
ATOM 3137 C C . SER A 1 388 ? 8.258 -22.058 37.612 1.00 26.84 388 SER A C 1
ATOM 3139 O O . SER A 1 388 ? 7.420 -21.688 36.792 1.00 26.84 388 SER A O 1
ATOM 3141 N N . ALA A 1 389 ? 9.451 -21.486 37.750 1.00 28.34 389 ALA A N 1
ATOM 3142 C CA . ALA A 1 389 ? 10.071 -20.649 36.746 1.00 28.34 389 ALA A CA 1
ATOM 3143 C C . ALA A 1 389 ? 10.048 -21.397 35.407 1.00 28.34 389 ALA A C 1
ATOM 3145 O O . ALA A 1 389 ? 10.483 -22.551 35.344 1.00 28.34 389 ALA A O 1
ATOM 3146 N N . LEU A 1 390 ? 9.543 -20.753 34.349 1.00 29.61 390 LEU A N 1
ATOM 3147 C CA . LEU A 1 390 ? 9.715 -21.246 32.989 1.00 29.61 390 LEU A CA 1
ATOM 3148 C C . LEU A 1 390 ? 11.217 -21.268 32.697 1.00 29.61 390 LEU A C 1
ATOM 3150 O O . LEU A 1 390 ? 11.828 -20.258 32.358 1.00 29.61 390 LEU A O 1
ATOM 3154 N N . SER A 1 391 ? 11.816 -22.444 32.851 1.00 28.14 391 SER A N 1
ATOM 3155 C CA . SER A 1 391 ? 13.118 -22.756 32.295 1.00 28.14 391 SER A CA 1
ATOM 3156 C C . SER A 1 391 ? 13.046 -22.524 30.790 1.00 28.14 391 SER A C 1
ATOM 3158 O O . SER A 1 391 ? 12.270 -23.184 30.096 1.00 28.14 391 SER A O 1
ATOM 3160 N N . THR A 1 392 ? 13.842 -21.575 30.303 1.00 32.47 392 THR A N 1
ATOM 3161 C CA . THR A 1 392 ? 14.047 -21.270 28.890 1.00 32.47 392 THR A CA 1
ATOM 3162 C C . THR A 1 392 ? 14.356 -22.559 28.130 1.00 32.47 392 THR A C 1
ATOM 3164 O O . THR A 1 392 ? 15.472 -23.078 28.186 1.00 32.47 392 THR A O 1
ATOM 3167 N N . ILE A 1 393 ? 13.367 -23.094 27.412 1.00 32.75 393 ILE A N 1
ATOM 3168 C CA . ILE A 1 393 ? 13.622 -24.080 26.367 1.00 32.75 393 ILE A CA 1
ATOM 3169 C C . ILE A 1 393 ? 14.470 -23.338 25.338 1.00 32.75 393 ILE A C 1
ATOM 3171 O O . ILE A 1 393 ? 13.993 -22.424 24.667 1.00 32.75 393 ILE A O 1
ATOM 3175 N N . LYS A 1 394 ? 15.758 -23.683 25.263 1.00 31.80 394 LYS A N 1
ATOM 3176 C CA . LYS A 1 394 ? 16.657 -23.251 24.193 1.00 31.80 394 LYS A CA 1
ATOM 3177 C C . LYS A 1 394 ? 16.094 -23.834 22.894 1.00 31.80 394 LYS A C 1
ATOM 3179 O O . LYS A 1 394 ? 16.401 -24.968 22.538 1.00 31.80 394 LYS A O 1
ATOM 3184 N N . MET A 1 395 ? 15.202 -23.090 22.240 1.00 35.25 395 MET A N 1
ATOM 3185 C CA . MET A 1 395 ? 14.749 -23.386 20.884 1.00 35.25 395 MET A CA 1
ATOM 3186 C C . MET A 1 395 ? 16.005 -23.531 20.021 1.00 35.25 395 MET A C 1
ATOM 3188 O O . MET A 1 395 ? 16.838 -22.624 19.984 1.00 35.25 395 MET A O 1
ATOM 3192 N N . SER A 1 396 ? 16.182 -24.685 19.374 1.00 41.44 396 SER A N 1
ATOM 3193 C CA . SER A 1 396 ? 17.160 -24.828 18.292 1.00 41.44 396 SER A CA 1
ATOM 3194 C C . SER A 1 396 ? 16.943 -23.675 17.313 1.00 41.44 396 SER A C 1
ATOM 3196 O O . SER A 1 396 ? 15.790 -23.442 16.959 1.00 41.44 396 SER A O 1
ATOM 3198 N N . SER A 1 397 ? 18.002 -22.956 16.929 1.00 56.84 397 SER A N 1
ATOM 3199 C CA . SER A 1 397 ? 17.956 -21.663 16.225 1.00 56.84 397 SER A CA 1
ATOM 3200 C C . SER A 1 397 ? 16.981 -21.648 15.036 1.00 56.84 397 SER A C 1
ATOM 3202 O O . SER A 1 397 ? 17.346 -21.956 13.901 1.00 56.84 397 SER A O 1
ATOM 3204 N N . SER A 1 398 ? 15.722 -21.304 15.290 1.00 71.06 398 SER A N 1
ATOM 3205 C CA . SER A 1 398 ? 14.717 -21.099 14.259 1.00 71.06 398 SER A CA 1
ATOM 3206 C C . SER A 1 398 ? 15.018 -19.769 13.581 1.00 71.06 398 SER A C 1
ATOM 3208 O O . SER A 1 398 ? 15.052 -18.737 14.248 1.00 71.06 398 SER A O 1
ATOM 3210 N N . SER A 1 399 ? 15.264 -19.792 12.273 1.00 87.69 399 SER A N 1
ATOM 3211 C CA . SER A 1 399 ? 15.545 -18.578 11.507 1.00 87.69 399 SER A CA 1
ATOM 3212 C C . SER A 1 399 ? 14.293 -17.708 11.393 1.00 87.69 399 SER A C 1
ATOM 3214 O O . SER A 1 399 ? 13.246 -18.191 10.955 1.00 87.69 399 SER A O 1
ATOM 3216 N N . TYR A 1 400 ? 14.408 -16.413 11.709 1.00 90.94 400 TYR A N 1
ATOM 3217 C CA . TYR A 1 400 ? 13.334 -15.438 11.481 1.00 90.94 400 TYR A CA 1
ATOM 3218 C C . TYR A 1 400 ? 12.924 -15.351 10.007 1.00 90.94 400 TYR A C 1
ATOM 3220 O O . TYR A 1 400 ? 11.785 -14.998 9.709 1.00 90.94 400 TYR A O 1
ATOM 3228 N N . ALA A 1 401 ? 13.808 -15.729 9.077 1.00 91.69 401 ALA A N 1
ATOM 3229 C CA . ALA A 1 401 ? 13.507 -15.767 7.648 1.00 91.69 401 ALA A CA 1
ATOM 3230 C C . ALA A 1 401 ? 12.312 -16.677 7.310 1.00 91.69 401 ALA A C 1
ATOM 3232 O O . ALA A 1 401 ? 11.619 -16.433 6.326 1.00 91.69 401 ALA A O 1
ATOM 3233 N N . HIS A 1 402 ? 12.030 -17.694 8.136 1.00 93.50 402 HIS A N 1
ATOM 3234 C CA . HIS A 1 402 ? 10.885 -18.590 7.943 1.00 93.50 402 HIS A CA 1
ATOM 3235 C C . HIS A 1 402 ? 9.527 -17.903 8.169 1.00 93.50 402 HIS A C 1
ATOM 3237 O O . HIS A 1 402 ? 8.502 -18.460 7.790 1.00 93.50 402 HIS A O 1
ATOM 3243 N N . LEU A 1 403 ? 9.503 -16.710 8.774 1.00 92.75 403 LEU A N 1
ATOM 3244 C CA . LEU A 1 403 ? 8.282 -15.918 8.964 1.00 92.75 403 LEU A CA 1
ATOM 3245 C C . LEU A 1 403 ? 7.874 -15.144 7.706 1.00 92.75 403 LEU A C 1
ATOM 3247 O O . LEU A 1 403 ? 6.762 -14.621 7.641 1.00 92.75 403 LEU A O 1
ATOM 3251 N N . LEU A 1 404 ? 8.772 -15.013 6.728 1.00 93.81 404 LEU A N 1
ATOM 3252 C CA . LEU A 1 404 ? 8.523 -14.178 5.563 1.00 93.81 404 LEU A CA 1
ATOM 3253 C C . LEU A 1 404 ? 7.488 -14.841 4.629 1.00 93.81 404 LEU A C 1
ATOM 3255 O O . LEU A 1 404 ? 7.675 -15.990 4.223 1.00 93.81 404 LEU A O 1
ATOM 3259 N N . PRO A 1 405 ? 6.411 -14.130 4.241 1.00 90.94 405 PRO A N 1
ATOM 3260 C CA . PRO A 1 405 ? 5.325 -14.704 3.447 1.00 90.94 405 PRO A CA 1
ATOM 3261 C C . PRO A 1 405 ? 5.750 -14.904 1.986 1.00 90.94 405 PRO A C 1
ATOM 3263 O O . PRO A 1 405 ? 6.379 -14.007 1.443 1.00 90.94 405 PRO A O 1
ATOM 3266 N N . PRO A 1 406 ? 5.348 -15.968 1.269 1.00 85.25 406 PRO A N 1
ATOM 3267 C CA . PRO A 1 406 ? 5.811 -16.232 -0.105 1.00 85.25 406 PRO A CA 1
ATOM 3268 C C . PRO A 1 406 ? 5.723 -15.042 -1.085 1.00 85.25 406 PRO A C 1
ATOM 3270 O O . PRO A 1 406 ? 6.522 -14.938 -2.013 1.00 85.25 406 PRO A O 1
ATOM 3273 N N . SER A 1 407 ? 4.793 -14.114 -0.849 1.00 83.50 407 SER A N 1
ATOM 3274 C CA . SER A 1 407 ? 4.585 -12.874 -1.603 1.00 83.50 407 SER A CA 1
ATOM 3275 C C . SER A 1 407 ? 5.643 -11.777 -1.401 1.00 83.50 407 SER A C 1
ATOM 3277 O O . SER A 1 407 ? 5.547 -10.732 -2.044 1.00 83.50 407 SER A O 1
ATOM 3279 N N . TRP A 1 408 ? 6.651 -11.959 -0.539 1.00 91.81 408 TRP A N 1
ATOM 3280 C CA . TRP A 1 408 ? 7.654 -10.919 -0.276 1.00 91.81 408 TRP A CA 1
ATOM 3281 C C . TRP A 1 408 ? 8.679 -10.761 -1.410 1.00 91.81 408 TRP A C 1
ATOM 3283 O O . TRP A 1 408 ? 9.137 -9.650 -1.664 1.00 91.81 408 TRP A O 1
ATOM 3293 N N . LYS A 1 409 ? 9.014 -11.838 -2.133 1.00 94.44 409 LYS A N 1
ATOM 3294 C CA . LYS A 1 409 ? 10.021 -11.810 -3.213 1.00 94.44 409 LYS A CA 1
ATOM 3295 C C . LYS A 1 409 ? 9.639 -10.895 -4.392 1.00 94.44 409 LYS A C 1
ATOM 3297 O O . LYS A 1 409 ? 10.495 -10.126 -4.825 1.00 94.44 409 LYS A O 1
ATOM 3302 N N . PRO A 1 410 ? 8.376 -10.871 -4.870 1.00 94.69 410 PRO A N 1
ATOM 3303 C CA . PRO A 1 410 ? 7.936 -9.875 -5.851 1.00 94.69 410 PRO A CA 1
ATOM 3304 C C . PRO A 1 410 ? 8.127 -8.412 -5.418 1.00 94.69 410 PRO A C 1
ATOM 3306 O O . PRO A 1 410 ? 8.280 -7.546 -6.274 1.00 94.69 410 PRO A O 1
ATOM 3309 N N . GLN A 1 411 ? 8.158 -8.110 -4.111 1.00 94.12 411 GLN A N 1
ATOM 3310 C CA . GLN A 1 411 ? 8.447 -6.745 -3.644 1.00 94.12 411 GLN A CA 1
ATOM 3311 C C . GLN A 1 411 ? 9.888 -6.343 -3.969 1.00 94.12 411 GLN A C 1
ATOM 3313 O O . GLN A 1 411 ? 10.125 -5.209 -4.367 1.00 94.12 411 GLN A O 1
ATOM 3318 N N . VAL A 1 412 ? 10.835 -7.284 -3.883 1.00 96.44 412 VAL A N 1
ATOM 3319 C CA . VAL A 1 412 ? 12.230 -7.057 -4.287 1.00 96.44 412 VAL A CA 1
ATOM 3320 C C . VAL A 1 412 ? 12.325 -6.756 -5.781 1.00 96.44 412 VAL A C 1
ATOM 3322 O O . VAL A 1 412 ? 13.037 -5.835 -6.177 1.00 96.44 412 VAL A O 1
ATOM 3325 N N . THR A 1 413 ? 11.551 -7.467 -6.604 1.00 96.25 413 THR A N 1
ATOM 3326 C CA . THR A 1 413 ? 11.456 -7.185 -8.043 1.00 96.25 413 THR A CA 1
ATOM 3327 C C . THR A 1 413 ? 10.941 -5.770 -8.297 1.00 96.25 413 THR A C 1
ATOM 3329 O O . THR A 1 413 ? 11.482 -5.064 -9.144 1.00 96.25 413 THR A O 1
ATOM 3332 N N . ALA A 1 414 ? 9.940 -5.321 -7.533 1.00 96.06 414 ALA A N 1
ATOM 3333 C CA . ALA A 1 414 ? 9.435 -3.955 -7.625 1.00 96.06 414 ALA A CA 1
ATOM 3334 C C . ALA A 1 414 ? 10.485 -2.907 -7.208 1.00 96.06 414 ALA A C 1
ATOM 3336 O O . ALA A 1 414 ? 10.577 -1.871 -7.857 1.00 96.06 414 ALA A O 1
ATOM 3337 N N . TRP A 1 415 ? 11.311 -3.174 -6.188 1.00 97.50 415 TRP A N 1
ATOM 3338 C CA . TRP A 1 415 ? 12.400 -2.268 -5.787 1.00 97.50 415 TRP A CA 1
ATOM 3339 C C . TRP A 1 415 ? 13.503 -2.168 -6.848 1.00 97.50 415 TRP A C 1
ATOM 3341 O O . TRP A 1 415 ? 14.023 -1.086 -7.100 1.00 97.50 415 TRP A O 1
ATOM 3351 N N . LEU A 1 416 ? 13.845 -3.278 -7.509 1.00 96.31 416 LEU A N 1
ATOM 3352 C CA . LEU A 1 416 ? 14.775 -3.261 -8.643 1.00 96.31 416 LEU A CA 1
ATOM 3353 C C . LEU A 1 416 ? 14.192 -2.502 -9.845 1.00 96.31 416 LEU A C 1
ATOM 3355 O O . LEU A 1 416 ? 14.906 -1.744 -10.495 1.00 96.31 416 LEU A O 1
ATOM 3359 N N . ALA A 1 417 ? 12.895 -2.667 -10.121 1.00 95.81 417 ALA A N 1
ATOM 3360 C CA . ALA A 1 417 ? 12.206 -1.928 -11.178 1.00 95.81 417 ALA A CA 1
ATOM 3361 C C . ALA A 1 417 ? 12.092 -0.423 -10.872 1.00 95.81 417 ALA A C 1
ATOM 3363 O O . ALA A 1 417 ? 12.145 0.386 -11.794 1.00 95.81 417 ALA A O 1
ATOM 3364 N N . GLU A 1 418 ? 11.964 -0.040 -9.597 1.00 95.56 418 GLU A N 1
ATOM 3365 C CA . GLU A 1 418 ? 12.018 1.359 -9.153 1.00 95.56 418 GLU A CA 1
ATOM 3366 C C . GLU A 1 418 ? 13.392 1.987 -9.435 1.00 95.56 418 GLU A C 1
ATOM 3368 O O . GLU A 1 418 ? 13.454 3.091 -9.973 1.00 95.56 418 GLU A O 1
ATOM 3373 N N . ASP A 1 419 ? 14.486 1.292 -9.101 1.00 95.69 419 ASP A N 1
ATOM 3374 C CA . ASP A 1 419 ? 15.854 1.820 -9.245 1.00 95.69 419 ASP A CA 1
ATOM 3375 C C . ASP A 1 419 ? 16.380 1.716 -10.692 1.00 95.69 419 ASP A C 1
ATOM 3377 O O . ASP A 1 419 ? 17.316 2.411 -11.085 1.00 95.69 419 ASP A O 1
ATOM 3381 N N . THR A 1 420 ? 15.780 0.859 -11.525 1.00 94.19 420 THR A N 1
ATOM 3382 C CA . THR A 1 420 ? 16.090 0.727 -12.961 1.00 94.19 420 THR A CA 1
ATOM 3383 C C . THR A 1 420 ? 14.807 0.557 -13.792 1.00 94.19 420 THR A C 1
ATOM 3385 O O . THR A 1 420 ? 14.528 -0.525 -14.310 1.00 94.19 420 THR A O 1
ATOM 3388 N N . PRO A 1 421 ? 14.016 1.633 -13.980 1.00 90.75 421 PRO A N 1
ATOM 3389 C CA . PRO A 1 421 ? 12.766 1.579 -14.746 1.00 90.75 421 PRO A CA 1
ATOM 3390 C C . PRO A 1 421 ? 12.988 1.586 -16.270 1.00 90.75 421 PRO A C 1
ATOM 3392 O O . PRO A 1 421 ? 12.048 1.419 -17.045 1.00 90.75 421 PRO A O 1
ATOM 3395 N N . SER A 1 422 ? 14.223 1.827 -16.722 1.00 92.62 422 SER A N 1
ATOM 3396 C CA . SER A 1 422 ? 14.610 1.930 -18.134 1.00 92.62 422 SER A CA 1
ATOM 3397 C C . SER A 1 422 ? 15.988 1.283 -18.362 1.00 92.62 422 SER A C 1
ATOM 3399 O O . SER A 1 422 ? 16.309 0.275 -17.741 1.00 92.62 422 SER A O 1
ATOM 3401 N N . PHE A 1 423 ? 16.808 1.812 -19.273 1.00 93.62 423 PHE A N 1
ATOM 3402 C CA . PHE A 1 423 ? 18.115 1.243 -19.606 1.00 93.62 423 PHE A CA 1
ATOM 3403 C C . PHE A 1 423 ? 19.174 1.464 -18.511 1.00 93.62 423 PHE A C 1
ATOM 3405 O O . PHE A 1 423 ? 19.430 2.596 -18.103 1.00 93.62 423 PHE A O 1
ATOM 3412 N N . ASP A 1 424 ? 19.875 0.391 -18.131 1.00 92.38 424 ASP A N 1
ATOM 3413 C CA . ASP A 1 424 ? 21.081 0.440 -17.295 1.00 92.38 424 ASP A CA 1
ATOM 3414 C C . ASP A 1 424 ? 22.341 0.691 -18.148 1.00 92.38 424 ASP A C 1
ATOM 3416 O O . ASP A 1 424 ? 23.038 -0.226 -18.600 1.00 92.38 424 ASP A O 1
ATOM 3420 N N . TYR A 1 425 ? 22.640 1.969 -18.390 1.00 94.69 425 TYR A N 1
ATOM 3421 C CA . TYR A 1 425 ? 23.844 2.370 -19.124 1.00 94.69 425 TYR A CA 1
ATOM 3422 C C . TYR A 1 425 ? 25.140 2.023 -18.378 1.00 94.69 425 TYR A C 1
ATOM 3424 O O . TYR A 1 425 ? 26.154 1.740 -19.017 1.00 94.69 425 TYR A O 1
ATOM 3432 N N . ALA A 1 426 ? 25.133 2.040 -17.041 1.00 91.62 426 ALA A N 1
ATOM 3433 C CA . ALA A 1 426 ? 26.317 1.722 -16.246 1.00 91.62 426 ALA A CA 1
ATOM 3434 C C . ALA A 1 426 ? 26.653 0.227 -16.345 1.00 91.62 426 ALA A C 1
ATOM 3436 O O . ALA A 1 426 ? 27.818 -0.127 -16.538 1.00 91.62 426 ALA A O 1
ATOM 3437 N N . GLY A 1 427 ? 25.633 -0.634 -16.329 1.00 93.44 427 GLY A N 1
ATOM 3438 C CA . GLY A 1 427 ? 25.734 -2.064 -16.599 1.00 93.44 427 GLY A CA 1
ATOM 3439 C C . GLY A 1 427 ? 26.360 -2.375 -17.956 1.00 93.44 427 GLY A C 1
ATOM 3440 O O . GLY A 1 427 ? 27.214 -3.260 -18.045 1.00 93.44 427 GLY A O 1
ATOM 3441 N N . PHE A 1 428 ? 26.013 -1.612 -19.002 1.00 95.12 428 PHE A N 1
ATOM 3442 C CA . PHE A 1 428 ? 26.654 -1.742 -20.319 1.00 95.12 428 PHE A CA 1
ATOM 3443 C C . PHE A 1 428 ? 28.162 -1.455 -20.261 1.00 95.12 428 PHE A C 1
ATOM 3445 O O . PHE A 1 428 ? 28.948 -2.183 -20.866 1.00 95.12 428 PHE A O 1
ATOM 3452 N N . VAL A 1 429 ? 28.579 -0.426 -19.517 1.00 95.88 429 VAL A N 1
ATOM 3453 C CA . VAL A 1 429 ? 29.994 -0.029 -19.408 1.00 95.88 429 VAL A CA 1
ATOM 3454 C C . VAL A 1 429 ? 30.829 -1.076 -18.665 1.00 95.88 429 VAL A C 1
ATOM 3456 O O . VAL A 1 429 ? 31.962 -1.345 -19.063 1.00 95.88 429 VAL A O 1
ATOM 3459 N N . VAL A 1 430 ? 30.300 -1.663 -17.588 1.00 95.00 430 VAL A N 1
ATOM 3460 C CA . VAL A 1 430 ? 31.059 -2.611 -16.748 1.00 95.00 430 VAL A CA 1
ATOM 3461 C C . VAL A 1 430 ? 31.038 -4.050 -17.269 1.00 95.00 430 VAL A C 1
ATOM 3463 O O . VAL A 1 430 ? 31.961 -4.819 -16.988 1.00 95.00 430 VAL A O 1
ATOM 3466 N N . GLY A 1 431 ? 30.008 -4.414 -18.037 1.00 94.25 431 GLY A N 1
ATOM 3467 C CA . GLY A 1 431 ? 29.853 -5.736 -18.632 1.00 94.25 431 GLY A CA 1
ATOM 3468 C C . GLY A 1 431 ? 29.575 -6.859 -17.625 1.00 94.25 431 GLY A C 1
ATOM 3469 O O . GLY A 1 431 ? 29.177 -6.648 -16.479 1.00 94.25 431 GLY A O 1
ATOM 3470 N N . GLU A 1 432 ? 29.770 -8.098 -18.073 1.00 95.69 432 GLU A N 1
ATOM 3471 C CA . GLU A 1 432 ? 29.358 -9.311 -17.343 1.00 95.69 432 GLU A CA 1
ATOM 3472 C C . GLU A 1 432 ? 30.504 -10.070 -16.677 1.00 95.69 432 GLU A C 1
ATOM 3474 O O . GLU A 1 432 ? 30.289 -11.145 -16.122 1.00 95.69 432 GLU A O 1
ATOM 3479 N N . HIS A 1 433 ? 31.729 -9.545 -16.734 1.00 95.38 433 HIS A N 1
ATOM 3480 C CA . HIS A 1 433 ? 32.886 -10.246 -16.187 1.00 95.38 433 HIS A CA 1
ATOM 3481 C C . HIS A 1 433 ? 32.645 -10.626 -14.718 1.00 95.38 433 HIS A C 1
ATOM 3483 O O . HIS A 1 433 ? 32.247 -9.752 -13.940 1.00 95.38 433 HIS A O 1
ATOM 3489 N N . PRO A 1 434 ? 32.892 -11.890 -14.322 1.00 96.44 434 PRO A N 1
ATOM 3490 C CA . PRO A 1 434 ? 32.738 -12.306 -12.939 1.00 96.44 434 PRO A CA 1
ATOM 3491 C C . PRO A 1 434 ? 33.623 -11.466 -12.025 1.00 96.44 434 PRO A C 1
ATOM 3493 O O . PRO A 1 434 ? 34.827 -11.317 -12.254 1.00 96.44 434 PRO A O 1
ATOM 3496 N N . ARG A 1 435 ? 33.015 -10.898 -10.992 1.00 97.44 435 ARG A N 1
ATOM 3497 C CA . ARG A 1 435 ? 33.687 -10.109 -9.965 1.00 97.44 435 ARG A CA 1
ATOM 3498 C C . ARG A 1 435 ? 33.211 -10.556 -8.594 1.00 97.44 435 ARG A C 1
ATOM 3500 O O . ARG A 1 435 ? 32.178 -11.204 -8.444 1.00 97.44 435 ARG A O 1
ATOM 3507 N N . THR A 1 436 ? 33.990 -10.172 -7.596 1.00 98.12 436 THR A N 1
ATOM 3508 C CA . THR A 1 436 ? 33.658 -10.365 -6.191 1.00 98.12 436 THR A CA 1
ATOM 3509 C C . THR A 1 436 ? 33.627 -9.003 -5.524 1.00 98.12 436 THR A C 1
ATOM 3511 O O . THR A 1 436 ? 34.562 -8.215 -5.676 1.00 98.12 436 THR A O 1
ATOM 3514 N N . ALA A 1 437 ? 32.561 -8.726 -4.787 1.00 98.12 437 ALA A N 1
ATOM 3515 C CA . ALA A 1 437 ? 32.416 -7.546 -3.962 1.00 98.12 437 ALA A CA 1
ATOM 3516 C C . ALA A 1 437 ? 32.345 -7.928 -2.484 1.00 98.12 437 ALA A C 1
ATOM 3518 O O . ALA A 1 437 ? 31.812 -8.968 -2.110 1.00 98.12 437 ALA A O 1
ATOM 3519 N N . THR A 1 438 ? 32.891 -7.071 -1.633 1.00 98.31 438 THR A N 1
ATOM 3520 C CA . THR A 1 438 ? 32.860 -7.238 -0.185 1.00 98.31 438 THR A CA 1
ATOM 3521 C C . THR A 1 438 ? 31.901 -6.226 0.426 1.00 98.31 438 THR A C 1
ATOM 3523 O O . THR A 1 438 ? 32.038 -5.023 0.187 1.00 98.31 438 THR A O 1
ATOM 3526 N N . LEU A 1 439 ? 30.948 -6.711 1.224 1.00 98.31 439 LEU A N 1
ATOM 3527 C CA . LEU A 1 439 ? 30.069 -5.888 2.045 1.00 98.31 439 LEU A CA 1
ATOM 3528 C C . LEU A 1 439 ? 30.785 -5.554 3.359 1.00 98.31 439 LEU A C 1
ATOM 3530 O O . LEU A 1 439 ? 31.195 -6.444 4.111 1.00 98.31 439 LEU A O 1
ATOM 3534 N N . TRP A 1 440 ? 30.917 -4.262 3.629 1.00 97.31 440 TRP A N 1
ATOM 3535 C CA . TRP A 1 440 ? 31.566 -3.705 4.807 1.00 97.31 440 TRP A CA 1
ATOM 3536 C C . TRP A 1 440 ? 30.554 -2.966 5.669 1.00 97.31 440 TRP A C 1
ATOM 3538 O O . TRP A 1 440 ? 29.893 -2.050 5.182 1.00 97.31 440 TRP A O 1
ATOM 3548 N N . ALA A 1 441 ? 30.500 -3.303 6.952 1.00 96.88 441 ALA A N 1
ATOM 3549 C CA . ALA A 1 441 ? 29.822 -2.504 7.959 1.00 96.88 441 ALA A CA 1
ATOM 3550 C C . ALA A 1 441 ? 30.766 -1.434 8.511 1.00 96.88 441 ALA A C 1
ATOM 3552 O O . ALA A 1 441 ? 31.894 -1.748 8.897 1.00 96.88 441 ALA A O 1
ATOM 3553 N N . LYS A 1 442 ? 30.309 -0.181 8.541 1.00 95.94 442 LYS A N 1
ATOM 3554 C CA . LYS A 1 442 ? 31.101 1.009 8.900 1.00 95.94 442 LYS A CA 1
ATOM 3555 C C . LYS A 1 442 ? 30.584 1.731 10.145 1.00 95.94 442 LYS A C 1
ATOM 3557 O O . LYS A 1 442 ? 31.302 2.551 10.706 1.00 95.94 442 LYS A O 1
ATOM 3562 N N . SER A 1 443 ? 29.378 1.410 10.607 1.00 94.88 443 SER A N 1
ATOM 3563 C CA . SER A 1 443 ? 28.837 1.876 11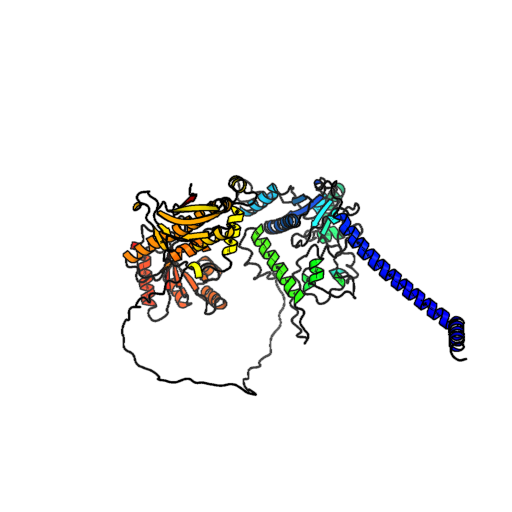.887 1.00 94.88 443 SER A CA 1
ATOM 3564 C C . SER A 1 443 ? 28.436 0.701 12.787 1.00 94.88 443 SER A C 1
ATOM 3566 O O . SER A 1 443 ? 28.115 -0.371 12.270 1.00 94.88 443 SER A O 1
ATOM 3568 N N . PRO A 1 444 ? 28.418 0.881 14.120 1.00 95.56 444 PRO A N 1
ATOM 3569 C CA . PRO A 1 444 ? 27.949 -0.152 15.035 1.00 95.56 444 PRO A CA 1
ATOM 3570 C C . PRO A 1 444 ? 26.443 -0.398 14.885 1.00 95.56 444 PRO A C 1
ATOM 3572 O O . PRO A 1 444 ? 25.682 0.539 14.627 1.00 95.56 444 PRO A O 1
ATOM 3575 N N . GLY A 1 445 ? 26.009 -1.640 15.089 1.00 96.38 445 GLY A N 1
ATOM 3576 C CA . GLY A 1 445 ? 24.603 -2.024 14.983 1.00 96.38 445 GLY A CA 1
ATOM 3577 C C . GLY A 1 445 ? 24.357 -3.526 15.100 1.00 96.38 445 GLY A C 1
ATOM 3578 O O . GLY A 1 445 ? 25.246 -4.291 15.459 1.00 96.38 445 GLY A O 1
ATOM 3579 N N . VAL A 1 446 ? 23.134 -3.939 14.792 1.00 97.81 446 VAL A N 1
ATOM 3580 C CA . VAL A 1 446 ? 22.699 -5.334 14.682 1.00 97.81 446 VAL A CA 1
ATOM 3581 C C . VAL A 1 446 ? 22.489 -5.655 13.206 1.00 97.81 446 VAL A C 1
ATOM 3583 O O . VAL A 1 446 ? 21.813 -4.897 12.511 1.00 97.81 446 VAL A O 1
ATOM 3586 N N . ILE A 1 447 ? 23.046 -6.768 12.722 1.00 97.69 447 ILE A N 1
ATOM 3587 C CA . ILE A 1 447 ? 22.813 -7.238 11.351 1.00 97.69 447 ILE A CA 1
ATOM 3588 C C . ILE A 1 447 ? 21.380 -7.745 11.230 1.00 97.69 447 ILE A C 1
ATOM 3590 O O . ILE A 1 447 ? 21.035 -8.765 11.823 1.00 97.69 447 ILE A O 1
ATOM 3594 N N . ALA A 1 448 ? 20.561 -7.057 10.439 1.00 98.06 448 ALA A N 1
ATOM 3595 C CA . ALA A 1 448 ? 19.224 -7.520 10.106 1.00 98.06 448 ALA A CA 1
ATOM 3596 C C . ALA A 1 448 ? 18.871 -7.255 8.643 1.00 98.06 448 ALA A C 1
ATOM 3598 O O . ALA A 1 448 ? 19.142 -6.173 8.117 1.00 98.06 448 ALA A O 1
ATOM 3599 N N . GLY A 1 449 ? 18.211 -8.229 8.020 1.00 97.38 449 GLY A N 1
ATOM 3600 C CA . GLY A 1 449 ? 17.694 -8.150 6.656 1.00 97.38 449 GLY A CA 1
ATOM 3601 C C . GLY A 1 449 ? 18.438 -9.015 5.641 1.00 97.38 449 GLY A C 1
ATOM 3602 O O . GLY A 1 449 ? 18.295 -8.763 4.442 1.00 97.38 449 GLY A O 1
ATOM 3603 N N . ARG A 1 450 ? 19.196 -10.036 6.081 1.00 97.75 450 ARG A N 1
ATOM 3604 C CA . ARG A 1 450 ? 19.897 -10.958 5.170 1.00 97.75 450 ARG A CA 1
ATOM 3605 C C . ARG A 1 450 ? 18.983 -11.563 4.100 1.00 97.75 450 ARG A C 1
ATOM 3607 O O . ARG A 1 450 ? 19.386 -11.514 2.944 1.00 97.75 450 ARG A O 1
ATOM 3614 N N . PRO A 1 451 ? 17.747 -12.028 4.401 1.00 97.56 451 PRO A N 1
ATOM 3615 C CA . PRO A 1 451 ? 16.886 -12.604 3.368 1.00 97.56 451 PRO A CA 1
ATOM 3616 C C . PRO A 1 451 ? 16.610 -11.628 2.222 1.00 97.56 451 PRO A C 1
ATOM 3618 O O . PRO A 1 451 ? 16.724 -11.996 1.059 1.00 97.56 451 PRO A O 1
ATOM 3621 N N . PHE A 1 452 ? 16.312 -10.364 2.539 1.00 98.12 452 PHE A N 1
ATOM 3622 C CA . PHE A 1 452 ? 16.039 -9.345 1.526 1.00 98.12 452 PHE A CA 1
ATOM 3623 C C . PHE A 1 452 ? 17.276 -9.018 0.689 1.00 98.12 452 PHE A C 1
ATOM 3625 O O . PHE A 1 452 ? 17.171 -8.875 -0.525 1.00 98.12 452 PHE A O 1
ATOM 3632 N N . PHE A 1 453 ? 18.446 -8.933 1.325 1.00 98.44 453 PHE A N 1
ATOM 3633 C CA . PHE A 1 453 ? 19.718 -8.717 0.638 1.00 98.44 453 PHE A CA 1
ATOM 3634 C C . PHE A 1 453 ? 20.057 -9.883 -0.305 1.00 98.44 453 PHE A C 1
ATOM 3636 O O . PHE A 1 453 ? 20.444 -9.653 -1.450 1.00 98.44 453 PHE A O 1
ATOM 3643 N N . ASP A 1 454 ? 19.853 -11.121 0.152 1.00 98.00 454 ASP A N 1
ATOM 3644 C CA . ASP A 1 454 ? 20.089 -12.333 -0.634 1.00 98.00 454 ASP A CA 1
ATOM 3645 C C . ASP A 1 454 ? 19.178 -12.387 -1.860 1.00 98.00 454 ASP A C 1
ATOM 3647 O O . ASP A 1 454 ? 19.642 -12.681 -2.958 1.00 98.00 454 ASP A O 1
ATOM 3651 N N . GLU A 1 455 ? 17.897 -12.050 -1.708 1.00 98.06 455 GLU A N 1
ATOM 3652 C CA . GLU A 1 455 ? 16.945 -12.059 -2.821 1.00 98.06 455 GLU A CA 1
ATOM 3653 C C . GLU A 1 455 ? 17.239 -10.972 -3.862 1.00 98.06 455 GLU A C 1
ATOM 3655 O O . GLU A 1 455 ? 17.104 -11.242 -5.055 1.00 98.06 455 GLU A O 1
ATOM 3660 N N . VAL A 1 456 ? 17.698 -9.780 -3.451 1.00 98.50 456 VAL A N 1
ATOM 3661 C CA . VAL A 1 456 ? 18.135 -8.738 -4.402 1.00 98.50 456 VAL A CA 1
ATOM 3662 C C . VAL A 1 456 ? 19.246 -9.286 -5.296 1.00 98.50 456 VAL A C 1
ATOM 3664 O O . VAL A 1 456 ? 19.146 -9.235 -6.521 1.00 98.50 456 VAL A O 1
ATOM 3667 N N . PHE A 1 457 ? 20.289 -9.861 -4.695 1.00 98.62 457 PHE A N 1
ATOM 3668 C CA . PHE A 1 457 ? 21.417 -10.385 -5.461 1.00 98.62 457 PHE A CA 1
ATOM 3669 C C . PHE A 1 457 ? 21.075 -11.649 -6.243 1.00 98.62 457 PHE A C 1
ATOM 3671 O O . PHE A 1 457 ? 21.557 -11.797 -7.366 1.00 98.62 457 PHE A O 1
ATOM 3678 N N . HIS A 1 458 ? 20.185 -12.492 -5.724 1.00 98.25 458 HIS A N 1
ATOM 3679 C CA . HIS A 1 458 ? 19.674 -13.650 -6.445 1.00 98.25 458 HIS A CA 1
ATOM 3680 C C . HIS A 1 458 ? 18.990 -13.238 -7.758 1.00 98.25 458 HIS A C 1
ATOM 3682 O O . HIS A 1 458 ? 19.315 -13.782 -8.815 1.00 98.25 458 HIS A O 1
ATOM 3688 N N . GLN A 1 459 ? 18.113 -12.226 -7.726 1.00 98.06 459 GLN A N 1
ATOM 3689 C CA . GLN A 1 459 ? 17.456 -11.702 -8.932 1.00 98.06 459 GLN A CA 1
ATOM 3690 C C . GLN A 1 459 ? 18.441 -11.020 -9.899 1.00 98.06 459 GLN A C 1
ATOM 3692 O O . GLN A 1 459 ? 18.216 -11.023 -11.109 1.00 98.06 459 GLN A O 1
ATOM 3697 N N . CYS A 1 460 ? 19.569 -10.506 -9.399 1.00 97.12 460 CYS A N 1
ATOM 3698 C CA . CYS A 1 460 ? 20.666 -9.968 -10.211 1.00 97.12 460 CYS A CA 1
ATOM 3699 C C . CYS A 1 460 ? 21.685 -11.028 -10.689 1.00 97.12 460 CYS A C 1
ATOM 3701 O O . CYS A 1 460 ? 22.721 -10.663 -11.254 1.00 97.12 460 CYS A O 1
ATOM 3703 N N . GLY A 1 461 ? 21.435 -12.325 -10.469 1.00 97.44 461 GLY A N 1
ATOM 3704 C CA . GLY A 1 461 ? 22.328 -13.415 -10.887 1.00 97.44 461 GLY A CA 1
ATOM 3705 C C . GLY A 1 461 ? 23.644 -13.484 -10.104 1.00 97.44 461 GLY A C 1
ATOM 3706 O O . GLY A 1 461 ? 24.676 -13.846 -10.668 1.00 97.44 461 GLY A O 1
ATOM 3707 N N . CYS A 1 462 ? 23.621 -13.083 -8.833 1.00 98.06 462 CYS A N 1
ATOM 3708 C CA . CYS A 1 462 ? 24.765 -13.080 -7.926 1.00 98.06 462 CYS A CA 1
ATOM 3709 C C . CYS A 1 462 ? 24.508 -13.979 -6.705 1.00 98.06 462 CYS A C 1
ATOM 3711 O O . CYS A 1 462 ? 23.374 -14.126 -6.253 1.00 98.06 462 CYS A O 1
ATOM 3713 N N . ASP A 1 463 ? 25.583 -14.513 -6.130 1.00 97.81 463 ASP A N 1
ATOM 3714 C CA . ASP A 1 463 ? 25.572 -15.342 -4.924 1.00 97.81 463 ASP A CA 1
ATOM 3715 C C . ASP A 1 463 ? 26.147 -14.574 -3.729 1.00 97.81 463 ASP A C 1
ATOM 3717 O O . ASP A 1 463 ? 27.159 -13.875 -3.856 1.00 97.81 463 ASP A O 1
ATOM 3721 N N . VAL A 1 464 ? 25.530 -14.735 -2.555 1.00 98.38 464 VAL A N 1
ATOM 3722 C CA . VAL A 1 464 ? 25.943 -14.083 -1.304 1.00 98.38 464 VAL A CA 1
ATOM 3723 C C . VAL A 1 464 ? 26.486 -15.115 -0.315 1.00 98.38 464 VAL A C 1
ATOM 3725 O O . VAL A 1 464 ? 25.848 -16.119 -0.011 1.00 98.38 464 VAL A O 1
ATOM 3728 N N . GLU A 1 465 ? 27.662 -14.836 0.237 1.00 98.25 465 GLU A N 1
ATOM 3729 C CA . GLU A 1 465 ? 28.299 -15.584 1.319 1.00 98.25 465 GLU A CA 1
ATOM 3730 C C . GLU A 1 465 ? 28.407 -14.682 2.556 1.00 98.25 465 GLU A C 1
ATOM 3732 O O . GLU A 1 465 ? 29.133 -13.685 2.553 1.00 98.25 465 GLU A O 1
ATOM 3737 N N . TRP A 1 466 ? 27.702 -15.025 3.633 1.00 97.75 466 TRP A N 1
ATOM 3738 C CA . TRP A 1 466 ? 27.697 -14.241 4.871 1.00 97.75 466 TRP A CA 1
ATOM 3739 C C . TRP A 1 466 ? 28.833 -14.632 5.822 1.00 97.75 466 TRP A C 1
ATOM 3741 O O . TRP A 1 466 ? 29.078 -15.811 6.055 1.00 97.75 466 TRP A O 1
ATOM 3751 N N . HIS A 1 467 ? 29.458 -13.624 6.438 1.00 96.31 467 HIS A N 1
ATOM 3752 C CA . HIS A 1 467 ? 30.472 -13.760 7.501 1.00 96.31 467 HIS A CA 1
ATOM 3753 C C . HIS A 1 467 ? 29.947 -13.323 8.874 1.00 96.31 467 HIS A C 1
ATOM 3755 O O . HIS A 1 467 ? 30.673 -13.385 9.863 1.00 96.31 467 HIS A O 1
ATOM 3761 N N . ALA A 1 468 ? 28.703 -12.846 8.926 1.00 93.69 468 ALA A N 1
ATOM 3762 C CA . ALA A 1 468 ? 28.014 -12.422 10.135 1.00 93.69 468 ALA A CA 1
ATOM 3763 C C . ALA A 1 468 ? 26.601 -13.018 10.173 1.00 93.69 468 ALA A C 1
ATOM 3765 O O . ALA A 1 468 ? 25.889 -13.044 9.163 1.00 93.69 468 ALA A O 1
ATOM 3766 N N . ASP A 1 469 ? 26.195 -13.489 11.350 1.00 93.69 469 ASP A N 1
ATOM 3767 C CA . ASP A 1 469 ? 24.879 -14.084 11.546 1.00 93.69 469 ASP A CA 1
ATOM 3768 C C . ASP A 1 469 ? 23.769 -13.029 11.637 1.00 93.69 469 ASP A C 1
ATOM 3770 O O . ASP A 1 469 ? 23.998 -11.893 12.055 1.00 93.69 469 ASP A O 1
ATOM 3774 N N . GLU A 1 470 ? 22.550 -13.399 11.240 1.00 95.12 470 GLU A N 1
ATOM 3775 C CA . GLU A 1 470 ? 21.372 -12.551 11.464 1.00 95.12 470 GLU A CA 1
ATOM 3776 C C . GLU A 1 470 ? 21.203 -12.309 12.974 1.00 95.12 470 GLU A C 1
ATOM 3778 O O . GLU A 1 470 ? 21.285 -13.246 13.767 1.00 95.12 470 GLU A O 1
ATOM 3783 N N . GLY A 1 471 ? 20.983 -11.061 13.382 1.00 95.44 471 GLY A N 1
ATOM 3784 C CA . GLY A 1 471 ? 20.892 -10.659 14.787 1.00 95.44 471 GLY A CA 1
ATOM 3785 C C . GLY A 1 471 ? 22.241 -10.480 15.492 1.00 95.44 471 GLY A C 1
ATOM 3786 O O . GLY A 1 471 ? 22.267 -10.112 16.665 1.00 95.44 471 GLY A O 1
ATOM 3787 N N . SER A 1 472 ? 23.370 -10.704 14.811 1.00 94.56 472 SER A N 1
ATOM 3788 C CA . SER A 1 472 ? 24.689 -10.464 15.402 1.00 94.56 472 SER A CA 1
ATOM 3789 C C . SER A 1 472 ? 24.953 -8.968 15.598 1.00 94.56 472 SER A C 1
ATOM 3791 O O . SER A 1 472 ? 24.627 -8.140 14.743 1.00 94.56 472 SER A O 1
ATOM 3793 N N . GLN A 1 473 ? 25.563 -8.618 16.733 1.00 95.00 473 GLN A N 1
ATOM 3794 C CA . GLN A 1 473 ? 26.065 -7.269 16.971 1.00 95.00 473 GLN A CA 1
ATOM 3795 C C . GLN A 1 473 ? 27.403 -7.075 16.260 1.00 95.00 473 GLN A C 1
ATOM 3797 O O . GLN A 1 473 ? 28.311 -7.900 16.358 1.00 95.00 473 GLN A O 1
ATOM 3802 N N . ILE A 1 474 ? 27.524 -5.945 15.578 1.00 93.44 474 ILE A N 1
ATOM 3803 C CA . ILE A 1 474 ? 28.733 -5.498 14.901 1.00 93.44 474 ILE A CA 1
ATOM 3804 C C . ILE A 1 474 ? 29.186 -4.172 15.500 1.00 93.44 474 ILE A C 1
ATOM 3806 O O . ILE A 1 474 ? 28.392 -3.253 15.697 1.00 93.44 474 ILE A O 1
ATOM 3810 N N . ASP A 1 475 ? 30.484 -4.058 15.761 1.00 93.00 475 ASP A N 1
ATOM 3811 C CA . ASP A 1 475 ? 31.099 -2.828 16.248 1.00 93.00 475 ASP A CA 1
ATOM 3812 C C . ASP A 1 475 ? 32.393 -2.539 15.473 1.00 93.00 475 ASP A C 1
ATOM 3814 O O . ASP A 1 475 ? 33.477 -2.987 15.858 1.00 93.00 475 ASP A O 1
ATOM 3818 N N . PRO A 1 476 ? 32.301 -1.788 14.361 1.00 90.94 476 PRO A N 1
ATOM 3819 C CA . PRO A 1 476 ? 33.453 -1.430 13.545 1.00 90.94 476 PRO A CA 1
ATOM 3820 C C . PRO A 1 476 ? 34.552 -0.662 14.281 1.00 90.94 476 PRO A C 1
ATOM 3822 O O . PRO A 1 476 ? 35.681 -0.657 13.795 1.00 90.94 476 PRO A O 1
ATOM 3825 N N . SER A 1 477 ? 34.268 -0.062 15.446 1.00 87.25 477 SER A N 1
ATOM 3826 C CA . SER A 1 477 ? 35.286 0.625 16.255 1.00 87.25 477 SER A CA 1
ATOM 3827 C C . SER A 1 477 ? 36.345 -0.325 16.827 1.00 87.25 477 SER A C 1
ATOM 3829 O O . SER A 1 477 ? 37.450 0.105 17.152 1.00 87.25 477 SER A O 1
ATOM 3831 N N . GLN A 1 478 ? 36.035 -1.623 16.899 1.00 82.00 478 GLN A N 1
ATOM 3832 C CA . GLN A 1 478 ? 36.953 -2.668 17.360 1.00 82.00 478 GLN A CA 1
ATOM 3833 C C . GLN A 1 478 ? 37.838 -3.218 16.230 1.00 82.00 478 GLN A C 1
ATOM 3835 O O . GLN A 1 478 ? 38.765 -3.985 16.487 1.00 82.00 478 GLN A O 1
ATOM 3840 N N . SER A 1 479 ? 37.568 -2.832 14.978 1.00 87.50 479 SER A N 1
ATOM 3841 C CA . SER A 1 479 ? 38.364 -3.221 13.815 1.00 87.50 479 SER A CA 1
ATOM 3842 C C . SER A 1 479 ? 39.458 -2.182 13.533 1.00 87.50 479 SER A C 1
ATOM 3844 O O . SER A 1 479 ? 39.150 -0.988 13.507 1.00 87.50 479 SER A O 1
ATOM 3846 N N . PRO A 1 480 ? 40.710 -2.592 13.242 1.00 83.50 480 PRO A N 1
ATOM 3847 C CA . PRO A 1 480 ? 41.804 -1.670 12.914 1.00 83.50 480 PRO A CA 1
ATOM 3848 C C . PRO A 1 480 ? 41.487 -0.699 11.767 1.00 83.50 480 PRO A C 1
ATOM 3850 O O . PRO A 1 480 ? 41.946 0.440 11.776 1.00 83.50 480 PRO A O 1
ATOM 3853 N N . ASP A 1 481 ? 40.674 -1.137 10.803 1.00 85.56 481 ASP A N 1
ATOM 3854 C CA . ASP A 1 481 ? 40.336 -0.372 9.598 1.00 85.56 481 ASP A CA 1
ATOM 3855 C C . ASP A 1 481 ? 39.034 0.441 9.737 1.00 85.56 481 ASP A C 1
ATOM 3857 O O . ASP A 1 481 ? 38.553 1.015 8.756 1.00 85.56 481 ASP A O 1
ATOM 3861 N N . GLY A 1 482 ? 38.412 0.448 10.924 1.00 90.00 482 GLY A N 1
ATOM 3862 C CA . GLY A 1 482 ? 37.126 1.114 11.168 1.00 90.00 482 GLY A CA 1
ATOM 3863 C C . GLY A 1 482 ? 35.949 0.506 10.392 1.00 90.00 482 GLY A C 1
ATOM 3864 O O . GLY A 1 482 ? 34.934 1.168 10.178 1.00 90.00 482 GLY A O 1
ATOM 3865 N N . LYS A 1 483 ? 36.092 -0.737 9.915 1.00 92.75 483 LYS A N 1
ATOM 3866 C CA . LYS A 1 483 ? 35.078 -1.479 9.154 1.00 92.75 483 LYS A CA 1
ATOM 3867 C C . LYS A 1 483 ? 35.185 -2.982 9.394 1.00 92.75 483 LYS A C 1
ATOM 3869 O O . LYS A 1 483 ? 36.283 -3.503 9.589 1.00 92.75 483 LYS A O 1
ATOM 3874 N N . ILE A 1 484 ? 34.059 -3.686 9.342 1.00 94.94 484 ILE A N 1
ATOM 3875 C CA . ILE A 1 484 ? 33.987 -5.147 9.497 1.00 94.94 484 ILE A CA 1
ATOM 3876 C C . ILE A 1 484 ? 33.430 -5.761 8.218 1.00 94.94 484 ILE A C 1
ATOM 3878 O O . ILE A 1 484 ? 32.437 -5.280 7.670 1.00 94.94 484 ILE A O 1
ATOM 3882 N N . LYS A 1 485 ? 34.077 -6.823 7.733 1.00 95.25 485 LYS A N 1
ATOM 3883 C CA . LYS A 1 485 ? 33.571 -7.619 6.613 1.00 95.25 485 LYS A CA 1
ATOM 3884 C C . LYS A 1 485 ? 32.369 -8.434 7.089 1.00 95.25 485 LYS A C 1
ATOM 3886 O O . LYS A 1 485 ? 32.514 -9.239 8.000 1.00 95.25 485 LYS A O 1
ATOM 3891 N N . VAL A 1 486 ? 31.216 -8.247 6.452 1.00 96.62 486 VAL A N 1
ATOM 3892 C CA . VAL A 1 486 ? 29.951 -8.901 6.843 1.00 96.62 486 VAL A CA 1
ATOM 3893 C C . VAL A 1 486 ? 29.428 -9.880 5.793 1.00 96.62 486 VAL A C 1
ATOM 3895 O O . VAL A 1 486 ? 28.831 -10.885 6.161 1.00 96.62 486 VAL A O 1
ATOM 3898 N N . ALA A 1 487 ? 29.702 -9.650 4.506 1.00 97.94 487 ALA A N 1
ATOM 3899 C CA . ALA A 1 487 ? 29.380 -10.591 3.431 1.00 97.94 487 ALA A CA 1
ATOM 3900 C C . ALA A 1 487 ? 30.361 -10.467 2.252 1.00 97.94 487 ALA A C 1
ATOM 3902 O O . ALA A 1 487 ? 31.017 -9.436 2.071 1.00 97.94 487 ALA A O 1
ATOM 3903 N N . THR A 1 488 ? 30.455 -11.520 1.448 1.00 98.38 488 THR A N 1
ATOM 3904 C CA . THR A 1 488 ? 31.035 -11.519 0.103 1.00 98.38 488 THR A CA 1
ATOM 3905 C C . THR A 1 488 ? 29.898 -11.723 -0.900 1.00 98.38 488 THR A C 1
ATOM 3907 O O . THR A 1 488 ? 29.061 -12.590 -0.684 1.00 98.38 488 THR A O 1
ATOM 3910 N N . VAL A 1 489 ? 29.876 -10.984 -2.007 1.00 98.56 489 VAL A N 1
ATOM 3911 C CA . VAL A 1 489 ? 28.933 -11.194 -3.116 1.00 98.56 489 VAL A CA 1
ATOM 3912 C C . VAL A 1 489 ? 29.724 -11.494 -4.385 1.00 98.56 489 VAL A C 1
ATOM 3914 O O . VAL A 1 489 ? 30.667 -10.768 -4.698 1.00 98.56 489 VAL A O 1
ATOM 3917 N N . THR A 1 490 ? 29.374 -12.552 -5.112 1.00 98.50 490 THR A N 1
ATOM 3918 C CA . THR A 1 490 ? 30.062 -12.956 -6.349 1.00 98.50 490 THR A CA 1
ATOM 3919 C C . THR A 1 490 ? 29.066 -13.083 -7.493 1.00 98.50 490 THR A C 1
ATOM 3921 O O . THR A 1 490 ? 27.986 -13.629 -7.311 1.00 98.50 490 THR A O 1
ATOM 3924 N N . GLY A 1 491 ? 29.414 -12.579 -8.675 1.00 97.56 491 GLY A N 1
ATOM 3925 C CA . GLY A 1 491 ? 28.523 -12.607 -9.834 1.00 97.56 491 GLY A CA 1
ATOM 3926 C C . GLY A 1 491 ? 29.023 -11.735 -10.986 1.00 97.56 491 GLY A C 1
ATOM 3927 O O . GLY A 1 491 ? 30.164 -11.256 -10.944 1.00 97.56 491 GLY A O 1
ATOM 3928 N N . PRO A 1 492 ? 28.209 -11.523 -12.033 1.00 97.69 492 PRO A N 1
ATOM 3929 C CA . PRO A 1 492 ? 28.555 -10.615 -13.122 1.00 97.69 492 PRO A CA 1
ATOM 3930 C C . PRO A 1 492 ? 28.690 -9.177 -12.601 1.00 97.69 492 PRO A C 1
ATOM 3932 O O . PRO A 1 492 ? 27.854 -8.717 -11.825 1.00 97.69 492 PRO A O 1
ATOM 3935 N N . ALA A 1 493 ? 29.710 -8.439 -13.056 1.00 97.00 493 ALA A N 1
ATOM 3936 C CA . ALA A 1 493 ? 29.968 -7.066 -12.603 1.00 97.00 493 ALA A CA 1
ATOM 3937 C C . ALA A 1 493 ? 28.734 -6.149 -12.709 1.00 97.00 493 ALA A C 1
ATOM 3939 O O . ALA A 1 493 ? 28.430 -5.432 -11.756 1.00 97.00 493 ALA A O 1
ATOM 3940 N N . ARG A 1 494 ? 27.985 -6.224 -13.821 1.00 96.88 494 ARG A N 1
ATOM 3941 C CA . ARG A 1 494 ? 26.708 -5.509 -13.977 1.00 96.88 494 ARG A CA 1
ATOM 3942 C C . ARG A 1 494 ? 25.673 -5.878 -12.911 1.00 96.88 494 ARG A C 1
ATOM 3944 O O . ARG A 1 494 ? 25.020 -4.990 -12.389 1.00 96.88 494 ARG A O 1
ATOM 3951 N N . GLY A 1 495 ? 25.558 -7.158 -12.546 1.00 97.38 495 GLY A N 1
ATOM 3952 C CA . GLY A 1 495 ? 24.593 -7.630 -11.549 1.00 97.38 495 GLY A CA 1
ATOM 3953 C C . GLY A 1 495 ? 24.942 -7.155 -10.140 1.00 97.38 495 GLY A C 1
ATOM 3954 O O . GLY A 1 495 ? 24.064 -6.717 -9.402 1.00 97.38 495 GLY A O 1
ATOM 3955 N N . LEU A 1 496 ? 26.236 -7.150 -9.801 1.00 97.81 496 LEU A N 1
ATOM 3956 C CA . LEU A 1 496 ? 26.716 -6.625 -8.520 1.00 97.81 496 LEU A CA 1
ATOM 3957 C C . LEU A 1 496 ? 26.372 -5.143 -8.340 1.00 97.81 496 LEU A C 1
ATOM 3959 O O . LEU A 1 496 ? 25.944 -4.746 -7.261 1.00 97.81 496 LEU A O 1
ATOM 3963 N N . LEU A 1 497 ? 26.574 -4.332 -9.383 1.00 97.50 497 LEU A N 1
ATOM 3964 C CA . LEU A 1 497 ? 26.333 -2.888 -9.322 1.00 97.50 497 LEU A CA 1
ATOM 3965 C C . LEU A 1 497 ? 24.850 -2.527 -9.464 1.00 97.50 497 LEU A C 1
ATOM 3967 O O . LEU A 1 497 ? 24.414 -1.576 -8.822 1.00 97.50 497 LEU A O 1
ATOM 3971 N N . LEU A 1 498 ? 24.078 -3.303 -10.231 1.00 97.31 498 LEU A N 1
ATOM 3972 C CA . LEU A 1 498 ? 22.625 -3.153 -10.344 1.00 97.31 498 LEU A CA 1
ATOM 3973 C C . LEU A 1 498 ? 21.934 -3.384 -8.991 1.00 97.31 498 LEU A C 1
ATOM 3975 O O . LEU A 1 498 ? 21.106 -2.587 -8.567 1.00 97.31 498 LEU A O 1
ATOM 3979 N N . GLY A 1 499 ? 22.307 -4.454 -8.282 1.00 97.62 499 GLY A N 1
ATOM 3980 C CA . GLY A 1 499 ? 21.725 -4.781 -6.978 1.00 97.62 499 GLY A CA 1
ATOM 3981 C C . GLY A 1 499 ? 22.265 -3.945 -5.812 1.00 97.62 499 GLY A C 1
ATOM 3982 O O . GLY A 1 499 ? 21.652 -3.925 -4.744 1.00 97.62 499 GLY A O 1
ATOM 3983 N N . GLU A 1 500 ? 23.398 -3.248 -5.984 1.00 98.19 500 GLU A N 1
ATOM 3984 C CA . GLU A 1 500 ? 24.123 -2.579 -4.894 1.00 98.19 500 GLU A CA 1
ATOM 3985 C C . GLU A 1 500 ? 23.222 -1.637 -4.091 1.00 98.19 500 GLU A C 1
ATOM 3987 O O . GLU A 1 500 ? 23.144 -1.744 -2.864 1.00 98.19 500 GLU A O 1
ATOM 3992 N N . ARG A 1 501 ? 22.557 -0.689 -4.760 1.00 98.25 501 ARG A N 1
ATOM 3993 C CA . ARG A 1 501 ? 21.853 0.393 -4.065 1.00 98.25 501 ARG A CA 1
ATOM 3994 C C . ARG A 1 501 ? 20.623 -0.124 -3.329 1.00 98.25 501 ARG A C 1
ATOM 3996 O O . ARG A 1 501 ? 20.446 0.199 -2.153 1.00 98.25 501 ARG A O 1
ATOM 4003 N N . VAL A 1 502 ? 19.824 -0.963 -3.986 1.00 98.12 502 VAL A N 1
ATOM 4004 C CA . VAL A 1 502 ? 18.624 -1.580 -3.406 1.00 98.12 502 VAL A CA 1
ATOM 4005 C C . VAL A 1 502 ? 18.986 -2.468 -2.213 1.00 98.12 502 VAL A C 1
ATOM 4007 O O . VAL A 1 502 ? 18.380 -2.337 -1.144 1.00 98.12 502 VAL A O 1
ATOM 4010 N N . ALA A 1 503 ? 20.013 -3.314 -2.346 1.00 98.44 503 ALA A N 1
ATOM 4011 C CA . ALA A 1 503 ? 20.445 -4.208 -1.276 1.00 98.44 503 ALA A CA 1
ATOM 4012 C C . ALA A 1 503 ? 20.981 -3.433 -0.062 1.00 98.44 503 ALA A C 1
ATOM 4014 O O . ALA A 1 503 ? 20.579 -3.703 1.073 1.00 98.44 503 ALA A O 1
ATOM 4015 N N . LEU A 1 504 ? 21.840 -2.428 -0.288 1.00 98.56 504 LEU A N 1
ATOM 4016 C CA . LEU A 1 504 ? 22.396 -1.598 0.785 1.00 98.56 504 LEU A CA 1
ATOM 4017 C C . LEU A 1 504 ? 21.314 -0.783 1.495 1.00 98.56 504 LEU A C 1
ATOM 4019 O O . LEU A 1 504 ? 21.273 -0.786 2.722 1.00 98.56 504 LEU A O 1
ATOM 4023 N N . ASN A 1 505 ? 20.420 -0.121 0.754 1.00 98.25 505 ASN A N 1
ATOM 4024 C CA . ASN A 1 505 ? 19.339 0.679 1.337 1.00 98.25 505 ASN A CA 1
ATOM 4025 C C . ASN A 1 505 ? 18.406 -0.177 2.204 1.00 98.25 505 ASN A C 1
ATOM 4027 O O . ASN A 1 505 ? 17.998 0.245 3.289 1.00 98.25 505 ASN A O 1
ATOM 4031 N N . THR A 1 506 ? 18.091 -1.386 1.734 1.00 98.19 506 THR A N 1
ATOM 4032 C CA . THR A 1 506 ? 17.202 -2.312 2.439 1.00 98.19 506 THR A CA 1
ATOM 4033 C C . THR A 1 506 ? 17.850 -2.832 3.720 1.00 98.19 506 THR A C 1
ATOM 4035 O O . THR A 1 506 ? 17.265 -2.712 4.800 1.00 98.19 506 THR A O 1
ATOM 4038 N N . LEU A 1 507 ? 19.086 -3.333 3.624 1.00 98.50 507 LEU A N 1
ATOM 4039 C CA . LEU A 1 507 ? 19.837 -3.856 4.766 1.00 98.50 507 LEU A CA 1
ATOM 4040 C C . LEU A 1 507 ? 20.125 -2.764 5.806 1.00 98.50 507 LEU A C 1
ATOM 4042 O O . LEU A 1 507 ? 19.934 -2.989 6.999 1.00 98.50 507 LEU A O 1
ATOM 4046 N N . ALA A 1 508 ? 20.525 -1.567 5.367 1.00 98.19 508 ALA A N 1
ATOM 4047 C CA . ALA A 1 508 ? 20.841 -0.435 6.238 1.00 98.19 508 ALA A CA 1
ATOM 4048 C C . ALA A 1 508 ? 19.647 -0.002 7.097 1.00 98.19 508 ALA A C 1
ATOM 4050 O O . ALA A 1 508 ? 19.803 0.239 8.298 1.00 98.19 508 ALA A O 1
ATOM 4051 N N . ARG A 1 509 ? 18.448 0.072 6.501 1.00 98.00 509 ARG A N 1
ATOM 4052 C CA . ARG A 1 509 ? 17.211 0.417 7.218 1.00 98.00 509 ARG A CA 1
ATOM 4053 C C . ARG A 1 509 ? 16.761 -0.708 8.144 1.00 98.00 509 ARG A C 1
ATOM 4055 O O . ARG A 1 509 ? 16.482 -0.445 9.310 1.00 98.00 509 ARG A O 1
ATOM 4062 N N . CYS A 1 510 ? 16.749 -1.952 7.661 1.00 98.31 510 CYS A N 1
ATOM 4063 C CA . CYS A 1 510 ? 16.368 -3.112 8.469 1.00 98.31 510 CYS A CA 1
ATOM 4064 C C . CYS A 1 510 ? 17.274 -3.267 9.702 1.00 98.31 510 CYS A C 1
ATOM 4066 O O . CYS A 1 510 ? 16.791 -3.404 10.827 1.00 98.31 510 CYS A O 1
ATOM 4068 N N . SER A 1 511 ? 18.590 -3.159 9.500 1.00 98.44 511 SER A N 1
ATOM 4069 C CA . SER A 1 511 ? 19.596 -3.186 10.567 1.00 98.44 511 SER A CA 1
ATOM 4070 C C . SER A 1 511 ? 19.468 -1.988 11.514 1.00 98.44 511 SER A C 1
ATOM 4072 O O . SER A 1 511 ? 19.667 -2.138 12.717 1.00 98.44 511 SER A O 1
ATOM 4074 N N . GLY A 1 512 ? 19.085 -0.806 11.017 1.00 98.12 512 GLY A N 1
ATOM 4075 C CA . GLY A 1 512 ? 18.801 0.369 11.853 1.00 98.12 512 GLY A CA 1
ATOM 4076 C C . GLY A 1 512 ? 17.655 0.127 12.840 1.00 98.12 512 GLY A C 1
ATOM 4077 O O . GLY A 1 512 ? 17.812 0.348 14.042 1.00 98.12 512 GLY A O 1
ATOM 4078 N N . VAL A 1 513 ? 16.535 -0.421 12.355 1.00 98.44 513 VAL A N 1
ATOM 4079 C CA . VAL A 1 513 ? 15.378 -0.790 13.194 1.00 98.44 513 VAL A CA 1
ATOM 4080 C C . VAL A 1 513 ? 15.744 -1.878 14.206 1.00 98.44 513 VAL A C 1
ATOM 4082 O O . VAL A 1 513 ? 15.414 -1.749 15.386 1.00 98.44 513 VAL A O 1
ATOM 4085 N N . ALA A 1 514 ? 16.471 -2.916 13.784 1.00 98.31 514 ALA A N 1
ATOM 4086 C CA . ALA A 1 514 ? 16.927 -3.975 14.685 1.00 98.31 514 ALA A CA 1
ATOM 4087 C C . ALA A 1 514 ? 17.862 -3.442 15.779 1.00 98.31 514 ALA A C 1
ATOM 4089 O O . ALA A 1 514 ? 17.709 -3.786 16.949 1.00 98.31 514 ALA A O 1
ATOM 4090 N N . THR A 1 515 ? 18.782 -2.544 15.416 1.00 98.06 515 THR A N 1
ATOM 4091 C CA . THR A 1 515 ? 19.710 -1.902 16.356 1.00 98.06 515 THR A CA 1
ATOM 4092 C C . THR A 1 515 ? 18.963 -1.086 17.403 1.00 98.06 515 THR A C 1
ATOM 4094 O O . THR A 1 515 ? 19.241 -1.210 18.594 1.00 98.06 515 THR A O 1
ATOM 4097 N N . GLN A 1 516 ? 18.015 -0.245 16.981 1.00 97.75 516 GLN A N 1
ATOM 4098 C CA . GLN A 1 516 ? 17.266 0.584 17.922 1.00 97.75 516 GLN A CA 1
ATOM 4099 C C . GLN A 1 516 ? 16.356 -0.264 18.819 1.00 97.75 516 GLN A C 1
ATOM 4101 O O . GLN A 1 516 ? 16.263 -0.001 20.019 1.00 97.75 516 GLN A O 1
ATOM 4106 N N . SER A 1 517 ? 15.730 -1.299 18.255 1.00 97.56 517 SER A N 1
ATOM 4107 C CA . SER A 1 517 ? 14.913 -2.258 19.004 1.00 97.56 517 SER A CA 1
ATOM 4108 C C . SER A 1 517 ? 15.744 -2.958 20.082 1.00 97.56 517 SER A C 1
ATOM 4110 O O . SER A 1 517 ? 15.381 -2.894 21.255 1.00 97.56 517 SER A O 1
ATOM 4112 N N . GLU A 1 518 ? 16.908 -3.512 19.726 1.00 97.12 518 GLU A N 1
ATOM 4113 C CA . GLU A 1 518 ? 17.798 -4.197 20.671 1.00 97.12 518 GLU A CA 1
ATOM 4114 C C . GLU A 1 518 ? 18.259 -3.263 21.793 1.00 97.12 518 GLU A C 1
ATOM 4116 O O . GLU A 1 518 ? 18.178 -3.630 22.964 1.00 97.12 518 GLU A O 1
ATOM 4121 N N . ARG A 1 519 ? 18.645 -2.020 21.475 1.00 96.06 519 ARG A N 1
ATOM 4122 C CA . ARG A 1 519 ? 19.056 -1.032 22.487 1.00 96.06 519 ARG A CA 1
ATOM 4123 C C . ARG A 1 519 ? 17.960 -0.752 23.508 1.00 96.06 519 ARG A C 1
ATOM 4125 O O . ARG A 1 519 ? 18.237 -0.711 24.710 1.00 96.06 519 ARG A O 1
ATOM 4132 N N . VAL A 1 520 ? 16.725 -0.549 23.046 1.00 96.06 520 VAL A N 1
ATOM 4133 C CA . VAL A 1 520 ? 15.589 -0.258 23.930 1.00 96.06 520 VAL A CA 1
ATOM 4134 C C . VAL A 1 520 ? 15.208 -1.497 24.743 1.00 96.06 520 VAL A C 1
ATOM 4136 O O . VAL A 1 520 ? 15.041 -1.372 25.957 1.00 96.06 520 VAL A O 1
ATOM 4139 N N . VAL A 1 521 ? 15.163 -2.691 24.136 1.00 96.19 521 VAL A N 1
ATOM 4140 C CA . VAL A 1 521 ? 14.940 -3.960 24.858 1.00 96.19 521 VAL A CA 1
ATOM 4141 C C . VAL A 1 521 ? 15.999 -4.145 25.941 1.00 96.19 521 VAL A C 1
ATOM 4143 O O . VAL A 1 521 ? 15.662 -4.333 27.109 1.00 96.19 521 VAL A O 1
ATOM 4146 N N . SER A 1 522 ? 17.278 -4.028 25.591 1.00 95.69 522 SER A N 1
ATOM 4147 C CA . SER A 1 522 ? 18.395 -4.193 26.521 1.00 95.69 522 SER A CA 1
ATOM 4148 C C . SER A 1 522 ? 18.328 -3.211 27.689 1.00 95.69 522 SER A C 1
ATOM 4150 O O . SER A 1 522 ? 18.593 -3.591 28.831 1.00 95.69 522 SER A O 1
ATOM 4152 N N . LYS A 1 523 ? 17.938 -1.954 27.450 1.00 95.94 523 LYS A N 1
ATOM 4153 C CA . LYS A 1 523 ? 17.744 -0.979 28.530 1.00 95.94 523 LYS A CA 1
ATOM 4154 C C . LYS A 1 523 ? 16.525 -1.289 29.403 1.00 95.94 523 LYS A C 1
ATOM 4156 O O . LYS A 1 523 ? 16.642 -1.213 30.623 1.00 95.94 523 LYS A O 1
ATOM 4161 N N . LEU A 1 524 ? 15.397 -1.691 28.816 1.00 94.56 524 LEU A N 1
ATOM 4162 C CA . LEU A 1 524 ? 14.206 -2.109 29.566 1.00 94.56 524 LEU A CA 1
ATOM 4163 C C . LEU A 1 524 ? 14.504 -3.312 30.469 1.00 94.56 524 LEU A C 1
ATOM 4165 O O . LEU A 1 524 ? 14.157 -3.300 31.649 1.00 94.56 524 LEU A O 1
ATOM 4169 N N . ARG A 1 525 ? 15.218 -4.318 29.950 1.00 95.06 525 ARG A N 1
ATOM 4170 C CA . ARG A 1 525 ? 15.647 -5.493 30.725 1.00 95.06 525 ARG A CA 1
ATOM 4171 C C . ARG A 1 525 ? 16.588 -5.106 31.866 1.00 95.06 525 ARG A C 1
ATOM 4173 O O . ARG A 1 525 ? 16.398 -5.572 32.984 1.00 95.06 525 ARG A O 1
ATOM 4180 N N . LYS A 1 526 ? 17.558 -4.214 31.622 1.00 95.38 526 LYS A N 1
ATOM 4181 C CA . LYS A 1 526 ? 18.452 -3.683 32.674 1.00 95.38 526 LYS A CA 1
ATOM 4182 C C . LYS A 1 526 ? 17.696 -2.932 33.769 1.00 95.38 526 LYS A C 1
ATOM 4184 O O . LYS A 1 526 ? 18.098 -2.996 34.925 1.00 95.38 526 LYS A O 1
ATOM 4189 N N . ALA A 1 527 ? 16.611 -2.255 33.411 1.00 92.31 527 ALA A N 1
ATOM 4190 C CA . ALA A 1 527 ? 15.738 -1.566 34.351 1.00 92.31 527 ALA A CA 1
ATOM 4191 C C . ALA A 1 527 ? 14.722 -2.501 35.048 1.00 92.31 527 ALA A C 1
ATOM 4193 O O . ALA A 1 527 ? 13.944 -2.034 35.873 1.00 92.31 527 ALA A O 1
ATOM 4194 N N . GLY A 1 528 ? 14.740 -3.812 34.764 1.00 93.56 528 GLY A N 1
ATOM 4195 C CA . GLY A 1 528 ? 13.911 -4.820 35.435 1.00 93.56 528 GLY A CA 1
ATOM 4196 C C . GLY A 1 528 ? 12.552 -5.092 34.783 1.00 93.56 528 GLY A C 1
ATOM 4197 O O . GLY A 1 528 ? 11.729 -5.790 35.369 1.00 93.56 528 GLY A O 1
ATOM 4198 N N . TYR A 1 529 ? 12.289 -4.568 33.583 1.00 94.25 529 TYR A N 1
ATOM 4199 C CA . TYR A 1 529 ? 11.056 -4.864 32.855 1.00 94.25 529 TYR A CA 1
ATOM 4200 C C . TYR A 1 529 ? 11.105 -6.268 32.241 1.00 94.25 529 TYR A C 1
ATOM 4202 O O . TYR A 1 529 ? 12.016 -6.571 31.469 1.00 94.25 529 TYR A O 1
ATOM 4210 N N . GLU A 1 530 ? 10.103 -7.104 32.516 1.00 93.25 530 GLU A N 1
ATOM 4211 C CA . GLU A 1 530 ? 10.006 -8.482 31.999 1.00 93.25 530 GLU A CA 1
ATOM 4212 C C . GLU A 1 530 ? 8.981 -8.642 30.865 1.00 93.25 530 GLU A C 1
ATOM 4214 O O . GLU A 1 530 ? 8.970 -9.670 30.190 1.00 93.25 530 GLU A O 1
ATOM 4219 N N . GLY A 1 531 ? 8.152 -7.623 30.617 1.00 94.31 531 GLY A N 1
ATOM 4220 C CA . GLY A 1 531 ? 7.109 -7.661 29.592 1.00 94.31 531 GLY A CA 1
ATOM 4221 C C . GLY A 1 531 ? 7.627 -7.503 28.160 1.00 94.31 531 GLY A C 1
ATOM 4222 O O . GLY A 1 531 ? 8.831 -7.588 27.877 1.00 94.31 531 GLY A O 1
ATOM 4223 N N . VAL A 1 532 ? 6.706 -7.267 27.232 1.00 96.38 532 VAL A N 1
ATOM 4224 C CA . VAL A 1 532 ? 6.975 -7.215 25.791 1.00 96.38 532 VAL A CA 1
ATOM 4225 C C . VAL A 1 532 ? 7.179 -5.772 25.336 1.00 96.38 532 VAL A C 1
ATOM 4227 O O . VAL A 1 532 ? 6.315 -4.925 25.534 1.00 96.38 532 VAL A O 1
ATOM 4230 N N . LEU A 1 533 ? 8.312 -5.488 24.688 1.00 96.75 533 LEU A N 1
ATOM 4231 C CA . LEU A 1 533 ? 8.461 -4.265 23.899 1.00 96.75 533 LEU A CA 1
ATOM 4232 C C . LEU A 1 533 ? 7.859 -4.514 22.520 1.00 96.75 533 LEU A C 1
ATOM 4234 O O . LEU A 1 533 ? 8.291 -5.446 21.846 1.00 96.75 533 LEU A O 1
ATOM 4238 N N . ALA A 1 534 ? 6.920 -3.678 22.096 1.00 96.94 534 ALA A N 1
ATOM 4239 C CA . ALA A 1 534 ? 6.252 -3.810 20.812 1.00 96.94 534 ALA A CA 1
ATOM 4240 C C . ALA A 1 534 ? 6.445 -2.577 19.914 1.00 96.94 534 ALA A C 1
ATOM 4242 O O . ALA A 1 534 ? 6.546 -1.434 20.374 1.00 96.94 534 ALA A O 1
ATOM 4243 N N . GLY A 1 535 ? 6.483 -2.811 18.605 1.00 96.06 535 GLY A N 1
ATOM 4244 C CA . GLY A 1 535 ? 6.419 -1.764 17.593 1.00 96.06 535 GLY A CA 1
ATOM 4245 C C . GLY A 1 535 ? 5.009 -1.200 17.410 1.00 96.06 535 GLY A C 1
ATOM 4246 O O . GLY A 1 535 ? 4.116 -1.370 18.232 1.00 96.06 535 GLY A O 1
ATOM 4247 N N . THR A 1 536 ? 4.782 -0.516 16.288 1.00 95.12 536 THR A N 1
ATOM 4248 C CA . THR A 1 536 ? 3.457 0.029 15.934 1.00 95.12 536 THR A CA 1
ATOM 4249 C C . THR A 1 536 ? 3.211 -0.093 14.431 1.00 95.12 536 THR A C 1
ATOM 4251 O O . THR A 1 536 ? 4.049 -0.605 13.689 1.00 95.12 536 THR A O 1
ATOM 4254 N N . ARG A 1 537 ? 2.060 0.372 13.934 1.00 95.50 537 ARG A N 1
ATOM 4255 C CA . ARG A 1 537 ? 1.774 0.464 12.487 1.00 95.50 537 ARG A CA 1
ATOM 4256 C C . ARG A 1 537 ? 2.310 1.743 11.822 1.00 95.50 537 ARG A C 1
ATOM 4258 O O . ARG A 1 537 ? 2.085 1.919 10.624 1.00 95.50 537 ARG A O 1
ATOM 4265 N N . LYS A 1 538 ? 3.021 2.610 12.562 1.00 95.19 538 LYS A N 1
ATOM 4266 C CA . LYS A 1 538 ? 3.635 3.869 12.075 1.00 95.19 538 LYS A CA 1
ATOM 4267 C C . LYS A 1 538 ? 4.915 3.616 11.258 1.00 95.19 538 LYS A C 1
ATOM 4269 O O . LYS A 1 538 ? 5.950 4.214 11.514 1.00 95.19 538 LYS A O 1
ATOM 4274 N N . THR A 1 539 ? 4.828 2.672 10.334 1.00 96.50 539 THR A N 1
ATOM 4275 C CA . THR A 1 539 ? 5.911 2.164 9.487 1.00 96.50 539 THR A CA 1
ATOM 4276 C C . THR A 1 539 ? 5.928 2.881 8.142 1.00 96.50 539 THR A C 1
ATOM 4278 O O . THR A 1 539 ? 4.873 3.346 7.696 1.00 96.50 539 THR A O 1
ATOM 4281 N N . THR A 1 540 ? 7.059 2.877 7.441 1.00 95.88 540 THR A N 1
ATOM 4282 C CA . THR A 1 540 ? 7.154 3.445 6.087 1.00 95.88 540 THR A CA 1
ATOM 4283 C C . THR A 1 540 ? 6.181 2.727 5.129 1.00 95.88 540 THR A C 1
ATOM 4285 O O . THR A 1 540 ? 6.169 1.487 5.078 1.00 95.88 540 THR A O 1
ATOM 4288 N N . PRO A 1 541 ? 5.321 3.452 4.379 1.00 94.38 541 PRO A N 1
ATOM 4289 C CA . PRO A 1 541 ? 4.427 2.842 3.395 1.00 94.38 541 PRO A CA 1
ATOM 4290 C C . PRO A 1 541 ? 5.200 1.984 2.383 1.00 94.38 541 PRO A C 1
ATOM 4292 O O . PRO A 1 541 ? 6.241 2.396 1.890 1.00 94.38 541 PRO A O 1
ATOM 4295 N N . GLY A 1 542 ? 4.724 0.766 2.110 1.00 91.62 542 GLY A N 1
ATOM 4296 C CA . GLY A 1 542 ? 5.398 -0.186 1.212 1.00 91.62 542 GLY A CA 1
ATOM 4297 C C . GLY A 1 542 ? 6.583 -0.950 1.824 1.00 91.62 542 GLY A C 1
ATOM 4298 O O . GLY A 1 542 ? 6.949 -1.994 1.302 1.00 91.62 542 GLY A O 1
ATOM 4299 N N . PHE A 1 543 ? 7.128 -0.513 2.965 1.00 96.00 543 PHE A N 1
ATOM 4300 C CA . PHE A 1 543 ? 8.339 -1.099 3.568 1.00 96.00 543 PHE A CA 1
ATOM 4301 C C . PHE A 1 543 ? 8.100 -1.776 4.932 1.00 96.00 543 PHE A C 1
ATOM 4303 O O . PHE A 1 543 ? 9.026 -2.232 5.604 1.00 96.00 543 PHE A O 1
ATOM 4310 N N . ARG A 1 544 ? 6.829 -1.892 5.342 1.00 96.19 544 ARG A N 1
ATOM 4311 C CA . ARG A 1 544 ? 6.415 -2.441 6.644 1.00 96.19 544 ARG A CA 1
ATOM 4312 C C . ARG A 1 544 ? 6.987 -3.825 6.943 1.00 96.19 544 ARG A C 1
ATOM 4314 O O . ARG A 1 544 ? 7.346 -4.081 8.087 1.00 96.19 544 ARG A O 1
ATOM 4321 N N . LEU A 1 545 ? 7.030 -4.718 5.953 1.00 96.62 545 LEU A N 1
ATOM 4322 C CA . LEU A 1 545 ? 7.500 -6.089 6.157 1.00 96.62 545 LEU A CA 1
ATOM 4323 C C . LEU A 1 545 ? 8.960 -6.108 6.627 1.00 96.62 545 LEU A C 1
ATOM 4325 O O . LEU A 1 545 ? 9.279 -6.805 7.586 1.00 96.62 545 LEU A O 1
ATOM 4329 N N . VAL A 1 546 ? 9.814 -5.294 6.001 1.00 97.56 546 VAL A N 1
ATOM 4330 C CA . VAL A 1 546 ? 11.236 -5.180 6.343 1.00 97.56 546 VAL A CA 1
ATOM 4331 C C . VAL A 1 546 ? 11.416 -4.551 7.724 1.00 97.56 546 VAL A C 1
ATOM 4333 O O . 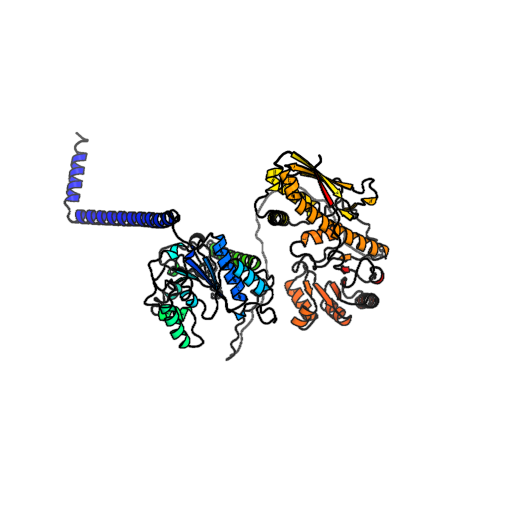VAL A 1 546 ? 12.180 -5.061 8.536 1.00 97.56 546 VAL A O 1
ATOM 4336 N N . GLU A 1 547 ? 10.674 -3.485 8.034 1.00 98.06 547 GLU A N 1
ATOM 4337 C CA . GLU A 1 547 ? 10.760 -2.829 9.345 1.00 98.06 547 GLU A CA 1
ATOM 4338 C C . GLU A 1 547 ? 10.299 -3.754 10.480 1.00 98.06 547 GLU A C 1
ATOM 4340 O O . GLU A 1 547 ? 10.984 -3.869 11.492 1.00 98.06 547 GLU A O 1
ATOM 4345 N N . LYS A 1 548 ? 9.176 -4.466 10.312 1.00 97.62 548 LYS A N 1
ATOM 4346 C CA . LYS A 1 548 ? 8.665 -5.428 11.308 1.00 97.62 548 LYS A CA 1
ATOM 4347 C C . LYS A 1 548 ? 9.611 -6.611 11.482 1.00 97.62 548 LYS A C 1
ATOM 4349 O O . LYS A 1 548 ? 9.848 -7.039 12.606 1.00 97.62 548 LYS A O 1
ATOM 4354 N N . TYR A 1 549 ? 10.192 -7.101 10.389 1.00 97.88 549 TYR A N 1
ATOM 4355 C CA . TYR A 1 549 ? 11.235 -8.117 10.446 1.00 97.88 549 TYR A CA 1
ATOM 4356 C C . TYR A 1 549 ? 12.460 -7.616 11.234 1.00 97.88 549 TYR A C 1
ATOM 4358 O O . TYR A 1 549 ? 12.948 -8.319 12.116 1.00 97.88 549 TYR A O 1
ATOM 4366 N N . GLY A 1 550 ? 12.891 -6.369 11.009 1.00 97.81 550 GLY A N 1
ATOM 4367 C CA . GLY A 1 550 ? 13.940 -5.721 11.799 1.00 97.81 550 GLY A CA 1
ATOM 4368 C C . GLY A 1 550 ? 13.618 -5.656 13.297 1.00 97.81 550 GLY A C 1
ATOM 4369 O O . GLY A 1 550 ? 14.487 -5.957 14.112 1.00 97.81 550 GLY A O 1
ATOM 4370 N N . MET A 1 551 ? 12.372 -5.342 13.675 1.00 98.25 551 MET A N 1
ATOM 4371 C CA . MET A 1 551 ? 11.937 -5.350 15.085 1.00 98.25 551 MET A CA 1
ATOM 4372 C C . MET A 1 551 ? 12.121 -6.734 15.722 1.00 98.25 551 MET A C 1
ATOM 4374 O O . MET A 1 551 ? 12.735 -6.832 16.785 1.00 98.25 551 MET A O 1
ATOM 4378 N N . LEU A 1 552 ? 11.664 -7.792 15.038 1.00 97.56 552 LEU A N 1
ATOM 4379 C CA . LEU A 1 552 ? 11.766 -9.179 15.511 1.00 97.56 552 LEU A CA 1
ATOM 4380 C C . LEU A 1 552 ? 13.222 -9.612 15.705 1.00 97.56 552 LEU A C 1
ATOM 4382 O O . LEU A 1 552 ? 13.570 -10.170 16.745 1.00 97.56 552 LEU A O 1
ATOM 4386 N N . VAL A 1 553 ? 14.091 -9.307 14.736 1.00 97.56 553 VAL A N 1
ATOM 4387 C CA . VAL A 1 553 ? 15.530 -9.606 14.830 1.00 97.56 553 VAL A CA 1
ATOM 4388 C C . VAL A 1 553 ? 16.182 -8.840 15.986 1.00 97.56 553 VAL A C 1
ATOM 4390 O O . VAL A 1 553 ? 17.029 -9.392 16.684 1.00 97.56 553 VAL A O 1
ATOM 4393 N N . GLY A 1 554 ? 15.753 -7.600 16.238 1.00 96.38 554 GLY A N 1
ATOM 4394 C CA . GLY A 1 554 ? 16.181 -6.797 17.386 1.00 96.38 554 GLY A CA 1
ATOM 4395 C C . GLY A 1 554 ? 15.574 -7.214 18.734 1.00 96.38 554 GLY A C 1
ATOM 4396 O O . GLY A 1 554 ? 15.865 -6.584 19.748 1.00 96.38 554 GLY A O 1
ATOM 4397 N N . GLY A 1 555 ? 14.733 -8.253 18.772 1.00 95.75 555 GLY A N 1
ATOM 4398 C CA . GLY A 1 555 ? 14.117 -8.774 19.996 1.00 95.75 555 GLY A CA 1
ATOM 4399 C C . GLY A 1 555 ? 12.869 -8.023 20.471 1.00 95.75 555 GLY A C 1
ATOM 4400 O O . GLY A 1 555 ? 12.418 -8.261 21.592 1.00 95.75 555 GLY A O 1
ATOM 4401 N N . ALA A 1 556 ? 12.314 -7.128 19.650 1.00 96.81 556 ALA A N 1
ATOM 4402 C CA . ALA A 1 556 ? 11.025 -6.486 19.890 1.00 96.81 556 ALA A CA 1
ATOM 4403 C C . ALA A 1 556 ? 9.901 -7.231 19.155 1.00 96.81 556 ALA A C 1
ATOM 4405 O O . ALA A 1 556 ? 10.096 -7.791 18.077 1.00 96.81 556 ALA A O 1
ATOM 4406 N N . ASP A 1 557 ? 8.700 -7.213 19.721 1.00 96.75 557 ASP A N 1
ATOM 4407 C CA . ASP A 1 557 ? 7.509 -7.722 19.054 1.00 96.75 557 ASP A CA 1
ATOM 4408 C C . ASP A 1 557 ? 7.099 -6.763 17.931 1.00 96.75 557 ASP A C 1
ATOM 4410 O O . ASP A 1 557 ? 7.130 -5.536 18.078 1.00 96.75 557 ASP A O 1
ATOM 4414 N N . GLY A 1 558 ? 6.699 -7.314 16.786 1.00 93.38 558 GLY A N 1
ATOM 4415 C CA . GLY A 1 558 ? 6.208 -6.502 15.681 1.00 93.38 558 GLY A CA 1
ATOM 4416 C C . GLY A 1 558 ? 4.956 -5.704 16.052 1.00 93.38 558 GLY A C 1
ATOM 4417 O O . GLY A 1 558 ? 4.704 -4.677 15.432 1.00 93.38 558 GLY A O 1
ATOM 4418 N N . HIS A 1 559 ? 4.186 -6.117 17.060 1.00 94.75 559 HIS A N 1
ATOM 4419 C CA . HIS A 1 559 ? 2.762 -5.818 17.230 1.00 94.75 559 HIS A CA 1
ATOM 4420 C C . HIS A 1 559 ? 1.963 -6.313 16.016 1.00 94.75 559 HIS A C 1
ATOM 4422 O O . HIS A 1 559 ? 2.484 -7.013 15.142 1.00 94.75 559 HIS A O 1
ATOM 4428 N N . ARG A 1 560 ? 0.691 -5.929 15.895 1.00 93.38 560 ARG A N 1
ATOM 4429 C CA . ARG A 1 560 ? -0.103 -6.311 14.723 1.00 93.38 560 ARG A CA 1
ATOM 4430 C C . ARG A 1 560 ? 0.536 -5.821 13.415 1.00 93.38 560 ARG A C 1
ATOM 4432 O O . ARG A 1 560 ? 1.042 -4.690 13.313 1.00 93.38 560 ARG A O 1
ATOM 4439 N N . MET A 1 561 ? 0.509 -6.687 12.402 1.00 92.19 561 MET A N 1
ATOM 4440 C CA . MET A 1 561 ? 1.064 -6.402 11.074 1.00 92.19 561 MET A CA 1
ATOM 4441 C C . MET A 1 561 ? 0.201 -5.399 10.305 1.00 92.19 561 MET A C 1
ATOM 4443 O O . MET A 1 561 ? 0.711 -4.462 9.692 1.00 92.19 561 MET A O 1
ATOM 4447 N N . ASP A 1 562 ? -1.114 -5.546 10.378 1.00 92.81 562 ASP A N 1
ATOM 4448 C CA . ASP A 1 562 ? -2.092 -4.785 9.608 1.00 92.81 562 ASP A CA 1
ATOM 4449 C C . ASP A 1 562 ? -3.411 -4.657 10.396 1.00 92.81 562 ASP A C 1
ATOM 4451 O O . ASP A 1 562 ? -3.403 -4.696 11.628 1.00 92.81 562 ASP A O 1
ATOM 4455 N N . LEU A 1 563 ? -4.517 -4.367 9.707 1.00 92.75 563 LEU A N 1
ATOM 4456 C CA . LEU A 1 563 ? -5.844 -4.231 10.312 1.00 92.75 563 LEU A CA 1
ATOM 4457 C C . LEU A 1 563 ? -6.571 -5.572 10.481 1.00 92.75 563 LEU A C 1
ATOM 4459 O O . LEU A 1 563 ? -7.526 -5.618 11.245 1.00 92.75 563 LEU A O 1
ATOM 4463 N N . SER A 1 564 ? -6.129 -6.641 9.811 1.00 88.50 564 SER A N 1
ATOM 4464 C CA . SER A 1 564 ? -6.787 -7.950 9.863 1.00 88.50 564 SER A CA 1
ATOM 4465 C C . SER A 1 564 ? -6.202 -8.868 10.938 1.00 88.50 564 SER A C 1
ATOM 4467 O O . SER A 1 564 ? -6.891 -9.768 11.408 1.00 88.50 564 SER A O 1
ATOM 4469 N N . ALA A 1 565 ? -4.956 -8.641 11.369 1.00 90.25 565 ALA A N 1
ATOM 4470 C CA . ALA A 1 565 ? -4.300 -9.488 12.368 1.00 90.25 565 ALA A CA 1
ATOM 4471 C C . ALA A 1 565 ? -4.891 -9.382 13.792 1.00 90.25 565 ALA A C 1
ATOM 4473 O O . ALA A 1 565 ? -4.891 -10.360 14.537 1.00 90.25 565 ALA A O 1
ATOM 4474 N N . MET A 1 566 ? -5.346 -8.194 14.199 1.00 93.75 566 MET A N 1
ATOM 4475 C CA . MET A 1 566 ? -5.929 -7.943 15.522 1.00 93.75 566 MET A CA 1
ATOM 4476 C C . MET A 1 566 ? -6.861 -6.736 15.457 1.00 93.75 566 MET A C 1
ATOM 4478 O O . MET A 1 566 ? -6.497 -5.714 14.864 1.00 93.75 566 MET A O 1
ATOM 4482 N N . VAL A 1 567 ? -8.020 -6.824 16.112 1.00 95.12 567 VAL A N 1
ATOM 4483 C CA . VAL A 1 567 ? -8.947 -5.693 16.213 1.00 95.12 567 VAL A CA 1
ATOM 4484 C C . VAL A 1 567 ? -8.424 -4.730 17.271 1.00 95.12 567 VAL A C 1
ATOM 4486 O O . VAL A 1 567 ? -8.221 -5.125 18.415 1.00 95.12 567 VAL A O 1
ATOM 4489 N N . MET A 1 568 ? -8.219 -3.466 16.901 1.00 94.44 568 MET A N 1
ATOM 4490 C CA . MET A 1 568 ? -7.908 -2.400 17.854 1.00 94.44 568 MET A CA 1
ATOM 4491 C C . MET A 1 568 ? -8.958 -1.306 17.757 1.00 94.44 568 MET A C 1
ATOM 4493 O O . MET A 1 568 ? -9.028 -0.596 16.752 1.00 94.44 568 MET A O 1
ATOM 4497 N N . LEU A 1 569 ? -9.722 -1.152 18.827 1.00 94.50 569 LEU A N 1
ATOM 4498 C CA . LEU A 1 569 ? -10.727 -0.117 18.978 1.00 94.50 569 LEU A CA 1
ATOM 4499 C C . LEU A 1 569 ? -10.080 1.114 19.608 1.00 94.50 569 LEU A C 1
ATOM 4501 O O . LEU A 1 569 ? -9.655 1.090 20.757 1.00 94.50 569 LEU A O 1
ATOM 4505 N N . LYS A 1 570 ? -9.988 2.178 18.815 1.00 91.88 570 LYS A N 1
ATOM 4506 C CA . LYS A 1 570 ? -9.555 3.517 19.249 1.00 91.88 570 LYS A CA 1
ATOM 4507 C C . LYS A 1 570 ? -10.745 4.385 19.659 1.00 91.88 570 LYS A C 1
ATOM 4509 O O . LYS A 1 570 ? -11.879 4.052 19.307 1.00 91.88 570 LYS A O 1
ATOM 4514 N N . ASP A 1 571 ? -10.462 5.534 20.261 1.00 85.88 571 ASP A N 1
ATOM 4515 C CA . ASP A 1 571 ? -11.408 6.622 20.557 1.00 85.88 571 ASP A CA 1
ATOM 4516 C C . ASP A 1 571 ? -12.486 6.836 19.472 1.00 85.88 571 ASP A C 1
ATOM 4518 O O . ASP A 1 571 ? -13.682 6.762 19.743 1.00 85.88 571 ASP A O 1
ATOM 4522 N N . ASN A 1 572 ? -12.077 6.976 18.213 1.00 85.31 572 ASN A N 1
ATOM 4523 C CA . ASN A 1 572 ? -12.971 7.241 17.089 1.00 85.31 572 ASN A CA 1
ATOM 4524 C C . ASN A 1 572 ? -13.954 6.091 16.812 1.00 85.31 572 ASN A C 1
ATOM 4526 O O . ASN A 1 572 ? -15.083 6.330 16.386 1.00 85.31 572 ASN A O 1
ATOM 4530 N N . HIS A 1 573 ? -13.558 4.844 17.076 1.00 89.69 573 HIS A N 1
ATOM 4531 C CA . HIS A 1 573 ? -14.429 3.678 16.895 1.00 89.69 573 HIS A CA 1
ATOM 4532 C C . HIS A 1 573 ? -15.480 3.623 18.002 1.00 89.69 573 HIS A C 1
ATOM 4534 O O . HIS A 1 573 ? -16.655 3.374 17.736 1.00 89.69 573 HIS A O 1
ATOM 4540 N N . VAL A 1 574 ? -15.057 3.902 19.238 1.00 87.00 574 VAL A N 1
ATOM 4541 C CA . VAL A 1 574 ? -15.944 3.969 20.402 1.00 87.00 574 VAL A CA 1
ATOM 4542 C C . VAL A 1 574 ? -16.975 5.082 20.209 1.00 87.00 574 VAL A C 1
ATOM 4544 O O . VAL A 1 574 ? -18.169 4.833 20.364 1.00 87.00 574 VAL A O 1
ATOM 4547 N N . TRP A 1 575 ? -16.551 6.276 19.780 1.00 83.44 575 TRP A N 1
ATOM 4548 C CA . TRP A 1 575 ? -17.458 7.398 19.505 1.00 83.44 575 TRP A CA 1
ATOM 4549 C C . TRP A 1 575 ? -18.438 7.117 18.369 1.00 83.44 575 TRP A C 1
ATOM 4551 O O . TRP A 1 575 ? -19.602 7.492 18.468 1.00 83.44 575 TRP A O 1
ATOM 4561 N N . SER A 1 576 ? -17.992 6.431 17.315 1.00 82.31 576 SER A N 1
ATOM 4562 C CA . SER A 1 576 ? -18.859 6.081 16.184 1.00 82.31 576 SER A CA 1
ATOM 4563 C C . SER A 1 576 ? -19.921 5.049 16.564 1.00 82.31 576 SER A C 1
ATOM 4565 O O . SER A 1 576 ? -21.000 5.038 15.975 1.00 82.31 576 SER A O 1
ATOM 4567 N N . ARG A 1 577 ? -19.634 4.177 17.542 1.00 82.06 577 ARG A N 1
ATOM 4568 C CA . ARG A 1 577 ? -20.574 3.140 17.980 1.00 82.06 577 ARG A CA 1
ATOM 4569 C C . ARG A 1 577 ? -21.492 3.584 19.119 1.00 82.06 577 ARG A C 1
ATOM 4571 O O . ARG A 1 577 ? -22.630 3.135 19.153 1.00 82.06 577 ARG A O 1
ATOM 4578 N N . GLY A 1 578 ? -21.009 4.453 20.006 1.00 84.69 578 GLY A N 1
ATOM 4579 C CA . GLY A 1 578 ? -21.757 5.023 21.130 1.00 84.69 578 GLY A CA 1
ATOM 4580 C C . GLY A 1 578 ? -21.228 4.619 22.511 1.00 84.69 578 GLY A C 1
ATOM 4581 O O . GLY A 1 578 ? -21.308 5.418 23.442 1.00 84.69 578 GLY A O 1
ATOM 4582 N N . SER A 1 579 ? -20.645 3.424 22.654 1.00 91.31 579 SER A N 1
ATOM 4583 C CA . SER A 1 579 ? -20.062 2.933 23.915 1.00 91.31 579 SER A CA 1
ATOM 4584 C C . SER A 1 579 ? -18.939 1.912 23.691 1.00 91.31 579 SER A C 1
ATOM 4586 O O . SER A 1 579 ? -18.851 1.288 22.626 1.00 91.31 579 SER A O 1
ATOM 4588 N N . ILE A 1 580 ? -18.080 1.705 24.701 1.00 93.69 580 ILE A N 1
ATOM 4589 C CA . ILE A 1 580 ? -17.004 0.702 24.631 1.00 93.69 580 ILE A CA 1
ATOM 4590 C C . ILE A 1 580 ? -17.617 -0.698 24.622 1.00 93.69 580 ILE A C 1
ATOM 4592 O O . ILE A 1 580 ? -17.201 -1.550 23.834 1.00 93.69 580 ILE A O 1
ATOM 4596 N N . ALA A 1 581 ? -18.630 -0.935 25.459 1.00 94.12 581 ALA A N 1
ATOM 4597 C CA . ALA A 1 581 ? -19.300 -2.228 25.535 1.00 94.12 581 ALA A CA 1
ATOM 4598 C C . ALA A 1 581 ? -19.890 -2.674 24.186 1.00 94.12 581 ALA A C 1
ATOM 4600 O O . ALA A 1 581 ? -19.679 -3.818 23.772 1.00 94.12 581 ALA A O 1
ATOM 4601 N N . GLU A 1 582 ? -20.574 -1.780 23.467 1.00 94.06 582 GLU A N 1
ATOM 4602 C CA . GLU A 1 582 ? -21.144 -2.090 22.151 1.00 94.06 582 GLU A CA 1
ATOM 4603 C C . GLU A 1 582 ? -20.070 -2.269 21.078 1.00 94.06 582 GLU A C 1
ATOM 4605 O O . GLU A 1 582 ? -20.203 -3.154 20.231 1.00 94.06 582 GLU A O 1
ATOM 4610 N N . ALA A 1 583 ? -18.998 -1.470 21.114 1.00 95.25 583 ALA A N 1
ATOM 4611 C CA . ALA A 1 583 ? -17.886 -1.604 20.177 1.00 95.25 583 ALA A CA 1
ATOM 4612 C C . ALA A 1 583 ? -17.169 -2.953 20.349 1.00 95.25 583 ALA A C 1
ATOM 4614 O O . ALA A 1 583 ? -16.913 -3.651 19.367 1.00 95.25 583 ALA A O 1
ATOM 4615 N N . VAL A 1 584 ? -16.913 -3.375 21.593 1.00 95.31 584 VAL A N 1
ATOM 4616 C CA . VAL A 1 584 ? -16.315 -4.685 21.896 1.00 95.31 584 VAL A CA 1
ATOM 4617 C C . VAL A 1 584 ? -17.264 -5.826 21.524 1.00 95.31 584 VAL A C 1
ATOM 4619 O O . VAL A 1 584 ? -16.814 -6.826 20.967 1.00 95.31 584 VAL A O 1
ATOM 4622 N N . ALA A 1 585 ? -18.567 -5.698 21.790 1.00 93.38 585 ALA A N 1
ATOM 4623 C CA . ALA A 1 585 ? -19.549 -6.713 21.409 1.00 93.38 585 ALA A CA 1
ATOM 4624 C C . ALA A 1 585 ? -19.627 -6.892 19.883 1.00 93.38 585 ALA A C 1
ATOM 4626 O O . ALA A 1 585 ? -19.602 -8.024 19.398 1.00 93.38 585 ALA A O 1
ATOM 4627 N N . ALA A 1 586 ? -19.646 -5.788 19.130 1.00 93.75 586 ALA A N 1
ATOM 4628 C CA . ALA A 1 586 ? -19.623 -5.811 17.670 1.00 93.75 586 ALA A CA 1
ATOM 4629 C C . ALA A 1 586 ? -18.320 -6.424 17.135 1.00 93.75 586 ALA A C 1
ATOM 4631 O O . ALA A 1 586 ? -18.363 -7.314 16.287 1.00 93.75 586 ALA A O 1
ATOM 4632 N N . ALA A 1 587 ? -17.169 -6.027 17.691 1.00 94.00 587 ALA A N 1
ATOM 4633 C CA . ALA A 1 587 ? -15.879 -6.608 17.336 1.00 94.00 587 ALA A CA 1
ATOM 4634 C C . ALA A 1 587 ? -15.860 -8.126 17.562 1.00 94.00 587 ALA A C 1
ATOM 4636 O O . ALA A 1 587 ? -15.429 -8.864 16.684 1.00 94.00 587 ALA A O 1
ATOM 4637 N N . LYS A 1 588 ? -16.388 -8.617 18.691 1.00 92.31 588 LYS A N 1
ATOM 4638 C CA . LYS A 1 588 ? -16.468 -10.060 18.981 1.00 92.31 588 LYS A CA 1
ATOM 4639 C C . LYS A 1 588 ? -17.350 -10.831 18.015 1.00 92.31 588 LYS A C 1
ATOM 4641 O O . LYS A 1 588 ? -17.016 -11.968 17.688 1.00 92.31 588 LYS A O 1
ATOM 4646 N N . ALA A 1 589 ? -18.456 -10.234 17.575 1.00 92.62 589 ALA A N 1
ATOM 4647 C CA . ALA A 1 589 ? -19.383 -10.886 16.657 1.00 92.62 589 ALA A CA 1
ATOM 4648 C C . ALA A 1 589 ? -18.710 -11.261 15.325 1.00 92.62 589 ALA A C 1
ATOM 4650 O O . ALA A 1 589 ? -19.031 -12.304 14.763 1.00 92.62 589 ALA A O 1
ATOM 4651 N N . VAL A 1 590 ? -17.744 -10.456 14.861 1.00 91.69 590 VAL A N 1
ATOM 4652 C CA . VAL A 1 590 ? -17.022 -10.683 13.595 1.00 91.69 590 VAL A CA 1
ATOM 4653 C C . VAL A 1 590 ? -15.638 -11.316 13.777 1.00 91.69 590 VAL A C 1
ATOM 4655 O O . VAL A 1 590 ? -15.210 -12.110 12.946 1.00 91.69 590 VAL A O 1
ATOM 4658 N N . ALA A 1 591 ? -14.939 -11.007 14.873 1.00 88.88 591 ALA A N 1
ATOM 4659 C CA . ALA A 1 591 ? -13.603 -11.524 15.185 1.00 88.88 591 ALA A CA 1
ATOM 4660 C C . ALA A 1 591 ? -13.606 -13.017 15.560 1.00 88.88 591 ALA A C 1
ATOM 4662 O O . ALA A 1 591 ? -12.587 -13.705 15.422 1.00 88.88 591 ALA A O 1
ATOM 4663 N N . GLY A 1 592 ? -14.741 -13.515 16.061 1.00 84.00 592 GLY A N 1
ATOM 4664 C CA . GLY A 1 592 ? -14.864 -14.870 16.582 1.00 84.00 592 GLY A CA 1
ATOM 4665 C C . GLY A 1 592 ? -13.929 -15.123 17.771 1.00 84.00 592 GLY A C 1
ATOM 4666 O O . GLY A 1 592 ? -13.584 -14.217 18.525 1.00 84.00 592 GLY A O 1
ATOM 4667 N N . PHE A 1 593 ? -13.516 -16.379 17.956 1.00 88.56 593 PHE A N 1
ATOM 4668 C CA . PHE A 1 593 ? -12.621 -16.778 19.054 1.00 88.56 593 PHE A CA 1
ATOM 4669 C C . PHE A 1 593 ? -11.125 -16.631 18.721 1.00 88.56 593 PHE A C 1
ATOM 4671 O O . PHE A 1 593 ? -10.282 -16.804 19.601 1.00 88.56 593 PHE A O 1
ATOM 4678 N N . SER A 1 594 ? -10.780 -16.393 17.451 1.00 90.06 594 SER A N 1
ATOM 4679 C CA . SER A 1 594 ? -9.407 -16.486 16.938 1.00 90.06 594 SER A CA 1
ATOM 4680 C C . SER A 1 594 ? -8.643 -15.164 16.938 1.00 90.06 594 SER A C 1
ATOM 4682 O O . SER A 1 594 ? -7.413 -15.184 16.922 1.00 90.06 594 SER A O 1
ATOM 4684 N N . VAL A 1 595 ? -9.340 -14.025 16.946 1.00 93.81 595 VAL A N 1
ATOM 4685 C CA . VAL A 1 595 ? -8.726 -12.694 16.848 1.00 93.81 595 VAL A CA 1
ATOM 4686 C C . VAL A 1 595 ? -8.860 -11.962 18.181 1.00 93.81 595 VAL A C 1
ATOM 4688 O O . VAL A 1 595 ? -9.943 -11.887 18.754 1.00 93.81 595 VAL A O 1
ATOM 4691 N N . LYS A 1 596 ? -7.744 -11.417 18.677 1.00 95.12 596 LYS A N 1
ATOM 4692 C CA . LYS A 1 596 ? -7.724 -10.620 19.910 1.00 95.12 596 LYS A CA 1
ATOM 4693 C C . LYS A 1 596 ? -8.364 -9.251 19.691 1.00 95.12 596 LYS A C 1
ATOM 4695 O O . LYS A 1 596 ? -8.259 -8.678 18.604 1.00 95.12 596 LYS A O 1
ATOM 4700 N N . ILE A 1 597 ? -8.963 -8.715 20.748 1.00 96.06 597 ILE A N 1
ATOM 4701 C CA . ILE A 1 597 ? -9.534 -7.369 20.765 1.00 96.06 597 ILE A CA 1
ATOM 4702 C C . ILE A 1 597 ? -8.760 -6.508 21.753 1.00 96.06 597 ILE A C 1
ATOM 4704 O O . ILE A 1 597 ? -8.737 -6.769 22.957 1.00 96.06 597 ILE A O 1
ATOM 4708 N N . GLU A 1 598 ? -8.147 -5.465 21.221 1.00 97.19 598 GLU A N 1
ATOM 4709 C CA . GLU A 1 598 ? -7.467 -4.419 21.963 1.00 97.19 598 GLU A CA 1
ATOM 4710 C C . GLU A 1 598 ? -8.333 -3.157 22.003 1.00 97.19 598 GLU A C 1
ATOM 4712 O O . GLU A 1 598 ? -8.916 -2.775 20.987 1.00 97.19 598 GLU A O 1
ATOM 4717 N N . VAL A 1 599 ? -8.417 -2.496 23.157 1.00 96.56 599 VAL A N 1
ATOM 4718 C CA . VAL A 1 599 ? -9.168 -1.241 23.315 1.00 96.56 599 VAL A CA 1
ATOM 4719 C C . VAL A 1 599 ? -8.265 -0.161 23.893 1.00 96.56 599 VAL A C 1
ATOM 4721 O O . VAL A 1 599 ? -7.657 -0.358 24.943 1.00 96.56 599 VAL A O 1
ATOM 4724 N N . GLU A 1 600 ? -8.194 0.974 23.206 1.00 94.69 600 GLU A N 1
ATOM 4725 C CA . GLU A 1 600 ? -7.535 2.193 23.671 1.00 94.69 600 GLU A CA 1
ATOM 4726 C C . GLU A 1 600 ? -8.455 2.946 24.632 1.00 94.69 600 GLU A C 1
ATOM 4728 O O . GLU A 1 600 ? -9.613 3.209 24.305 1.00 94.69 600 GLU A O 1
ATOM 4733 N N . VAL A 1 601 ? -7.943 3.272 25.817 1.00 93.00 601 VAL A N 1
ATOM 4734 C CA . VAL A 1 601 ? -8.702 3.925 26.888 1.00 93.00 601 VAL A CA 1
ATOM 4735 C C . VAL A 1 601 ? -7.936 5.112 27.460 1.00 93.00 601 VAL A C 1
ATOM 4737 O O . VAL A 1 601 ? -6.705 5.101 27.554 1.00 93.00 601 VAL A O 1
ATOM 4740 N N . GLN A 1 602 ? -8.682 6.131 27.880 1.00 89.75 602 GLN A N 1
ATOM 4741 C CA . GLN A 1 602 ? -8.157 7.388 28.422 1.00 89.75 602 GLN A CA 1
ATOM 4742 C C . GLN A 1 602 ? -8.336 7.498 29.945 1.00 89.75 602 GLN A C 1
ATOM 4744 O O . GLN A 1 602 ? -7.826 8.428 30.571 1.00 89.75 602 GLN A O 1
ATOM 4749 N N . SER A 1 603 ? -9.050 6.558 30.574 1.00 90.19 603 SER A N 1
ATOM 4750 C CA . SER A 1 603 ? -9.277 6.536 32.023 1.00 90.19 603 SER A CA 1
ATOM 4751 C C . SER A 1 603 ? -9.397 5.113 32.582 1.00 90.19 603 SER A C 1
ATOM 4753 O O . SER A 1 603 ? -9.686 4.162 31.859 1.00 90.19 603 SER A O 1
ATOM 4755 N N . GLU A 1 604 ? -9.219 4.953 33.898 1.00 92.38 604 GLU A N 1
ATOM 4756 C CA . GLU A 1 604 ? -9.451 3.662 34.567 1.00 92.38 604 GLU A CA 1
ATOM 4757 C C . GLU A 1 604 ? -10.908 3.187 34.471 1.00 92.38 604 GLU A C 1
ATOM 4759 O O . GLU A 1 604 ? -11.150 1.983 34.459 1.00 92.38 604 GLU A O 1
ATOM 4764 N N . ALA A 1 605 ? -11.870 4.111 34.395 1.00 92.56 605 ALA A N 1
ATOM 4765 C CA . ALA A 1 605 ? -13.284 3.769 34.259 1.00 92.56 605 ALA A CA 1
ATOM 4766 C C . ALA A 1 605 ? -13.579 3.153 32.882 1.00 92.56 605 ALA A C 1
ATOM 4768 O O . ALA A 1 605 ? -14.267 2.139 32.790 1.00 92.56 605 ALA A O 1
ATOM 4769 N N . GLU A 1 606 ? -12.998 3.716 31.821 1.00 93.69 606 GLU A N 1
ATOM 4770 C CA . GLU A 1 606 ? -13.059 3.137 30.474 1.00 93.69 606 GLU A CA 1
ATOM 4771 C C . GLU A 1 606 ? -12.328 1.790 30.405 1.00 93.69 606 GLU A C 1
ATOM 4773 O O . GLU A 1 606 ? -12.815 0.852 29.776 1.00 93.69 606 GLU A O 1
ATOM 4778 N N . ALA A 1 607 ? -11.191 1.658 31.102 1.00 94.06 607 ALA A N 1
ATOM 4779 C CA . ALA A 1 607 ? -10.490 0.382 31.229 1.00 94.06 607 ALA A CA 1
ATOM 4780 C C . ALA A 1 607 ? -11.381 -0.689 31.881 1.00 94.06 607 ALA A C 1
ATOM 4782 O O . ALA A 1 607 ? -11.442 -1.816 31.394 1.00 94.06 607 ALA A O 1
ATOM 4783 N N . ASP A 1 608 ? -12.114 -0.347 32.944 1.00 94.94 608 ASP A N 1
ATOM 4784 C CA . ASP A 1 608 ? -13.068 -1.265 33.572 1.00 94.94 608 ASP A CA 1
ATOM 4785 C C . ASP A 1 608 ? -14.193 -1.680 32.630 1.00 94.94 608 ASP A C 1
ATOM 4787 O O . ASP A 1 608 ? -14.565 -2.855 32.602 1.00 94.94 608 ASP A O 1
ATOM 4791 N N . GLU A 1 609 ? -14.727 -0.738 31.851 1.00 95.12 609 GLU A N 1
ATOM 4792 C CA . GLU A 1 609 ? -15.759 -1.023 30.857 1.00 95.12 609 GLU A CA 1
ATOM 4793 C C . GLU A 1 609 ? -15.228 -1.975 29.775 1.00 95.12 609 GLU A C 1
ATOM 4795 O O . GLU A 1 609 ? -15.858 -2.996 29.486 1.00 95.12 609 GLU A O 1
ATOM 4800 N N . ALA A 1 610 ? -14.030 -1.710 29.243 1.00 96.12 610 ALA A N 1
ATOM 4801 C CA . ALA A 1 610 ? -13.374 -2.550 28.244 1.00 96.12 610 ALA A CA 1
ATOM 4802 C C . ALA A 1 610 ? -13.110 -3.972 28.769 1.00 96.12 610 ALA A C 1
ATOM 4804 O O . ALA A 1 610 ? -13.435 -4.960 28.098 1.00 96.12 610 ALA A O 1
ATOM 4805 N N . ILE A 1 611 ? -12.576 -4.104 29.991 1.00 96.19 611 ILE A N 1
ATOM 4806 C CA . ILE A 1 611 ? -12.341 -5.409 30.628 1.00 96.19 611 ILE A CA 1
ATOM 4807 C C . ILE A 1 611 ? -13.683 -6.109 30.873 1.00 96.19 611 ILE A C 1
ATOM 4809 O O . ILE A 1 611 ? -13.831 -7.292 30.550 1.00 96.19 611 ILE A O 1
ATOM 4813 N N . GLY A 1 612 ? -14.695 -5.394 31.367 1.00 95.38 612 GLY A N 1
ATOM 4814 C CA . GLY A 1 612 ? -16.052 -5.902 31.573 1.00 95.38 612 GLY A CA 1
ATOM 4815 C C . GLY A 1 612 ? -16.657 -6.490 30.297 1.00 95.38 612 GLY A C 1
ATOM 4816 O O . GLY A 1 612 ? -17.030 -7.668 30.283 1.00 95.38 612 GLY A O 1
ATOM 4817 N N . ALA A 1 613 ? -16.623 -5.735 29.198 1.00 94.25 613 ALA A N 1
ATOM 4818 C CA . ALA A 1 613 ? -17.065 -6.159 27.865 1.00 94.25 613 ALA A CA 1
ATOM 4819 C C . ALA A 1 613 ? -16.192 -7.289 27.273 1.00 94.25 613 ALA A C 1
ATOM 4821 O O . ALA A 1 613 ? -16.627 -8.128 26.476 1.00 94.25 613 ALA A O 1
ATOM 4822 N N . GLY A 1 614 ? -14.955 -7.397 27.754 1.00 93.69 614 GLY A N 1
ATOM 4823 C CA . GLY A 1 614 ? -14.033 -8.495 27.499 1.00 93.69 614 GLY A CA 1
ATOM 4824 C C . GLY A 1 614 ? -13.088 -8.269 26.347 1.00 93.69 614 GLY A C 1
ATOM 4825 O O . GLY A 1 614 ? -12.894 -9.197 25.567 1.00 93.69 614 GLY A O 1
ATOM 4826 N N . ALA A 1 615 ? -12.512 -7.077 26.287 1.00 95.69 615 ALA A N 1
ATOM 4827 C CA . ALA A 1 615 ? -11.248 -6.859 25.610 1.00 95.69 615 ALA A CA 1
ATOM 4828 C C . ALA A 1 615 ? -10.171 -7.829 26.138 1.00 95.69 615 ALA A C 1
ATOM 4830 O O . ALA A 1 615 ? -10.118 -8.125 27.336 1.00 95.69 615 ALA A O 1
ATOM 4831 N N . ASP A 1 616 ? -9.320 -8.318 25.239 1.00 95.75 616 ASP A N 1
ATOM 4832 C CA . ASP A 1 616 ? -8.159 -9.150 25.566 1.00 95.75 616 ASP A CA 1
ATOM 4833 C C . ASP A 1 616 ? -6.967 -8.301 26.014 1.00 95.75 616 ASP A C 1
ATOM 4835 O O . ASP A 1 616 ? -6.170 -8.733 26.853 1.00 95.75 616 ASP A O 1
ATOM 4839 N N . VAL A 1 617 ? -6.844 -7.105 25.433 1.00 97.00 617 VAL A N 1
ATOM 4840 C CA . VAL A 1 617 ? -5.783 -6.130 25.696 1.00 97.00 617 VAL A CA 1
ATOM 4841 C C . VAL A 1 617 ? -6.418 -4.765 25.954 1.00 97.00 617 VAL A C 1
ATOM 4843 O O . VAL A 1 617 ? -7.326 -4.349 25.236 1.00 97.00 617 VAL A O 1
ATOM 4846 N N . VAL A 1 618 ? -5.948 -4.064 26.979 1.00 96.75 618 VAL A N 1
ATOM 4847 C CA . VAL A 1 618 ? -6.352 -2.688 27.276 1.00 96.75 618 VAL A CA 1
ATOM 4848 C C . VAL A 1 618 ? -5.129 -1.795 27.179 1.00 96.75 618 VAL A C 1
ATOM 4850 O O . VAL A 1 618 ? -4.153 -1.998 27.901 1.00 96.75 618 VAL A O 1
ATOM 4853 N N . MET A 1 619 ? -5.193 -0.823 26.276 1.00 95.44 619 MET A N 1
ATOM 4854 C CA . MET A 1 619 ? -4.132 0.137 26.011 1.00 95.44 619 MET A CA 1
ATOM 4855 C C . MET A 1 619 ? -4.408 1.442 26.753 1.00 95.44 619 MET A C 1
ATOM 4857 O O . MET A 1 619 ? -5.363 2.146 26.438 1.00 95.44 619 MET A O 1
ATOM 4861 N N . LEU A 1 620 ? -3.541 1.782 27.703 1.00 91.62 620 LEU A N 1
ATOM 4862 C CA . LEU A 1 620 ? -3.543 3.075 28.383 1.00 91.62 620 LEU A CA 1
ATOM 4863 C C . LEU A 1 620 ? -2.828 4.102 27.491 1.00 91.62 620 LEU A C 1
ATOM 4865 O O . LEU A 1 620 ? -1.593 4.104 27.430 1.00 91.62 620 LEU A O 1
ATOM 4869 N N . ASP A 1 621 ? -3.584 4.955 26.791 1.00 83.81 621 ASP A N 1
ATOM 4870 C CA . ASP A 1 621 ? -3.010 5.999 25.929 1.00 83.81 621 ASP A CA 1
ATOM 4871 C C . ASP A 1 621 ? -2.832 7.326 26.681 1.00 83.81 621 ASP A C 1
ATOM 4873 O O . ASP A 1 621 ? -3.700 7.767 27.433 1.00 83.81 621 ASP A O 1
ATOM 4877 N N . ASN A 1 622 ? -1.682 7.974 26.477 1.00 68.62 622 ASN A N 1
ATOM 4878 C CA . ASN A 1 622 ? -1.328 9.287 27.040 1.00 68.62 622 ASN A CA 1
ATOM 4879 C C . ASN A 1 622 ? -1.380 9.426 28.579 1.00 68.62 622 ASN A C 1
ATOM 4881 O O . ASN A 1 622 ? -1.475 10.541 29.101 1.00 68.62 622 ASN A O 1
ATOM 4885 N N . PHE A 1 623 ? -1.237 8.335 29.335 1.00 74.81 623 PHE A N 1
ATOM 4886 C CA . PHE A 1 623 ? -1.019 8.418 30.783 1.00 74.81 623 PHE A CA 1
ATOM 4887 C C . PHE A 1 623 ? 0.397 8.941 31.089 1.00 74.81 623 PHE A C 1
ATOM 4889 O O . PHE A 1 623 ? 1.372 8.604 30.418 1.00 74.81 623 PHE A O 1
ATOM 4896 N N . THR A 1 624 ? 0.544 9.750 32.142 1.00 73.44 624 THR A N 1
ATOM 4897 C CA . THR A 1 624 ? 1.873 10.136 32.647 1.00 73.44 624 THR A CA 1
ATOM 4898 C C . THR A 1 624 ? 2.581 8.924 33.262 1.00 73.44 624 THR A C 1
ATOM 4900 O O . THR A 1 624 ? 1.919 8.005 33.735 1.00 73.44 624 THR A O 1
ATOM 4903 N N . GLY A 1 625 ? 3.919 8.912 33.314 1.00 69.94 625 GLY A N 1
ATOM 4904 C CA . GLY A 1 625 ? 4.677 7.760 33.835 1.00 69.94 625 GLY A CA 1
ATOM 4905 C C . GLY A 1 625 ? 4.270 7.318 35.252 1.00 69.94 625 GLY A C 1
ATOM 4906 O O . GLY A 1 625 ? 4.185 6.122 35.525 1.00 69.94 625 GLY A O 1
ATOM 4907 N N . ASP A 1 626 ? 3.941 8.266 36.137 1.00 76.38 626 ASP A N 1
ATOM 4908 C CA . ASP A 1 626 ? 3.412 7.956 37.474 1.00 76.38 626 ASP A CA 1
ATOM 4909 C C . ASP A 1 626 ? 1.945 7.501 37.426 1.00 76.38 626 ASP A C 1
ATOM 4911 O O . ASP A 1 626 ? 1.560 6.571 38.138 1.00 76.38 626 ASP A O 1
ATOM 4915 N N . GLY A 1 627 ? 1.136 8.105 36.548 1.00 82.38 627 GLY A N 1
ATOM 4916 C CA . GLY A 1 627 ? -0.258 7.720 36.327 1.00 82.38 627 GLY A CA 1
ATOM 4917 C C . GLY A 1 627 ? -0.400 6.286 35.813 1.00 82.38 627 GLY A C 1
ATOM 4918 O O . GLY A 1 627 ? -1.246 5.550 36.313 1.00 82.38 627 GLY A O 1
ATOM 4919 N N . VAL A 1 628 ? 0.473 5.857 34.894 1.00 83.75 628 VAL A N 1
ATOM 4920 C CA . VAL A 1 628 ? 0.525 4.479 34.377 1.00 83.75 628 VAL A CA 1
ATOM 4921 C C . VAL A 1 628 ? 0.710 3.476 35.512 1.00 83.75 628 VAL A C 1
ATOM 4923 O O . VAL A 1 628 ? -0.008 2.484 35.571 1.00 83.75 628 VAL A O 1
ATOM 4926 N N . LYS A 1 629 ? 1.648 3.726 36.434 1.00 86.44 629 LYS A N 1
ATOM 4927 C CA . LYS A 1 629 ? 1.952 2.795 37.535 1.00 86.44 629 LYS A CA 1
ATOM 4928 C C . LYS A 1 629 ? 0.776 2.639 38.490 1.00 86.44 629 LYS A C 1
ATOM 4930 O O . LYS A 1 629 ? 0.488 1.529 38.931 1.00 86.44 629 LYS A O 1
ATOM 4935 N N . ILE A 1 630 ? 0.113 3.749 38.813 1.00 89.06 630 ILE A N 1
ATOM 4936 C CA . ILE A 1 630 ? -1.057 3.754 39.695 1.00 89.06 630 ILE A CA 1
ATOM 4937 C C . ILE A 1 630 ? -2.219 3.021 39.016 1.00 89.06 630 ILE A C 1
ATOM 4939 O O . ILE A 1 630 ? -2.779 2.099 39.609 1.00 89.06 630 ILE A O 1
ATOM 4943 N N . ALA A 1 631 ? -2.522 3.372 37.764 1.00 90.44 631 ALA A N 1
ATOM 4944 C CA . ALA A 1 631 ? -3.623 2.784 37.010 1.00 90.44 631 ALA A CA 1
ATOM 4945 C C . ALA A 1 631 ? -3.409 1.287 36.745 1.00 90.44 631 ALA A C 1
ATOM 4947 O O . ALA A 1 631 ? -4.314 0.489 36.975 1.00 90.44 631 ALA A O 1
ATOM 4948 N N . ALA A 1 632 ? -2.206 0.880 36.327 1.00 92.25 632 ALA A N 1
ATOM 4949 C CA . ALA A 1 632 ? -1.892 -0.520 36.057 1.00 92.25 632 ALA A CA 1
ATOM 4950 C C . ALA A 1 632 ? -2.039 -1.386 37.315 1.00 92.25 632 ALA A C 1
ATOM 4952 O O . ALA A 1 632 ? -2.714 -2.417 37.272 1.00 92.25 632 ALA A O 1
ATOM 4953 N N . ARG A 1 633 ? -1.494 -0.934 38.455 1.00 92.69 633 ARG A N 1
ATOM 4954 C CA . ARG A 1 633 ? -1.653 -1.632 39.738 1.00 92.69 633 ARG A CA 1
ATOM 4955 C C . ARG A 1 633 ? -3.117 -1.717 40.159 1.00 92.69 633 ARG A C 1
ATOM 4957 O O . ARG A 1 633 ? -3.594 -2.805 40.465 1.00 92.69 633 ARG A O 1
ATOM 4964 N N . SER A 1 634 ? -3.831 -0.590 40.128 1.00 93.81 634 SER A N 1
ATOM 4965 C CA . SER A 1 634 ? -5.260 -0.523 40.459 1.00 93.81 634 SER A CA 1
ATOM 4966 C C . SER A 1 634 ? -6.072 -1.512 39.616 1.00 93.81 634 SER A C 1
ATOM 4968 O O . SER A 1 634 ? -6.828 -2.316 40.158 1.00 93.81 634 SER A O 1
ATOM 4970 N N . LEU A 1 635 ? -5.877 -1.528 38.294 1.00 94.50 635 LEU A N 1
ATOM 4971 C CA . LEU A 1 635 ? -6.595 -2.425 37.386 1.00 94.50 635 LEU A CA 1
ATOM 4972 C C . LEU A 1 635 ? -6.258 -3.899 37.638 1.00 94.50 635 LEU A C 1
ATOM 4974 O O . LEU A 1 635 ? -7.173 -4.724 37.717 1.00 94.50 635 LEU A O 1
ATOM 4978 N N . LYS A 1 636 ? -4.974 -4.243 37.810 1.00 93.50 636 LYS A N 1
ATOM 4979 C CA . LYS A 1 636 ? -4.545 -5.619 38.112 1.00 93.50 636 LYS A CA 1
ATOM 4980 C C . LYS A 1 636 ? -5.120 -6.110 39.440 1.00 93.50 636 LYS A C 1
ATOM 4982 O O . LYS A 1 636 ? -5.624 -7.230 39.487 1.00 93.50 636 LYS A O 1
ATOM 4987 N N . GLU A 1 637 ? -5.113 -5.286 40.489 1.00 94.25 637 GLU A N 1
ATOM 4988 C CA . GLU A 1 637 ? -5.692 -5.625 41.796 1.00 94.25 637 GLU A CA 1
ATOM 4989 C C . GLU A 1 637 ? -7.220 -5.767 41.729 1.00 94.25 637 GLU A C 1
ATOM 4991 O O . GLU A 1 637 ? -7.777 -6.756 42.212 1.00 94.25 637 GLU A O 1
ATOM 4996 N N . ARG A 1 638 ? -7.922 -4.820 41.090 1.00 93.75 638 ARG A N 1
ATOM 4997 C CA . ARG A 1 638 ? -9.396 -4.811 41.027 1.00 93.75 638 ARG A CA 1
ATOM 4998 C C . ARG A 1 638 ? -9.974 -5.969 40.220 1.00 93.75 638 ARG A C 1
ATOM 5000 O O . ARG A 1 638 ? -11.057 -6.463 40.561 1.00 93.75 638 ARG A O 1
ATOM 5007 N N . TRP A 1 639 ? -9.271 -6.408 39.179 1.00 94.56 639 TRP A N 1
ATOM 5008 C CA . TRP A 1 639 ? -9.687 -7.505 38.302 1.00 94.56 639 TRP A CA 1
ATOM 5009 C C . TRP A 1 639 ? -9.000 -8.842 38.601 1.00 94.56 639 TRP A C 1
ATOM 5011 O O . TRP A 1 639 ? -9.312 -9.844 37.946 1.00 94.56 639 TRP A O 1
ATOM 5021 N N . ALA A 1 640 ? -8.138 -8.897 39.623 1.00 93.06 640 ALA A N 1
ATOM 5022 C CA . ALA A 1 640 ? -7.486 -10.121 40.073 1.00 93.06 640 ALA A CA 1
ATOM 5023 C C . ALA A 1 640 ? -8.514 -11.239 40.317 1.00 93.06 640 ALA A C 1
ATOM 5025 O O . ALA A 1 640 ? -9.479 -11.082 41.065 1.00 93.06 640 ALA A O 1
ATOM 5026 N N . GLY A 1 641 ? -8.326 -12.378 39.645 1.00 90.69 641 GLY A N 1
ATOM 5027 C CA . GLY A 1 641 ? -9.209 -13.544 39.755 1.00 90.69 641 GLY A CA 1
ATOM 5028 C C . GLY A 1 641 ? -10.598 -13.397 39.116 1.00 90.69 641 GLY A C 1
ATOM 5029 O O . GLY A 1 641 ? -11.343 -14.371 39.108 1.00 90.69 641 GLY A O 1
ATOM 5030 N N . LYS A 1 642 ? -10.951 -12.228 38.557 1.00 93.56 642 LYS A N 1
ATOM 5031 C CA . LYS A 1 642 ? -12.245 -11.995 37.889 1.00 93.56 642 LYS A CA 1
ATOM 5032 C C . LYS A 1 642 ? -12.167 -12.239 36.386 1.00 93.56 642 LYS A C 1
ATOM 5034 O O . LYS A 1 642 ? -13.019 -12.923 35.828 1.00 93.56 642 LYS A O 1
ATOM 5039 N N . LYS A 1 643 ? -11.155 -11.671 35.724 1.00 91.56 643 LYS A N 1
ATOM 5040 C CA . LYS A 1 643 ? -10.955 -11.798 34.275 1.00 91.56 643 LYS A CA 1
ATOM 5041 C C . LYS A 1 643 ? -9.487 -11.624 33.918 1.00 91.56 643 LYS A C 1
ATOM 5043 O O . LYS A 1 643 ? -8.771 -10.875 34.575 1.00 91.56 643 LYS A O 1
ATOM 5048 N N . ARG A 1 644 ? -9.038 -12.323 32.877 1.00 93.25 644 ARG A N 1
ATOM 5049 C CA . ARG A 1 644 ? -7.673 -12.206 32.357 1.00 93.25 644 ARG A CA 1
ATOM 5050 C C . ARG A 1 644 ? -7.651 -11.205 31.205 1.00 93.25 644 ARG A C 1
ATOM 5052 O O . ARG A 1 644 ? -8.462 -11.323 30.296 1.00 93.25 644 ARG A O 1
ATOM 5059 N N . PHE A 1 645 ? -6.705 -10.276 31.251 1.00 95.19 645 PHE A N 1
ATOM 5060 C CA . PHE A 1 645 ? -6.448 -9.265 30.227 1.00 95.19 645 PHE A CA 1
ATOM 5061 C C . PHE A 1 645 ? -4.959 -8.889 30.254 1.00 95.19 645 PHE A C 1
ATOM 5063 O O . PHE A 1 645 ? -4.273 -9.141 31.254 1.00 95.19 645 PHE A O 1
ATOM 5070 N N . LEU A 1 646 ? -4.470 -8.319 29.155 1.00 96.69 646 LEU A N 1
ATOM 5071 C CA . LEU A 1 646 ? -3.140 -7.719 29.059 1.00 96.69 646 LEU A CA 1
ATOM 5072 C C . LEU A 1 646 ? -3.252 -6.196 29.152 1.00 96.69 646 LEU A C 1
ATOM 5074 O O . LEU A 1 646 ? -4.191 -5.611 28.616 1.00 96.69 646 LEU A O 1
ATOM 5078 N N . LEU A 1 647 ? -2.293 -5.565 29.820 1.00 95.88 647 LEU A N 1
ATOM 5079 C CA . LEU A 1 647 ? -2.133 -4.117 29.841 1.00 95.88 647 LEU A CA 1
ATOM 5080 C C . LEU A 1 647 ? -1.030 -3.701 28.883 1.00 95.88 647 LEU A C 1
ATOM 5082 O O . LEU A 1 647 ? 0.121 -4.119 29.031 1.00 95.88 647 LEU A O 1
ATOM 5086 N N . GLU A 1 648 ? -1.399 -2.841 27.945 1.00 95.38 648 GLU A N 1
ATOM 5087 C CA . GLU A 1 648 ? -0.480 -2.154 27.056 1.00 95.38 648 GLU A CA 1
ATOM 5088 C C . GLU A 1 648 ? -0.372 -0.679 27.451 1.00 95.38 648 GLU A C 1
ATOM 5090 O O . GLU A 1 648 ? -1.357 -0.036 27.810 1.00 95.38 648 GLU A O 1
ATOM 5095 N N . VAL A 1 649 ? 0.837 -0.131 27.389 1.00 92.31 649 VAL A N 1
ATOM 5096 C CA . VAL A 1 649 ? 1.082 1.305 27.539 1.00 92.31 649 VAL A CA 1
ATOM 5097 C C . VAL A 1 649 ? 1.695 1.814 26.251 1.00 92.31 649 VAL A C 1
ATOM 5099 O O . VAL A 1 649 ? 2.687 1.257 25.772 1.00 92.31 649 VAL A O 1
ATOM 5102 N N . SER A 1 650 ? 1.118 2.886 25.711 1.00 87.69 650 SER A N 1
ATOM 5103 C CA . SER A 1 650 ? 1.612 3.537 24.500 1.00 87.69 650 SER A CA 1
ATOM 5104 C C . SER A 1 650 ? 1.870 5.022 24.725 1.00 87.69 650 SER A C 1
ATOM 5106 O O . SER A 1 650 ? 1.287 5.657 25.601 1.00 87.69 650 SER A O 1
ATOM 5108 N N . GLY A 1 651 ? 2.761 5.576 23.903 1.00 78.44 651 GLY A N 1
ATOM 5109 C CA . GLY A 1 651 ? 3.090 7.000 23.899 1.00 78.44 651 GLY A CA 1
ATOM 5110 C C . GLY A 1 651 ? 4.360 7.352 24.680 1.00 78.44 651 GLY A C 1
ATOM 5111 O O . GLY A 1 651 ? 4.667 6.805 25.733 1.00 78.44 651 GLY A O 1
ATOM 5112 N N . GLY A 1 652 ? 5.145 8.280 24.126 1.00 79.69 652 GLY A N 1
ATOM 5113 C CA . GLY A 1 652 ? 6.233 8.965 24.834 1.00 79.69 652 GLY A CA 1
ATOM 5114 C C . GLY A 1 652 ? 7.515 8.172 25.137 1.00 79.69 652 GLY A C 1
ATOM 5115 O O . GLY A 1 652 ? 8.531 8.816 25.413 1.00 79.69 652 GLY A O 1
ATOM 5116 N N . LEU A 1 653 ? 7.522 6.835 25.052 1.00 87.56 653 LEU A N 1
ATOM 5117 C CA . LEU A 1 653 ? 8.721 6.022 25.298 1.00 87.56 653 LEU A CA 1
ATOM 5118 C C . LEU A 1 653 ? 9.789 6.224 24.215 1.00 87.56 653 LEU A C 1
ATOM 5120 O O . LEU A 1 653 ? 9.557 6.030 23.016 1.00 87.56 653 LEU A O 1
ATOM 5124 N N . ARG A 1 654 ? 10.997 6.522 24.664 1.00 88.69 654 ARG A N 1
ATOM 5125 C CA . ARG A 1 654 ? 12.225 6.691 23.899 1.00 88.69 654 ARG A CA 1
ATOM 5126 C C . ARG A 1 654 ? 13.381 6.032 24.648 1.00 88.69 654 ARG A C 1
ATOM 5128 O O . ARG A 1 654 ? 13.283 5.667 25.816 1.00 88.69 654 ARG A O 1
ATOM 5135 N N . GLU A 1 655 ? 14.514 5.908 23.974 1.00 89.94 655 GLU A N 1
ATOM 5136 C CA . GLU A 1 655 ? 15.706 5.272 24.536 1.00 89.94 655 GLU A CA 1
ATOM 5137 C C . GLU A 1 655 ? 16.284 5.997 25.773 1.00 89.94 655 GLU A C 1
ATOM 5139 O O . GLU A 1 655 ? 16.990 5.386 26.579 1.00 89.94 655 GLU A O 1
ATOM 5144 N N . ASP A 1 656 ? 16.020 7.300 25.910 1.00 89.62 656 ASP A N 1
ATOM 5145 C CA . ASP A 1 656 ? 16.496 8.174 26.989 1.00 89.62 656 ASP A CA 1
ATOM 5146 C C . ASP A 1 656 ? 15.592 8.172 28.229 1.00 89.62 656 ASP A C 1
ATOM 5148 O O . ASP A 1 656 ? 16.024 8.621 29.287 1.00 89.62 656 ASP A O 1
ATOM 5152 N N . ASN A 1 657 ? 14.357 7.673 28.128 1.00 88.38 657 ASN A N 1
ATOM 5153 C CA . ASN A 1 657 ? 13.358 7.789 29.194 1.00 88.38 657 ASN A CA 1
ATOM 5154 C C . ASN A 1 657 ? 12.691 6.457 29.574 1.00 88.38 657 ASN A C 1
ATOM 5156 O O . ASN A 1 657 ? 11.595 6.466 30.120 1.00 88.38 657 ASN A O 1
ATOM 5160 N N . VAL A 1 658 ? 13.345 5.324 29.313 1.00 87.94 658 VAL A N 1
ATOM 5161 C CA . VAL A 1 658 ? 12.822 3.975 29.601 1.00 87.94 658 VAL A CA 1
ATOM 5162 C C . VAL A 1 658 ? 12.494 3.723 31.078 1.00 87.94 658 VAL A C 1
ATOM 5164 O O . VAL A 1 658 ? 11.479 3.100 31.371 1.00 87.94 658 VAL A O 1
ATOM 5167 N N . GLU A 1 659 ? 13.320 4.205 32.011 1.00 86.25 659 GLU A N 1
ATOM 5168 C CA . GLU A 1 659 ? 13.204 3.899 33.447 1.00 86.25 659 GLU A CA 1
ATOM 5169 C C . GLU A 1 659 ? 11.842 4.305 34.054 1.00 86.25 659 GLU A C 1
ATOM 5171 O O . GLU A 1 659 ? 11.212 3.467 34.704 1.00 86.25 659 GLU A O 1
ATOM 5176 N N . PRO A 1 660 ? 11.317 5.529 33.820 1.00 83.94 660 PRO A N 1
ATOM 5177 C CA . PRO A 1 660 ? 9.975 5.910 34.257 1.00 83.94 660 PRO A CA 1
ATOM 5178 C C . PRO A 1 660 ? 8.846 4.971 33.825 1.00 83.94 660 PRO A C 1
ATOM 5180 O O . PRO A 1 660 ? 7.895 4.817 34.588 1.00 83.94 660 PRO A O 1
ATOM 5183 N N . TYR A 1 661 ? 8.945 4.347 32.646 1.00 80.25 661 TYR A N 1
ATOM 5184 C CA . TYR A 1 661 ? 7.899 3.478 32.091 1.00 80.25 661 TYR A CA 1
ATOM 5185 C C . TYR A 1 661 ? 7.980 2.037 32.601 1.00 80.25 661 TYR A C 1
ATOM 5187 O O . TYR A 1 661 ? 7.059 1.258 32.364 1.00 80.25 661 TYR A O 1
ATOM 5195 N N . VAL A 1 662 ? 9.046 1.665 33.318 1.00 85.50 662 VAL A N 1
ATOM 5196 C CA . VAL A 1 662 ? 9.140 0.325 33.894 1.00 85.50 662 VAL A CA 1
ATOM 5197 C C . VAL A 1 662 ? 8.121 0.171 35.017 1.00 85.50 662 VAL A C 1
ATOM 5199 O O . VAL A 1 662 ? 8.173 0.838 36.054 1.00 85.50 662 VAL A O 1
ATOM 5202 N N . CYS A 1 663 ? 7.188 -0.747 34.793 1.00 86.75 663 CYS A N 1
ATOM 5203 C CA . CYS A 1 663 ? 6.159 -1.145 35.733 1.00 86.75 663 CYS A CA 1
ATOM 5204 C C . CYS A 1 663 ? 5.924 -2.652 35.581 1.00 86.75 663 CYS A C 1
ATOM 5206 O O . CYS A 1 663 ? 5.657 -3.120 34.478 1.00 86.75 663 CYS A O 1
ATOM 5208 N N . HIS A 1 664 ? 6.023 -3.410 36.676 1.00 88.12 664 HIS A N 1
ATOM 5209 C CA . HIS A 1 664 ? 5.788 -4.862 36.660 1.00 88.12 664 HIS A CA 1
ATOM 5210 C C . HIS A 1 664 ? 4.321 -5.230 36.396 1.00 88.12 664 HIS A C 1
ATOM 5212 O O . HIS A 1 664 ? 4.037 -6.355 36.001 1.00 88.12 664 HIS A O 1
ATOM 5218 N N . ASP A 1 665 ? 3.405 -4.282 36.596 1.00 91.75 665 ASP A N 1
ATOM 5219 C CA . ASP A 1 665 ? 1.974 -4.461 36.358 1.00 91.75 665 ASP A CA 1
ATOM 5220 C C . ASP A 1 665 ? 1.588 -4.243 34.876 1.00 91.75 665 ASP A C 1
ATOM 5222 O O . ASP A 1 665 ? 0.444 -4.495 34.499 1.00 91.75 665 ASP A O 1
ATOM 5226 N N . VAL A 1 666 ? 2.526 -3.796 34.027 1.00 93.31 666 VAL A N 1
ATOM 5227 C CA . VAL A 1 666 ? 2.330 -3.563 32.584 1.00 93.31 666 VAL A CA 1
ATOM 5228 C C . VAL A 1 666 ? 2.900 -4.734 31.783 1.00 93.31 666 VAL A C 1
ATOM 5230 O O . VAL A 1 666 ? 4.082 -5.056 31.896 1.00 93.31 666 VAL A O 1
ATOM 5233 N N . ASP A 1 667 ? 2.086 -5.349 30.923 1.00 95.75 667 ASP A N 1
ATOM 5234 C CA . ASP A 1 667 ? 2.492 -6.534 30.156 1.00 95.75 667 ASP A CA 1
ATOM 5235 C C . ASP A 1 667 ? 3.186 -6.169 28.836 1.00 95.75 667 ASP A C 1
ATOM 5237 O O . ASP A 1 667 ? 4.095 -6.878 28.399 1.00 95.75 667 ASP A O 1
ATOM 5241 N N . ILE A 1 668 ? 2.766 -5.065 28.207 1.00 96.31 668 ILE A N 1
ATOM 5242 C CA . ILE A 1 668 ? 3.244 -4.609 26.897 1.00 96.31 668 ILE A CA 1
ATOM 5243 C C . ILE A 1 668 ? 3.566 -3.113 26.961 1.00 96.31 668 ILE A C 1
ATOM 5245 O O . ILE A 1 668 ? 2.777 -2.311 27.456 1.00 96.31 668 ILE A O 1
ATOM 5249 N N . ILE A 1 669 ? 4.714 -2.718 26.422 1.00 94.06 669 ILE A N 1
ATOM 5250 C CA . ILE A 1 669 ? 5.041 -1.317 26.152 1.00 94.06 669 ILE A CA 1
ATOM 5251 C C . ILE A 1 669 ? 5.200 -1.178 24.642 1.00 94.06 669 ILE A C 1
ATOM 5253 O O . ILE A 1 669 ? 6.097 -1.796 24.067 1.00 94.06 669 ILE A O 1
ATOM 5257 N N . SER A 1 670 ? 4.373 -0.356 23.996 1.00 94.38 670 SER A N 1
ATOM 5258 C CA . SER A 1 670 ? 4.500 -0.083 22.564 1.00 94.38 670 SER A CA 1
ATOM 5259 C C . SER A 1 670 ? 5.064 1.299 22.275 1.00 94.38 670 SER A C 1
ATOM 5261 O O . SER A 1 670 ? 4.722 2.302 22.904 1.00 94.38 670 SER A O 1
ATOM 5263 N N . THR A 1 671 ? 5.958 1.374 21.289 1.00 93.69 671 THR A N 1
ATOM 5264 C CA . THR A 1 671 ? 6.521 2.653 20.856 1.00 93.69 671 THR A CA 1
ATOM 5265 C C . THR A 1 671 ? 6.880 2.663 19.380 1.00 93.69 671 THR A C 1
ATOM 5267 O O . THR A 1 671 ? 7.311 1.665 18.805 1.00 93.69 671 THR A O 1
ATOM 5270 N N . SER A 1 672 ? 6.723 3.823 18.739 1.00 94.69 672 SER A N 1
ATOM 5271 C CA . SER A 1 672 ? 7.271 4.034 17.400 1.00 94.69 672 SER A CA 1
ATOM 5272 C C . SER A 1 672 ? 8.742 4.433 17.407 1.00 94.69 672 SER A C 1
ATOM 5274 O O . SER A 1 672 ? 9.367 4.362 16.358 1.00 94.69 672 SER A O 1
ATOM 5276 N N . SER A 1 673 ? 9.335 4.783 18.554 1.00 94.00 673 SER A N 1
ATOM 5277 C CA . SER A 1 673 ? 10.731 5.249 18.614 1.00 94.00 673 SER A CA 1
ATOM 5278 C C . SER A 1 673 ? 11.768 4.188 18.231 1.00 94.00 673 SER A C 1
ATOM 5280 O O . SER A 1 673 ? 12.905 4.537 17.927 1.00 94.00 673 SER A O 1
ATOM 5282 N N . ILE A 1 674 ? 11.385 2.907 18.202 1.00 95.50 674 ILE A N 1
ATOM 5283 C CA . ILE A 1 674 ? 12.256 1.806 17.768 1.00 95.50 674 ILE A CA 1
ATOM 5284 C C . ILE A 1 674 ? 12.324 1.625 16.249 1.00 95.50 674 ILE A C 1
ATOM 5286 O O . ILE A 1 674 ? 13.163 0.866 15.774 1.00 95.50 674 ILE A O 1
ATOM 5290 N N . HIS A 1 675 ? 11.459 2.295 15.477 1.00 94.94 675 HIS A N 1
ATOM 5291 C CA . HIS A 1 675 ? 11.410 2.122 14.017 1.00 94.94 675 HIS A CA 1
ATOM 5292 C C . HIS A 1 675 ? 11.159 3.404 13.221 1.00 94.94 675 HIS A C 1
ATOM 5294 O O . HIS A 1 675 ? 11.681 3.560 12.121 1.00 94.94 675 HIS A O 1
ATOM 5300 N N . GLN A 1 676 ? 10.438 4.366 13.787 1.00 94.00 676 GLN A N 1
ATOM 5301 C CA . GLN A 1 676 ? 10.144 5.638 13.149 1.00 94.00 676 GLN A CA 1
ATOM 5302 C C . GLN A 1 676 ? 11.301 6.621 13.355 1.00 94.00 676 GLN A C 1
ATOM 5304 O O . GLN A 1 676 ? 11.588 7.030 14.478 1.00 94.00 676 GLN A O 1
ATOM 5309 N N . GLY A 1 677 ? 11.937 7.040 12.258 1.00 88.12 677 GLY A N 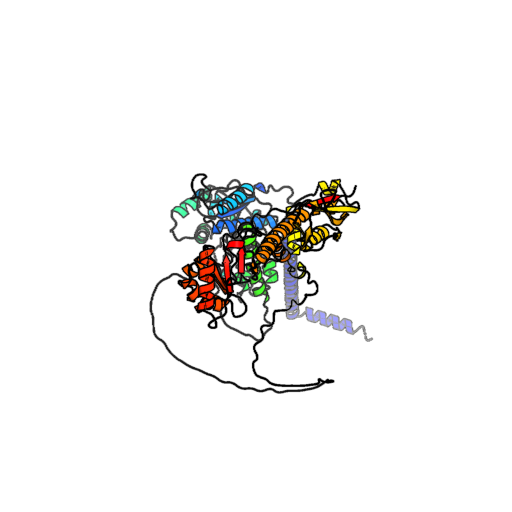1
ATOM 5310 C CA . GLY A 1 677 ? 13.013 8.038 12.293 1.00 88.12 677 GLY A CA 1
ATOM 5311 C C . GLY A 1 677 ? 14.324 7.533 12.905 1.00 88.12 677 GLY A C 1
ATOM 5312 O O . GLY A 1 677 ? 15.126 8.341 13.372 1.00 88.12 677 GLY A O 1
ATOM 5313 N N . VAL A 1 678 ? 14.548 6.216 12.920 1.00 93.81 678 VAL A N 1
ATOM 5314 C CA . VAL A 1 678 ? 15.782 5.627 13.453 1.00 93.81 678 VAL A CA 1
ATOM 5315 C C . VAL A 1 678 ? 16.961 5.813 12.489 1.00 93.81 678 VAL A C 1
ATOM 5317 O O . VAL A 1 678 ? 16.775 5.741 11.269 1.00 93.81 678 VAL A O 1
ATOM 5320 N N . PRO A 1 679 ? 18.188 6.036 12.997 1.00 93.38 679 PRO A N 1
ATOM 5321 C CA . PRO A 1 679 ? 19.381 6.064 12.159 1.00 93.38 679 PRO A CA 1
ATOM 5322 C C . PRO A 1 679 ? 19.593 4.731 11.430 1.00 93.38 679 PRO A C 1
ATOM 5324 O O . PRO A 1 679 ? 19.350 3.658 11.981 1.00 93.38 679 PRO A O 1
ATOM 5327 N N . HIS A 1 680 ? 20.085 4.800 10.195 1.00 94.44 680 HIS A N 1
ATOM 5328 C CA . HIS A 1 680 ? 20.482 3.617 9.436 1.00 94.44 680 HIS A CA 1
ATOM 5329 C C . HIS A 1 680 ? 21.872 3.131 9.864 1.00 94.44 680 HIS A C 1
ATOM 5331 O O . HIS A 1 680 ? 22.699 3.917 10.330 1.00 94.44 680 HIS A O 1
ATOM 5337 N N . VAL A 1 681 ? 22.144 1.840 9.663 1.00 96.50 681 VAL A N 1
ATOM 5338 C CA . VAL A 1 681 ? 23.502 1.292 9.784 1.00 96.50 681 VAL A CA 1
ATOM 5339 C C . VAL A 1 681 ? 24.246 1.540 8.468 1.00 96.50 681 VAL A C 1
ATOM 5341 O O . VAL A 1 681 ? 23.749 1.201 7.396 1.00 96.50 681 VAL A O 1
ATOM 5344 N N . ASP A 1 682 ? 25.422 2.163 8.538 1.00 96.81 682 ASP A N 1
ATOM 5345 C CA . ASP A 1 682 ? 26.266 2.484 7.386 1.00 96.81 682 ASP A CA 1
ATOM 5346 C C . ASP A 1 682 ? 26.941 1.211 6.861 1.00 96.81 682 ASP A C 1
ATOM 5348 O O . ASP A 1 682 ? 27.847 0.651 7.489 1.00 96.81 682 ASP A O 1
ATOM 5352 N N . PHE A 1 683 ? 26.490 0.768 5.689 1.00 97.81 683 PHE A N 1
ATOM 5353 C CA . PHE A 1 683 ? 27.092 -0.314 4.925 1.00 97.81 683 PHE A CA 1
ATOM 5354 C C . PHE A 1 683 ? 27.649 0.210 3.604 1.00 97.81 683 PHE A C 1
ATOM 5356 O O . PHE A 1 683 ? 27.111 1.128 2.986 1.00 97.81 683 PHE A O 1
ATOM 5363 N N . SER A 1 684 ? 28.707 -0.431 3.115 1.00 97.38 684 SER A N 1
ATOM 5364 C CA . SER A 1 684 ? 29.216 -0.193 1.766 1.00 97.38 684 SER A CA 1
ATOM 5365 C C . SER A 1 684 ? 29.565 -1.500 1.077 1.00 97.38 684 SER A C 1
ATOM 5367 O O . SER A 1 684 ? 30.118 -2.398 1.706 1.00 97.38 684 SER A O 1
ATOM 5369 N N . LEU A 1 685 ? 29.293 -1.584 -0.221 1.00 97.88 685 LEU A N 1
ATOM 5370 C CA . LEU A 1 685 ? 29.718 -2.690 -1.067 1.00 97.88 685 LEU A CA 1
ATOM 5371 C C . LEU A 1 685 ? 30.922 -2.230 -1.898 1.00 97.88 685 LEU A C 1
ATOM 5373 O O . LEU A 1 685 ? 30.917 -1.133 -2.458 1.00 97.88 685 LEU A O 1
ATOM 5377 N N . LYS A 1 686 ? 32.001 -3.015 -1.926 1.00 97.06 686 LYS A N 1
ATOM 5378 C CA . LYS A 1 686 ? 33.224 -2.670 -2.669 1.00 97.06 686 LYS A CA 1
ATOM 5379 C C . LYS A 1 686 ? 33.687 -3.838 -3.518 1.00 97.06 686 LYS A C 1
ATOM 5381 O O . LYS A 1 686 ? 34.000 -4.888 -2.969 1.00 97.06 686 LYS A O 1
ATOM 5386 N N . ILE A 1 687 ? 33.777 -3.635 -4.832 1.00 95.12 687 ILE A N 1
ATOM 5387 C CA . ILE A 1 687 ? 34.394 -4.604 -5.745 1.00 95.12 687 ILE A CA 1
ATOM 5388 C C . ILE A 1 687 ? 35.878 -4.757 -5.388 1.00 95.12 687 ILE A C 1
ATOM 5390 O O . ILE A 1 687 ? 36.595 -3.769 -5.203 1.00 95.12 687 ILE A O 1
ATOM 5394 N N . ASN A 1 688 ? 36.324 -6.006 -5.288 1.00 91.44 688 ASN A N 1
ATOM 5395 C CA . ASN A 1 688 ? 37.723 -6.349 -5.083 1.00 91.44 688 ASN A CA 1
ATOM 5396 C C . ASN A 1 688 ? 38.483 -6.040 -6.385 1.00 91.44 688 ASN A C 1
ATOM 5398 O O . ASN A 1 688 ? 38.123 -6.553 -7.450 1.00 91.44 688 ASN A O 1
ATOM 5402 N N . HIS A 1 689 ? 39.480 -5.160 -6.294 1.00 74.19 689 HIS A N 1
ATOM 5403 C CA . HIS A 1 689 ? 40.306 -4.707 -7.416 1.00 74.19 689 HIS A CA 1
ATOM 5404 C C . HIS A 1 689 ? 41.635 -5.450 -7.472 1.00 74.19 689 HIS A C 1
ATOM 5406 O O . HIS A 1 689 ? 42.165 -5.783 -6.386 1.00 74.19 689 HIS A O 1
#

pLDDT: mean 77.28, std 22.97, range [20.94, 98.62]